Protein AF-A0AAV7YXL5-F1 (afdb_monomer_lite)

Sequence (475 aa):
MSLKKLLLGLGFATTTGFLSYVYFKENNRETKRKEEEENENENENENENENEKEKEKKRERIREREREKKKKKKKNRQKKRQKTKKKAKKEKKRKTIKFSKTTEMYESPNRLPKSHSTGILSQGEIPFDKKVYIIYTGGTIGMIKKKGKPLTPDPDFFKTLQSLPFLKSRYVPSLNYDNTIEPVDSTNIGLKEWLIIANSIKEVYNEYDGFVILHGTDTLAFTASALSFLLENLSKPVVVTGSQIPLGGCRSDGLNNLISSVLVATYSKIPEVVVVFNNKILRGNRTTKRSSEDIDAFVSFQYPQIGTCGIKVAVNKSLVLGDNKKPLVVHQEMEKEVIVIKLFPSIENVIERIYSHPNLCGVIIECYGAGNAPTSEKFLSTIKKASKRGIITVIVSQCVTGNVDLSTYKTGNDLVKAGCVGVFDMTTETAFTKLMFLLAKYDDIDFIKKLMPISLRGECSDNLETSSEVFVVYN

pLDDT: mean 82.58, std 20.17, range [29.0, 98.88]

Secondary structure (DSSP, 8-state):
---------------HHHHHHHHHHHHHHHHHHHHHHHHHHHHHHHHHHHHHHHHHHHHHHHHHHHHHHHHHHHHHHHHHHHHHHHHHHHHHHHHHHHHTTSTTT-S-S--------TT---SS---TT-EEEEEE-BSGGGEEE-TTS-EEE-TTHHHHHHH-GGGGSTTSPEEEEE-SSPPB-GGG--HHHHHHHHHHHHHTTTT-SEEEEE--SSSHHHHHHHHHHHEET--S-EEEE--SS-TTSTT-SHHHHHHHHHHHHHHS---SEEEEETTEEEEGGG-EE--SS-S--EE-SSS--SEEESSSEEE-GGGSPPP--SPPEE-------EEEEE--TTTHHHHHHHHT-TT--EEEEEEBTTTB----HHHHHHHHHHHHTT-EEEEEESSSSS---TTTSHHHHHHHHHT-EE-TT--HHHHHHHHHHHHHH-S-HHHHHHHTTS-SSS-S--SS-----------

Organism: NCBI:txid1746091

Structure (mmCIF, N/CA/C/O backbone):
data_AF-A0AAV7YXL5-F1
#
_entry.id   AF-A0AAV7YXL5-F1
#
loop_
_atom_site.group_PDB
_atom_site.id
_atom_site.type_symbol
_atom_site.label_atom_id
_atom_site.label_alt_id
_atom_site.label_comp_id
_atom_site.label_asym_id
_atom_site.label_entity_id
_atom_site.label_seq_id
_atom_site.pdbx_PDB_ins_code
_atom_site.Cartn_x
_atom_site.Cartn_y
_atom_site.Cartn_z
_atom_site.occupancy
_atom_site.B_iso_or_equiv
_atom_site.auth_seq_id
_atom_site.auth_comp_id
_atom_site.auth_asym_id
_atom_site.auth_atom_id
_atom_site.pdbx_PDB_model_num
ATOM 1 N N . MET A 1 1 ? -7.490 62.303 83.465 1.00 36.47 1 MET A N 1
ATOM 2 C CA . MET A 1 1 ? -8.586 62.690 84.385 1.00 36.47 1 MET A CA 1
ATOM 3 C C . MET A 1 1 ? -8.397 61.901 85.670 1.00 36.47 1 MET A C 1
ATOM 5 O O . MET A 1 1 ? -8.513 60.693 85.642 1.00 36.47 1 MET A O 1
ATOM 9 N N . SER A 1 2 ? -7.727 62.480 86.661 1.00 41.19 2 SER A N 1
ATOM 10 C CA . SER A 1 2 ? -8.310 63.288 87.746 1.00 41.19 2 SER A CA 1
ATOM 11 C C . SER A 1 2 ? -9.082 62.450 88.762 1.00 41.19 2 SER A C 1
ATOM 13 O O . SER A 1 2 ? -10.247 62.136 88.550 1.00 41.19 2 SER A O 1
ATOM 15 N N . LEU A 1 3 ? -8.448 62.220 89.912 1.00 29.00 3 LEU A N 1
ATOM 16 C CA . LEU A 1 3 ? -9.050 62.608 91.180 1.00 29.00 3 LEU A CA 1
ATOM 17 C C . LEU A 1 3 ? -7.937 62.953 92.187 1.00 29.00 3 LEU A C 1
ATOM 19 O O . LEU A 1 3 ? -7.300 62.059 92.724 1.00 29.00 3 LEU A O 1
ATOM 23 N N . LYS A 1 4 ? -7.767 64.268 92.419 1.00 29.98 4 LYS A N 1
ATOM 24 C CA . LYS A 1 4 ? -7.315 64.922 93.673 1.00 29.98 4 LYS A CA 1
ATOM 25 C C . LYS A 1 4 ? -5.874 64.609 94.132 1.00 29.98 4 LYS A C 1
ATOM 27 O O . LYS A 1 4 ? -5.548 63.482 94.442 1.00 29.98 4 LYS A O 1
ATOM 32 N N . LYS A 1 5 ? -4.922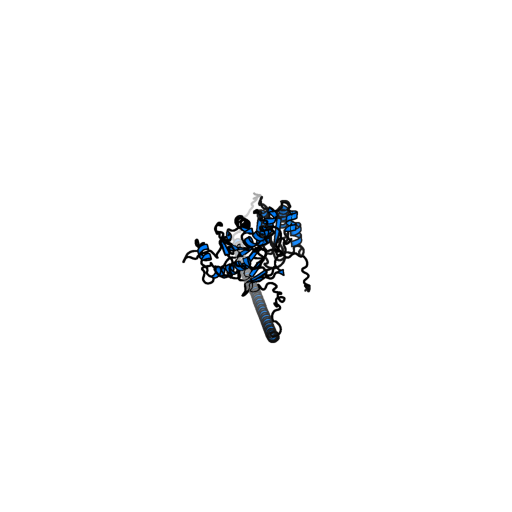 65.544 94.267 1.00 38.44 5 LYS A N 1
ATOM 33 C CA . LYS A 1 5 ? -4.976 66.924 94.800 1.00 38.44 5 LYS A CA 1
ATOM 34 C C . LYS A 1 5 ? -6.008 67.122 95.911 1.00 38.44 5 LYS A C 1
ATOM 36 O O . LYS A 1 5 ? -7.134 67.519 95.637 1.00 38.44 5 LYS A O 1
ATOM 41 N N . LEU A 1 6 ? -5.572 66.875 97.142 1.00 34.66 6 LEU A N 1
ATOM 42 C CA . LEU A 1 6 ? -5.993 67.500 98.406 1.00 34.66 6 LEU A CA 1
ATOM 43 C C . LEU A 1 6 ? -5.108 66.845 99.486 1.00 34.66 6 LEU A C 1
ATOM 45 O O . LEU A 1 6 ? -5.074 65.624 99.512 1.00 34.66 6 LEU A O 1
ATOM 49 N N . LEU A 1 7 ? -4.349 67.456 100.391 1.00 34.00 7 LEU A N 1
ATOM 50 C CA . LEU A 1 7 ? -3.992 68.803 100.864 1.00 34.00 7 LEU A CA 1
ATOM 51 C C . LEU A 1 7 ? -2.725 68.523 101.727 1.00 34.00 7 LEU A C 1
ATOM 53 O O . LEU A 1 7 ? -2.699 67.522 102.433 1.00 34.00 7 LEU A O 1
ATOM 57 N N . LEU A 1 8 ? -1.575 69.174 101.534 1.00 36.59 8 LEU A N 1
ATOM 58 C CA . LEU A 1 8 ? -1.125 70.386 102.247 1.00 36.59 8 LEU A CA 1
ATOM 59 C C . LEU A 1 8 ? -1.205 70.318 103.787 1.00 36.59 8 LEU A C 1
ATOM 61 O O . LEU A 1 8 ? -2.298 70.299 104.342 1.00 36.59 8 LEU A O 1
ATOM 65 N N . GLY A 1 9 ? -0.048 70.424 104.461 1.00 31.05 9 GLY A N 1
ATOM 66 C CA . GLY A 1 9 ? 0.009 70.840 105.866 1.00 31.05 9 GLY A CA 1
ATOM 67 C C . GLY A 1 9 ? 1.339 70.634 106.607 1.00 31.05 9 GLY A C 1
ATOM 68 O O . GLY A 1 9 ? 1.531 69.583 107.197 1.00 31.05 9 GLY A O 1
ATOM 69 N N . LEU A 1 10 ? 2.136 71.712 106.682 1.00 31.64 10 LEU A N 1
ATOM 70 C CA . LEU A 1 10 ? 3.049 72.122 107.776 1.00 31.64 10 LEU A CA 1
ATOM 71 C C . LEU A 1 10 ? 4.507 71.602 107.848 1.00 31.64 10 LEU A C 1
ATOM 73 O O . LEU A 1 10 ? 4.769 70.416 107.996 1.00 31.64 10 LEU A O 1
ATOM 77 N N . GLY A 1 11 ? 5.438 72.571 107.927 1.00 33.44 11 GLY A N 1
ATOM 78 C CA . GLY A 1 11 ? 6.613 72.505 108.813 1.00 33.44 11 GLY A CA 1
ATOM 79 C C . GLY A 1 11 ? 8.000 72.443 108.161 1.00 33.44 11 GLY A C 1
ATOM 80 O O . GLY A 1 11 ? 8.629 71.393 108.161 1.00 33.44 11 GLY A O 1
ATOM 81 N N . PHE A 1 12 ? 8.524 73.568 107.661 1.00 45.09 12 PHE A N 1
ATOM 82 C CA . PHE A 1 12 ? 9.912 73.695 107.190 1.00 45.09 12 PHE A CA 1
ATOM 83 C C . PHE A 1 12 ? 10.879 73.976 108.355 1.00 45.09 12 PHE A C 1
ATOM 85 O O . PHE A 1 12 ? 10.917 75.095 108.857 1.00 45.09 12 PHE A O 1
ATOM 92 N N . ALA A 1 13 ? 11.683 72.980 108.735 1.00 48.12 13 ALA A N 1
ATOM 93 C CA . ALA A 1 13 ? 13.074 73.116 109.193 1.00 48.12 13 ALA A CA 1
ATOM 94 C C . ALA A 1 13 ? 13.680 71.707 109.371 1.00 48.12 13 ALA A C 1
ATOM 96 O O . ALA A 1 13 ? 13.104 70.910 110.101 1.00 48.12 13 ALA A O 1
ATOM 97 N N . THR A 1 14 ? 14.844 71.443 108.747 1.00 45.69 14 THR A N 1
ATOM 98 C CA . THR A 1 14 ? 15.712 70.224 108.775 1.00 45.69 14 THR A CA 1
ATOM 99 C C . THR A 1 14 ? 15.737 69.366 107.490 1.00 45.69 14 THR A C 1
ATOM 101 O O . THR A 1 14 ? 15.373 68.199 107.494 1.00 45.69 14 THR A O 1
ATOM 104 N N . THR A 1 15 ? 16.222 69.894 106.357 1.00 53.47 15 THR A N 1
ATOM 105 C CA . THR A 1 15 ? 16.331 69.110 105.096 1.00 53.47 15 THR A CA 1
ATOM 106 C C . THR A 1 15 ? 17.722 69.020 104.462 1.00 53.47 15 THR A C 1
ATOM 108 O O . THR A 1 15 ? 17.846 68.468 103.375 1.00 53.47 15 THR A O 1
ATOM 111 N N . THR A 1 16 ? 18.802 69.461 105.108 1.00 53.59 16 THR A N 1
ATOM 112 C CA . THR A 1 16 ? 20.141 69.412 104.477 1.00 53.59 16 THR A CA 1
ATOM 113 C C . THR A 1 16 ? 20.958 68.147 104.777 1.00 53.59 16 THR A C 1
ATOM 115 O O . THR A 1 16 ? 21.813 67.789 103.975 1.00 53.59 16 THR A O 1
ATOM 118 N N . GLY A 1 17 ? 20.682 67.402 105.854 1.00 52.31 17 GLY A N 1
ATOM 119 C CA . GLY A 1 17 ? 21.447 66.186 106.196 1.00 52.31 17 GLY A CA 1
ATOM 120 C C . GLY A 1 17 ? 20.985 64.893 105.505 1.00 52.31 17 GLY A C 1
ATOM 121 O O . GLY A 1 17 ? 21.796 64.016 105.217 1.00 52.31 17 GLY A O 1
ATOM 122 N N . PHE A 1 18 ? 19.688 64.761 105.211 1.00 57.62 18 PHE A N 1
ATOM 123 C CA . PHE A 1 18 ? 19.108 63.493 104.741 1.00 57.62 18 PHE A CA 1
ATOM 124 C C . PHE A 1 18 ? 19.342 63.240 103.242 1.00 57.62 18 PHE A C 1
ATOM 126 O O . PHE A 1 18 ? 19.550 62.101 102.827 1.00 57.62 18 PHE A O 1
ATOM 133 N N . LEU A 1 19 ? 19.384 64.302 102.431 1.00 57.81 19 LEU A N 1
ATOM 134 C CA . LEU A 1 19 ? 19.552 64.191 100.978 1.00 57.81 19 LEU A CA 1
ATOM 135 C C . LEU A 1 19 ? 20.942 63.674 100.564 1.00 57.81 19 LEU A C 1
ATOM 137 O O . LEU A 1 19 ? 21.023 62.857 99.650 1.00 57.81 19 LEU A O 1
ATOM 141 N N . SER A 1 20 ? 22.018 64.038 101.274 1.00 58.50 20 SER A N 1
ATOM 142 C CA . SER A 1 20 ? 23.366 63.515 100.973 1.00 58.50 20 SER A CA 1
ATOM 143 C C . SER A 1 20 ? 23.518 62.018 101.266 1.00 58.50 20 SER A C 1
ATOM 145 O O . SER A 1 20 ? 24.217 61.315 100.538 1.00 58.50 20 SER A O 1
ATOM 147 N N . TYR A 1 21 ? 22.852 61.499 102.304 1.00 63.38 21 TYR A N 1
ATOM 148 C CA . TYR A 1 21 ? 22.928 60.074 102.643 1.00 63.38 21 TYR A CA 1
ATOM 149 C C . TYR A 1 21 ? 22.155 59.200 101.645 1.00 63.38 21 TYR A C 1
ATOM 151 O O . TYR A 1 21 ? 22.623 58.123 101.272 1.00 63.38 21 TYR A O 1
ATOM 159 N N . VAL A 1 22 ? 20.993 59.672 101.179 1.00 64.25 22 VAL A N 1
ATOM 160 C CA . VAL A 1 22 ? 20.190 58.954 100.176 1.00 64.25 22 VAL A CA 1
ATOM 161 C C . VAL A 1 22 ? 20.927 58.895 98.834 1.00 64.25 22 VAL A C 1
ATOM 163 O O . VAL A 1 22 ? 21.045 57.809 98.268 1.00 64.25 22 VAL A O 1
ATOM 166 N N . TYR A 1 23 ? 21.535 60.003 98.394 1.00 63.72 23 TYR A N 1
ATOM 167 C CA . TYR A 1 23 ? 22.244 60.058 97.109 1.00 63.72 23 TYR A CA 1
ATOM 168 C C . TYR A 1 23 ? 23.475 59.132 97.062 1.00 63.72 23 TYR A C 1
ATOM 170 O O . TYR A 1 23 ? 23.716 58.446 96.070 1.00 63.72 23 TYR A O 1
ATOM 178 N N . PHE A 1 24 ? 24.235 59.030 98.162 1.00 64.19 24 PHE A N 1
ATOM 179 C CA . PHE A 1 24 ? 25.392 58.125 98.233 1.00 64.19 24 PHE A CA 1
ATOM 180 C C . PHE A 1 24 ? 24.989 56.638 98.229 1.00 64.19 24 PHE A C 1
ATOM 182 O O . PHE A 1 24 ? 25.715 55.785 97.711 1.00 64.19 24 PHE A O 1
ATOM 189 N N . LYS A 1 25 ? 23.822 56.305 98.797 1.00 63.69 25 LYS A N 1
ATOM 190 C CA . LYS A 1 25 ? 23.338 54.920 98.881 1.00 63.69 25 LYS A CA 1
ATOM 191 C C . LYS A 1 25 ? 22.720 54.426 97.569 1.00 63.69 25 LYS A C 1
ATOM 193 O O . LYS A 1 25 ? 22.787 53.226 97.301 1.00 63.69 25 LYS A O 1
ATOM 198 N N . GLU A 1 26 ? 22.140 55.318 96.766 1.00 63.03 26 GLU A N 1
ATOM 199 C CA . GLU A 1 26 ? 21.610 54.982 95.437 1.00 63.03 26 GLU A CA 1
ATOM 200 C C . GLU A 1 26 ? 22.725 54.746 94.415 1.00 63.03 26 GLU A C 1
ATOM 202 O O . GLU A 1 26 ? 22.707 53.705 93.759 1.00 63.03 26 GLU A O 1
ATOM 207 N N . ASN A 1 27 ? 23.762 55.594 94.374 1.00 64.44 27 ASN A N 1
ATOM 208 C CA . ASN A 1 27 ? 24.875 55.399 93.435 1.00 64.44 27 ASN A CA 1
ATOM 209 C C . ASN A 1 27 ? 25.599 54.059 93.643 1.00 64.44 27 ASN A C 1
ATOM 211 O O . ASN A 1 27 ? 25.837 53.344 92.679 1.00 64.44 27 ASN A O 1
ATOM 215 N N . ASN A 1 28 ? 25.871 53.653 94.890 1.00 64.06 28 ASN A N 1
ATOM 216 C CA . ASN A 1 28 ? 26.512 52.355 95.164 1.00 64.06 28 ASN A CA 1
ATOM 217 C C . ASN A 1 28 ? 25.636 51.138 94.811 1.00 64.06 28 ASN A C 1
ATOM 219 O O . ASN A 1 28 ? 26.157 50.039 94.622 1.00 64.06 28 ASN A O 1
ATOM 223 N N . ARG A 1 29 ? 24.307 51.301 94.749 1.00 64.31 29 ARG A N 1
ATOM 224 C CA . ARG A 1 29 ? 23.394 50.240 94.294 1.00 64.31 29 ARG A CA 1
ATOM 225 C C . ARG A 1 29 ? 23.363 50.133 92.774 1.00 64.31 29 ARG A C 1
ATOM 227 O O . ARG A 1 29 ? 23.244 49.022 92.269 1.00 64.31 29 ARG A O 1
ATOM 234 N N . GLU A 1 30 ? 23.484 51.250 92.061 1.00 65.44 30 GLU A N 1
ATOM 235 C CA . GLU A 1 30 ? 23.574 51.241 90.599 1.00 65.44 30 GLU A CA 1
ATOM 236 C C . GLU A 1 30 ? 24.887 50.641 90.096 1.00 65.44 30 GLU A C 1
ATOM 238 O O . GLU A 1 30 ? 24.852 49.863 89.145 1.00 65.44 30 GLU A O 1
ATOM 243 N N . THR A 1 31 ? 26.027 50.914 90.743 1.00 66.50 31 THR A N 1
ATOM 244 C CA . THR A 1 31 ? 27.309 50.319 90.323 1.00 66.50 31 THR A CA 1
ATOM 245 C C . THR A 1 31 ? 27.307 48.800 90.479 1.00 66.50 31 THR A C 1
ATOM 247 O O . THR A 1 31 ? 27.702 48.096 89.557 1.00 66.50 31 THR A O 1
ATOM 250 N N . LYS A 1 32 ? 26.769 48.282 91.595 1.00 66.50 32 LYS A N 1
ATOM 251 C CA . LYS A 1 32 ? 26.643 46.830 91.809 1.00 66.50 32 LYS A CA 1
ATOM 252 C C . LYS A 1 32 ? 25.714 46.147 90.807 1.00 66.50 32 LYS A C 1
ATOM 254 O O . LYS A 1 32 ? 26.019 45.048 90.370 1.00 66.50 32 LYS A O 1
ATOM 259 N N . ARG A 1 33 ? 24.608 46.795 90.419 1.00 65.31 33 ARG A N 1
ATOM 260 C CA . ARG A 1 33 ? 23.696 46.242 89.403 1.00 65.31 33 ARG A CA 1
ATOM 261 C C . ARG A 1 33 ? 24.346 46.148 88.026 1.00 65.31 33 ARG A C 1
ATOM 263 O O . ARG A 1 33 ? 24.115 45.172 87.330 1.00 65.31 33 ARG A O 1
ATOM 270 N N . LYS A 1 34 ? 25.173 47.129 87.654 1.00 65.62 34 LYS A N 1
ATOM 271 C CA . LYS A 1 34 ? 25.887 47.108 86.369 1.00 65.62 34 LYS A CA 1
ATOM 272 C C . LYS A 1 34 ? 26.962 46.021 86.317 1.00 65.62 34 LYS A C 1
ATOM 274 O O . LYS A 1 34 ? 27.079 45.357 85.297 1.00 65.62 34 LYS A O 1
ATOM 279 N N . GLU A 1 35 ? 27.684 45.792 87.415 1.00 66.88 35 GLU A N 1
ATOM 280 C CA . GLU A 1 35 ? 28.654 44.687 87.503 1.00 66.88 35 GLU A CA 1
ATOM 281 C C . GLU A 1 35 ? 27.972 43.304 87.479 1.00 66.88 35 GLU A C 1
ATOM 283 O O . GLU A 1 35 ? 28.520 42.358 86.916 1.00 66.88 35 GLU A O 1
ATOM 288 N N . GLU A 1 36 ? 26.776 43.163 88.062 1.00 67.38 36 GLU A N 1
ATOM 289 C CA . GLU A 1 36 ? 25.989 41.921 87.987 1.00 67.38 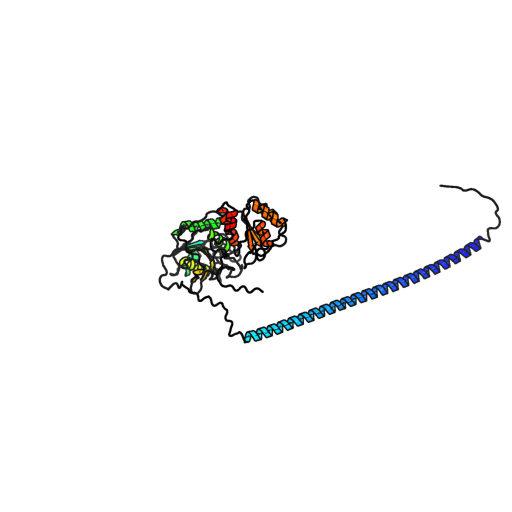36 GLU A CA 1
ATOM 290 C C . GLU A 1 36 ? 25.454 41.668 86.561 1.00 67.38 36 GLU A C 1
ATOM 292 O O . GLU A 1 36 ? 25.592 40.554 86.058 1.00 67.38 36 GLU A O 1
ATOM 297 N N . GLU A 1 37 ? 24.944 42.697 85.871 1.00 64.94 37 GLU A N 1
ATOM 298 C CA . GLU A 1 37 ? 24.461 42.588 84.481 1.00 64.94 37 GLU A CA 1
ATOM 299 C C . GLU A 1 37 ? 25.588 42.309 83.466 1.00 64.94 37 GLU A C 1
ATOM 301 O O . GLU A 1 37 ? 25.377 41.572 82.501 1.00 64.94 37 GLU A O 1
ATOM 306 N N . GLU A 1 38 ? 26.795 42.857 83.652 1.00 65.62 38 GLU A N 1
ATOM 307 C CA . GLU A 1 38 ? 27.943 42.541 82.783 1.00 65.62 38 GLU A CA 1
ATOM 308 C C . GLU A 1 38 ? 28.408 41.086 82.962 1.00 65.62 38 GLU A C 1
ATOM 310 O O . GLU A 1 38 ? 28.633 40.392 81.968 1.00 65.62 38 GLU A O 1
ATOM 315 N N . ASN A 1 39 ? 28.451 40.581 84.201 1.00 64.44 39 ASN A N 1
ATOM 316 C CA . ASN A 1 39 ? 28.806 39.183 84.472 1.00 64.44 39 ASN A CA 1
ATOM 317 C C . ASN A 1 39 ? 27.750 38.187 83.954 1.00 64.44 39 ASN A C 1
ATOM 319 O O . ASN A 1 39 ? 28.106 37.093 83.510 1.00 64.44 39 ASN A O 1
ATOM 323 N N . GLU A 1 40 ? 26.457 38.524 83.996 1.00 64.81 40 GLU A N 1
ATOM 324 C CA . GLU A 1 40 ? 25.407 37.683 83.398 1.00 64.81 40 GLU A CA 1
ATOM 325 C C . GLU A 1 40 ? 25.524 37.641 81.866 1.00 64.81 40 GLU A C 1
ATOM 327 O O . GLU A 1 40 ? 25.482 36.557 81.281 1.00 64.81 40 GLU A O 1
ATOM 332 N N . ASN A 1 41 ? 25.780 38.784 81.219 1.00 64.06 41 ASN A N 1
ATOM 333 C CA . ASN A 1 41 ? 25.953 38.856 79.765 1.00 64.06 41 ASN A CA 1
ATOM 334 C C . ASN A 1 41 ? 27.217 38.130 79.265 1.00 64.06 41 ASN A C 1
ATOM 336 O O . ASN A 1 41 ? 27.196 37.533 78.184 1.00 64.06 41 ASN A O 1
ATOM 340 N N . GLU A 1 42 ? 28.324 38.154 80.014 1.00 64.06 42 GLU A N 1
ATOM 341 C CA . GLU A 1 42 ? 29.520 37.373 79.664 1.00 64.06 42 GLU A CA 1
ATOM 342 C C . GLU A 1 42 ? 29.258 35.862 79.770 1.00 64.06 42 GLU A C 1
ATOM 344 O O . GLU A 1 42 ? 29.584 35.115 78.843 1.00 64.06 42 GLU A O 1
ATOM 349 N N . ASN A 1 43 ? 28.574 35.414 80.829 1.00 63.38 43 ASN A N 1
ATOM 350 C CA . ASN A 1 43 ? 28.216 34.004 81.006 1.00 63.38 43 ASN A CA 1
ATOM 351 C C . ASN A 1 43 ? 27.213 33.500 79.950 1.00 63.38 43 ASN A C 1
ATOM 353 O O . ASN A 1 43 ? 27.306 32.350 79.508 1.00 63.38 43 ASN A O 1
ATOM 357 N N . GLU A 1 44 ? 26.254 34.323 79.517 1.00 62.81 44 GLU A N 1
ATOM 358 C CA . GLU A 1 44 ? 25.337 33.958 78.426 1.00 62.81 44 GLU A CA 1
ATOM 359 C C . GLU A 1 44 ? 26.070 33.832 77.082 1.00 62.81 44 GLU A C 1
ATOM 361 O O . GLU A 1 44 ? 25.879 32.843 76.367 1.00 62.81 44 GLU A O 1
ATOM 366 N N . ASN A 1 45 ? 26.986 34.757 76.773 1.00 64.19 45 ASN A N 1
ATOM 367 C CA . ASN A 1 45 ? 27.780 34.710 75.543 1.00 64.19 45 ASN A CA 1
ATOM 368 C C . ASN A 1 45 ? 28.750 33.516 75.496 1.00 64.19 45 ASN A C 1
ATOM 370 O O . ASN A 1 45 ? 28.971 32.937 74.424 1.00 64.19 45 ASN A O 1
ATOM 374 N N . GLU A 1 46 ? 29.334 33.107 76.626 1.00 65.38 46 GLU A N 1
ATOM 375 C CA . GLU A 1 46 ? 30.154 31.890 76.686 1.00 65.38 46 GLU A CA 1
ATOM 376 C C . GLU A 1 46 ? 29.313 30.624 76.455 1.00 65.38 46 GLU A C 1
ATOM 378 O O . GLU A 1 46 ? 29.694 29.765 75.649 1.00 65.38 46 GLU A O 1
ATOM 383 N N . ASN A 1 47 ? 28.124 30.546 77.062 1.00 66.19 47 ASN A N 1
ATOM 384 C CA . ASN A 1 47 ? 27.203 29.420 76.888 1.00 66.19 47 ASN A CA 1
ATOM 385 C C . ASN A 1 47 ? 26.645 29.313 75.457 1.00 66.19 47 ASN A C 1
ATOM 387 O O . ASN A 1 47 ? 26.476 28.202 74.936 1.00 66.19 47 ASN A O 1
ATOM 391 N N . GLU A 1 48 ? 26.365 30.432 74.782 1.00 66.50 48 GLU A N 1
ATOM 392 C CA . GLU A 1 48 ? 25.954 30.415 73.372 1.00 66.50 48 GLU A CA 1
ATOM 393 C C . GLU A 1 48 ? 27.087 29.941 72.453 1.00 66.50 48 GLU A C 1
ATOM 395 O O . GLU A 1 48 ? 26.864 29.080 71.591 1.00 66.50 48 GLU A O 1
ATOM 400 N N . ASN A 1 49 ? 28.317 30.406 72.690 1.00 69.19 49 ASN A N 1
ATOM 401 C CA . ASN A 1 49 ? 29.493 29.989 71.926 1.00 69.19 49 ASN A CA 1
ATOM 402 C C . ASN A 1 49 ? 29.824 28.497 72.108 1.00 69.19 49 ASN A C 1
ATOM 404 O O . ASN A 1 49 ? 30.210 27.822 71.143 1.00 69.19 49 ASN A O 1
ATOM 408 N N . GLU A 1 50 ? 29.670 27.943 73.314 1.00 70.81 50 GLU A N 1
ATOM 409 C CA . GLU A 1 50 ? 29.831 26.501 73.539 1.00 70.81 50 GLU A CA 1
ATOM 410 C C . GLU A 1 50 ? 28.743 25.683 72.832 1.00 70.81 50 GLU A C 1
ATOM 412 O O . GLU A 1 50 ? 29.054 24.702 72.142 1.00 70.81 50 GLU A O 1
ATOM 417 N N . ASN A 1 51 ? 27.484 26.124 72.910 1.00 72.25 51 ASN A N 1
ATOM 418 C CA . ASN A 1 51 ? 26.366 25.476 72.226 1.00 72.25 51 ASN A CA 1
ATOM 419 C C . ASN A 1 51 ? 26.520 25.495 70.697 1.00 72.25 51 ASN A C 1
ATOM 421 O O . ASN A 1 51 ? 26.159 24.526 70.014 1.00 72.25 51 ASN A O 1
ATOM 425 N N . GLU A 1 52 ? 27.057 26.575 70.128 1.00 73.69 52 GLU A N 1
ATOM 426 C CA . GLU A 1 52 ? 27.293 26.674 68.688 1.00 73.69 52 GLU A CA 1
ATOM 427 C C . GLU A 1 52 ? 28.445 25.763 68.235 1.00 73.69 52 GLU A C 1
ATOM 429 O O . GLU A 1 52 ? 28.283 24.990 67.279 1.00 73.69 52 GLU A O 1
ATOM 434 N N . LYS A 1 53 ? 29.548 25.719 69.000 1.00 75.81 53 LYS A N 1
ATOM 435 C CA . LYS A 1 53 ? 30.652 24.765 68.781 1.00 75.81 53 LYS A CA 1
ATOM 436 C C . LYS A 1 53 ? 30.181 23.312 68.861 1.00 75.81 53 LYS A C 1
ATOM 438 O O . LYS A 1 53 ? 30.632 22.465 68.078 1.00 75.81 53 LYS A O 1
ATOM 443 N N . GLU A 1 54 ? 29.265 22.987 69.772 1.00 76.62 54 GLU A N 1
ATOM 444 C CA . GLU A 1 54 ? 28.728 21.630 69.896 1.00 76.62 54 GLU A CA 1
ATOM 445 C C . GLU A 1 54 ? 27.794 21.262 68.726 1.00 76.62 54 GLU A C 1
ATOM 447 O O . GLU A 1 54 ? 27.889 20.163 68.154 1.00 76.62 54 GLU A O 1
ATOM 452 N N . LYS A 1 55 ? 26.945 22.204 68.286 1.00 76.44 55 LYS A N 1
ATOM 453 C CA . LYS A 1 55 ? 26.103 22.051 67.085 1.00 76.44 55 LYS A CA 1
ATOM 454 C C . LYS A 1 55 ? 26.949 21.848 65.827 1.00 76.44 55 LYS A C 1
ATOM 456 O O . LYS A 1 55 ? 26.600 21.002 64.993 1.00 76.44 55 LYS A O 1
ATOM 461 N N . GLU A 1 56 ? 28.065 22.558 65.689 1.00 79.94 56 GLU A N 1
ATOM 462 C CA . GLU A 1 56 ? 28.967 22.417 64.546 1.00 79.94 56 GLU A CA 1
ATOM 463 C C . GLU A 1 56 ? 29.688 21.061 64.539 1.00 79.94 56 GLU A C 1
ATOM 465 O O . GLU A 1 56 ? 29.623 20.340 63.535 1.00 79.94 56 GLU A O 1
ATOM 470 N N . LYS A 1 57 ? 30.217 20.613 65.689 1.00 81.44 57 LYS A N 1
ATOM 471 C CA . LYS A 1 57 ? 30.769 19.250 65.848 1.00 81.44 57 LYS A CA 1
ATOM 472 C C . LYS A 1 57 ? 29.745 18.168 65.488 1.00 81.44 57 LYS A C 1
ATOM 474 O O . LYS A 1 57 ? 30.079 17.157 64.860 1.00 81.44 57 LYS A O 1
ATOM 479 N N . LYS A 1 58 ? 28.468 18.360 65.842 1.00 80.31 58 LYS A N 1
ATOM 480 C CA . LYS A 1 58 ? 27.384 17.422 65.500 1.00 80.31 58 LYS A CA 1
ATOM 481 C C . LYS A 1 58 ? 27.092 17.407 63.994 1.00 80.31 58 LYS A C 1
ATOM 483 O O . LYS A 1 58 ? 26.919 16.326 63.421 1.00 80.31 58 LYS A O 1
ATOM 488 N N . ARG A 1 59 ? 27.090 18.571 63.332 1.00 81.94 59 ARG A N 1
ATOM 489 C CA . ARG A 1 59 ? 26.937 18.694 61.866 1.00 81.94 59 ARG A CA 1
ATOM 490 C C . ARG A 1 59 ? 28.097 18.036 61.120 1.00 81.94 59 ARG A C 1
ATOM 492 O O . ARG A 1 59 ? 27.867 17.348 60.122 1.00 81.94 59 ARG A O 1
ATOM 499 N N . GLU A 1 60 ? 29.321 18.179 61.614 1.00 82.50 60 GLU A N 1
ATOM 500 C CA . GLU A 1 60 ? 30.504 17.571 61.006 1.00 82.50 60 GLU A CA 1
ATOM 501 C C . GLU A 1 60 ? 30.474 16.036 61.091 1.00 82.50 60 GLU A C 1
ATOM 503 O O . GLU A 1 60 ? 30.623 15.359 60.068 1.00 82.50 60 GLU A O 1
ATOM 508 N N . ARG A 1 61 ? 30.107 15.477 62.255 1.00 83.50 61 ARG A N 1
ATOM 509 C CA . ARG A 1 61 ? 29.891 14.024 62.430 1.00 83.50 61 ARG A CA 1
ATOM 510 C C . ARG A 1 61 ? 28.829 13.465 61.475 1.00 83.50 61 ARG A C 1
ATOM 512 O O . ARG A 1 61 ? 28.962 12.343 60.976 1.00 83.50 61 ARG A O 1
ATOM 519 N N . ILE A 1 62 ? 27.766 14.225 61.191 1.00 80.31 62 ILE A N 1
ATOM 520 C CA . ILE A 1 62 ? 26.736 13.829 60.214 1.00 80.31 62 ILE A CA 1
ATOM 521 C C . ILE A 1 62 ? 27.317 13.819 58.793 1.00 80.31 62 ILE A C 1
ATOM 523 O O . ILE A 1 62 ? 27.164 12.821 58.080 1.00 80.31 62 ILE A O 1
ATOM 527 N N . ARG A 1 63 ? 28.035 14.879 58.394 1.00 83.06 63 ARG A N 1
ATOM 528 C CA . ARG A 1 63 ? 28.693 14.967 57.075 1.00 83.06 63 ARG A CA 1
ATOM 529 C C . ARG A 1 63 ? 29.693 13.829 56.866 1.00 83.06 63 ARG A C 1
ATOM 531 O O . ARG A 1 63 ? 29.766 13.262 55.772 1.00 83.06 63 ARG A O 1
ATOM 538 N N . GLU A 1 64 ? 30.430 13.450 57.904 1.00 83.00 64 GLU A N 1
ATOM 539 C CA . GLU A 1 64 ? 31.384 12.344 57.853 1.00 83.00 64 GLU A CA 1
ATOM 540 C C . GLU A 1 64 ? 30.686 10.986 57.673 1.00 83.00 64 GLU A C 1
ATOM 542 O O . GLU A 1 64 ? 31.015 10.236 56.745 1.00 83.00 64 GLU A O 1
ATOM 547 N N . ARG A 1 65 ? 29.621 10.716 58.444 1.00 81.62 65 ARG A N 1
ATOM 548 C CA . ARG A 1 65 ? 28.780 9.514 58.273 1.00 81.62 65 ARG A CA 1
ATOM 549 C C . ARG A 1 65 ? 28.177 9.419 56.869 1.00 81.62 65 ARG A C 1
ATOM 551 O O . ARG A 1 65 ? 28.087 8.325 56.299 1.00 81.62 65 ARG A O 1
ATOM 558 N N . GLU A 1 66 ? 27.780 10.537 56.265 1.00 79.31 66 GLU A N 1
ATOM 559 C CA . GLU A 1 66 ? 27.297 10.553 54.880 1.00 79.31 66 GLU A CA 1
ATOM 560 C C . GLU A 1 66 ? 28.401 10.277 53.853 1.00 79.31 66 GLU A C 1
ATOM 562 O O . GLU A 1 66 ? 28.183 9.513 52.899 1.00 79.31 66 GLU A O 1
ATOM 567 N N . ARG A 1 67 ? 29.600 10.845 54.047 1.00 83.56 67 ARG A N 1
ATOM 568 C CA . ARG A 1 67 ? 30.781 10.558 53.214 1.00 83.56 67 ARG A CA 1
ATOM 569 C C . ARG A 1 67 ? 31.134 9.071 53.273 1.00 83.56 67 ARG A C 1
ATOM 571 O O . ARG A 1 67 ? 31.377 8.462 52.225 1.00 83.56 67 ARG A O 1
ATOM 578 N N . GLU A 1 68 ? 31.071 8.447 54.447 1.00 82.06 68 GLU A N 1
ATOM 579 C CA . GLU A 1 68 ? 31.271 7.003 54.600 1.00 82.06 68 GLU A CA 1
ATOM 580 C C . GLU A 1 68 ? 30.185 6.167 53.914 1.00 82.06 68 GLU A C 1
ATOM 582 O O . GLU A 1 68 ? 30.500 5.213 53.191 1.00 82.06 68 GLU A O 1
ATOM 587 N N . LYS A 1 69 ? 28.903 6.535 54.062 1.00 80.50 69 LYS A N 1
ATOM 588 C CA . LYS A 1 69 ? 27.790 5.869 53.357 1.00 80.50 69 LYS A CA 1
ATOM 589 C C . LYS A 1 69 ? 27.966 5.953 51.837 1.00 80.50 69 LYS A C 1
ATOM 591 O O . LYS A 1 69 ? 27.768 4.950 51.139 1.00 80.50 69 LYS A O 1
ATOM 596 N N . LYS A 1 70 ? 28.401 7.104 51.306 1.00 78.75 70 LYS A N 1
ATOM 597 C CA . LYS A 1 70 ? 28.726 7.282 49.876 1.00 78.75 70 LYS A CA 1
ATOM 598 C C . LYS A 1 70 ? 29.923 6.418 49.453 1.00 78.75 70 LYS A C 1
ATOM 600 O O . LYS A 1 70 ? 29.831 5.731 48.430 1.00 78.75 70 LYS A O 1
ATOM 605 N N . LYS A 1 71 ? 30.999 6.350 50.254 1.00 82.12 71 LYS A N 1
ATOM 606 C CA . LYS A 1 71 ? 32.154 5.455 50.011 1.00 82.12 71 LYS A CA 1
ATOM 607 C C . LYS A 1 71 ? 31.740 3.973 50.004 1.00 82.12 71 LYS A C 1
ATOM 609 O O . LYS A 1 71 ? 32.112 3.247 49.077 1.00 82.12 71 LYS A O 1
ATOM 614 N N . LYS A 1 72 ? 30.905 3.526 50.954 1.00 79.44 72 LYS A N 1
ATOM 615 C CA . LYS A 1 72 ? 30.350 2.155 51.004 1.00 79.44 72 LYS A CA 1
ATOM 616 C C . LYS A 1 72 ? 29.472 1.846 49.783 1.00 79.44 72 LYS A C 1
ATOM 618 O O . LYS A 1 72 ? 29.667 0.808 49.145 1.00 79.44 72 LYS A O 1
ATOM 623 N N . LYS A 1 73 ? 28.579 2.760 49.373 1.00 76.38 73 LYS A N 1
ATOM 624 C CA . LYS A 1 73 ? 27.778 2.612 48.136 1.00 76.38 73 LYS A CA 1
ATOM 625 C C . LYS A 1 73 ? 28.662 2.507 46.884 1.00 76.38 73 LYS A C 1
ATOM 627 O O . LYS A 1 73 ? 28.399 1.657 46.030 1.00 76.38 73 LYS A O 1
ATOM 632 N N . LYS A 1 74 ? 29.735 3.305 46.782 1.00 77.25 74 LYS A N 1
ATOM 633 C CA . LYS A 1 74 ? 30.687 3.263 45.652 1.00 77.25 74 LYS A CA 1
ATOM 634 C C . LYS A 1 74 ? 31.466 1.939 45.609 1.00 77.25 74 LYS A C 1
ATOM 636 O O . LYS A 1 74 ? 31.507 1.310 44.549 1.00 77.25 74 LYS A O 1
ATOM 641 N N . LYS A 1 75 ? 31.964 1.447 46.756 1.00 78.81 75 LYS A N 1
ATOM 642 C CA . LYS A 1 75 ? 32.589 0.109 46.879 1.00 78.81 75 LYS A CA 1
ATOM 643 C C . LYS A 1 75 ? 31.619 -1.015 46.489 1.00 78.81 75 LYS A C 1
ATOM 645 O O . LYS A 1 75 ? 32.001 -1.914 45.742 1.00 78.81 75 LYS A O 1
ATOM 650 N N . ASN A 1 76 ? 30.352 -0.948 46.905 1.00 74.69 76 ASN A N 1
ATOM 651 C CA . ASN A 1 76 ? 29.342 -1.948 46.533 1.00 74.69 76 ASN A CA 1
ATOM 652 C C . ASN A 1 76 ? 29.002 -1.926 45.035 1.00 74.69 76 ASN A C 1
ATOM 654 O O . ASN A 1 76 ? 28.882 -2.990 44.424 1.00 74.69 76 ASN A O 1
ATOM 658 N N . ARG A 1 77 ? 28.915 -0.743 44.407 1.00 73.12 77 ARG A N 1
ATOM 659 C CA . ARG A 1 77 ? 28.744 -0.616 42.946 1.00 73.12 77 ARG A CA 1
ATOM 660 C C . ARG A 1 77 ? 29.946 -1.179 42.177 1.00 73.12 77 ARG A C 1
ATOM 662 O O . ARG A 1 77 ? 29.744 -1.884 41.189 1.00 73.12 77 ARG A O 1
ATOM 669 N N . GLN A 1 78 ? 31.177 -0.943 42.642 1.00 73.69 78 GLN A N 1
ATOM 670 C CA . GLN A 1 78 ? 32.385 -1.539 42.051 1.00 73.69 78 GLN A CA 1
ATOM 671 C C . GLN A 1 78 ? 32.425 -3.065 42.219 1.00 73.69 78 GLN A C 1
ATOM 673 O O . GLN A 1 78 ? 32.675 -3.765 41.238 1.00 73.69 78 GLN A O 1
ATOM 678 N N . LYS A 1 79 ? 32.095 -3.598 43.406 1.00 76.19 79 LYS A N 1
ATOM 679 C CA . LYS A 1 79 ? 31.983 -5.050 43.637 1.00 76.19 79 LYS A CA 1
ATOM 680 C C . LYS A 1 79 ? 30.906 -5.688 42.754 1.00 76.19 79 LYS A C 1
ATOM 682 O O . LYS A 1 79 ? 31.160 -6.741 42.172 1.00 76.19 79 LYS A O 1
ATOM 687 N N . LYS A 1 80 ? 29.737 -5.046 42.590 1.00 70.50 80 LYS A N 1
ATOM 688 C CA . LYS A 1 80 ? 28.702 -5.497 41.640 1.00 70.50 80 LYS A CA 1
ATOM 689 C C . LYS A 1 80 ? 29.250 -5.509 40.213 1.00 70.50 80 LYS A C 1
ATOM 691 O O . LYS A 1 80 ? 29.234 -6.571 39.610 1.00 70.50 80 LYS A O 1
ATOM 696 N N . ARG A 1 81 ? 29.842 -4.411 39.720 1.00 71.56 81 ARG A N 1
ATOM 697 C CA . ARG A 1 81 ? 30.452 -4.344 38.373 1.00 71.56 81 ARG A CA 1
ATOM 698 C C . ARG A 1 81 ? 31.535 -5.405 38.146 1.00 71.56 81 ARG A C 1
ATOM 700 O O . ARG A 1 81 ? 31.578 -5.993 37.070 1.00 71.56 81 ARG A O 1
ATOM 707 N N . GLN A 1 82 ? 32.387 -5.687 39.133 1.00 73.31 82 GLN A N 1
ATOM 708 C CA . GLN A 1 82 ? 33.389 -6.756 39.035 1.00 73.31 82 GLN A CA 1
ATOM 709 C C . GLN A 1 82 ? 32.750 -8.151 39.016 1.00 73.31 82 GLN A C 1
ATOM 711 O O . GLN A 1 82 ? 33.193 -8.997 38.240 1.00 73.31 82 GLN A O 1
ATOM 716 N N . LYS A 1 83 ? 31.689 -8.394 39.801 1.00 73.25 83 LYS A N 1
ATOM 717 C CA . LYS A 1 83 ? 30.908 -9.640 39.725 1.00 73.25 83 LYS A CA 1
ATOM 718 C C . LYS A 1 83 ? 30.222 -9.790 38.365 1.00 73.25 83 LYS A C 1
ATOM 720 O O . LYS A 1 83 ? 30.300 -10.874 37.798 1.00 73.25 83 LYS A O 1
ATOM 725 N N . THR A 1 84 ? 29.639 -8.727 37.801 1.00 69.75 84 THR A N 1
ATOM 726 C CA . THR A 1 84 ? 29.033 -8.759 36.457 1.00 69.75 84 THR A CA 1
ATOM 727 C C . THR A 1 84 ? 30.085 -8.997 35.379 1.00 69.75 84 THR A C 1
ATOM 729 O O . THR A 1 84 ? 29.880 -9.848 34.524 1.00 69.75 84 THR A O 1
ATOM 732 N N . LYS A 1 85 ? 31.255 -8.342 35.457 1.00 71.94 85 LYS A N 1
ATOM 733 C CA . LYS A 1 85 ? 32.379 -8.595 34.540 1.00 71.94 85 LYS A CA 1
ATOM 734 C C . LYS A 1 85 ? 32.917 -10.022 34.669 1.00 71.94 85 LYS A C 1
ATOM 736 O O . LYS A 1 85 ? 33.178 -10.644 33.648 1.00 71.94 85 LYS A O 1
ATOM 741 N N . LYS A 1 86 ? 33.044 -10.578 35.883 1.00 72.81 86 LYS A N 1
ATOM 742 C CA . LYS A 1 86 ? 33.432 -11.987 36.090 1.00 72.81 86 LYS A CA 1
ATOM 743 C C . LYS A 1 86 ? 32.367 -12.954 35.560 1.00 72.81 86 LYS A C 1
ATOM 745 O O . LYS A 1 86 ? 32.748 -13.925 34.915 1.00 72.81 86 LYS A O 1
ATOM 750 N N . LYS A 1 87 ? 31.067 -12.678 35.757 1.00 68.75 87 LYS A N 1
ATOM 751 C CA . LYS A 1 87 ? 29.960 -13.447 35.151 1.00 68.75 87 LYS A CA 1
ATOM 752 C C . LYS A 1 87 ? 30.039 -13.396 33.626 1.00 68.75 87 LYS A C 1
ATOM 754 O O . LYS A 1 87 ? 30.141 -14.451 33.023 1.00 68.75 87 LYS A O 1
ATOM 759 N N . ALA A 1 88 ? 30.156 -12.210 33.032 1.00 66.00 88 ALA A N 1
ATOM 760 C CA . ALA A 1 88 ? 30.285 -12.026 31.587 1.00 66.00 88 ALA A CA 1
ATOM 761 C C . ALA A 1 88 ? 31.555 -12.677 31.011 1.00 66.00 88 ALA A C 1
ATOM 763 O O . ALA A 1 88 ? 31.514 -13.225 29.917 1.00 66.00 88 ALA A O 1
ATOM 764 N N . LYS A 1 89 ? 32.684 -12.681 31.739 1.00 69.38 89 LYS A N 1
ATOM 765 C CA . LYS A 1 89 ? 33.917 -13.375 31.317 1.00 69.38 89 LYS A CA 1
ATOM 766 C C . LYS A 1 89 ? 33.770 -14.897 31.423 1.00 69.38 89 LYS A C 1
ATOM 768 O O . LYS A 1 89 ? 34.246 -15.600 30.542 1.00 69.38 89 LYS A O 1
ATOM 773 N N . LYS A 1 90 ? 33.083 -15.408 32.455 1.00 67.19 90 LYS A N 1
ATOM 774 C CA . LYS A 1 90 ? 32.764 -16.841 32.624 1.00 67.19 90 LYS A CA 1
ATOM 775 C C . LYS A 1 90 ? 31.728 -17.308 31.593 1.00 67.19 90 LYS A C 1
ATOM 777 O O . LYS A 1 90 ? 31.821 -18.428 31.111 1.00 67.19 90 LYS A O 1
ATOM 782 N N . GLU A 1 91 ? 30.802 -16.434 31.212 1.00 59.44 91 GLU A N 1
ATOM 783 C CA . GLU A 1 91 ? 29.793 -16.646 30.173 1.00 59.44 91 GLU A CA 1
ATOM 784 C C . GLU A 1 91 ? 30.397 -16.554 28.769 1.00 59.44 91 GLU A C 1
ATOM 786 O O . GLU A 1 91 ? 30.116 -17.419 27.954 1.00 59.44 91 GLU A O 1
ATOM 791 N N . LYS A 1 92 ? 31.327 -15.620 28.510 1.00 60.59 92 LYS A N 1
ATOM 792 C CA . LYS A 1 92 ? 32.162 -15.625 27.297 1.00 60.59 92 LYS A CA 1
ATOM 793 C C . LYS A 1 92 ? 33.015 -16.887 27.220 1.00 60.59 92 LYS A C 1
ATOM 795 O O . LYS A 1 92 ? 32.986 -17.532 26.192 1.00 60.59 92 LYS A O 1
ATOM 800 N N . LYS A 1 93 ? 33.691 -17.306 28.299 1.00 59.69 93 LYS A N 1
ATOM 801 C CA . LYS A 1 93 ? 34.503 -18.541 28.307 1.00 59.69 93 LYS A CA 1
ATOM 802 C C . LYS A 1 93 ? 33.640 -19.802 28.121 1.00 59.69 93 LYS A C 1
ATOM 804 O O . LYS A 1 93 ? 34.047 -20.703 27.402 1.00 59.69 93 LYS A O 1
ATOM 809 N N . ARG A 1 94 ? 32.422 -19.843 28.688 1.00 54.22 94 ARG A N 1
ATOM 810 C CA . ARG A 1 94 ? 31.417 -20.893 28.417 1.00 54.22 94 ARG A CA 1
ATOM 811 C C . ARG A 1 94 ? 30.884 -20.838 26.983 1.00 54.22 94 ARG A C 1
ATOM 813 O O . ARG A 1 94 ? 30.706 -21.895 26.394 1.00 54.22 94 ARG A O 1
ATOM 820 N N . LYS A 1 95 ? 30.668 -19.645 26.416 1.00 54.38 95 LYS A N 1
ATOM 821 C CA . LYS A 1 95 ? 30.282 -19.464 25.011 1.00 54.38 95 LYS A CA 1
ATOM 822 C C . LYS A 1 95 ? 31.408 -19.892 24.078 1.00 54.38 95 LYS A C 1
ATOM 824 O O . LYS A 1 95 ? 31.102 -20.621 23.164 1.00 54.38 95 LYS A O 1
ATOM 829 N N . THR A 1 96 ? 32.677 -19.572 24.343 1.00 47.19 96 THR A N 1
ATOM 830 C CA . THR A 1 96 ? 33.832 -19.988 23.521 1.00 47.19 96 THR A CA 1
ATOM 831 C C . THR A 1 96 ? 34.102 -21.496 23.597 1.00 47.19 96 THR A C 1
ATOM 833 O O . THR A 1 96 ? 34.403 -22.097 22.578 1.00 47.19 96 THR A O 1
ATOM 836 N N . ILE A 1 97 ? 33.926 -22.130 24.766 1.00 47.59 97 ILE A N 1
ATOM 837 C CA . ILE A 1 97 ? 34.056 -23.595 24.914 1.00 47.59 97 ILE A CA 1
ATOM 838 C C . ILE A 1 97 ? 32.842 -24.338 24.318 1.00 47.59 97 ILE A C 1
ATOM 840 O O . ILE A 1 97 ? 33.004 -25.440 23.805 1.00 47.59 97 ILE A O 1
ATOM 844 N N . LYS A 1 98 ? 31.635 -23.743 24.324 1.00 40.53 98 LYS A N 1
ATOM 845 C CA . LYS A 1 98 ? 30.506 -24.252 23.521 1.00 40.53 98 LYS A CA 1
ATOM 846 C C . LYS A 1 98 ? 30.756 -24.039 22.024 1.00 40.53 98 LYS A C 1
ATOM 848 O O . LYS A 1 98 ? 30.583 -24.979 21.271 1.00 40.53 98 LYS A O 1
ATOM 853 N N . PHE A 1 99 ? 31.268 -22.878 21.612 1.00 36.72 99 PHE A N 1
ATOM 854 C CA . PHE A 1 99 ? 31.526 -22.530 20.209 1.00 36.72 99 PHE A CA 1
ATOM 855 C C . PHE A 1 99 ? 32.606 -23.392 19.549 1.00 36.72 99 PHE A C 1
ATOM 857 O O . PHE A 1 99 ? 32.610 -23.461 18.336 1.00 36.72 99 PHE A O 1
ATOM 864 N N . SER A 1 100 ? 33.492 -24.057 20.303 1.00 34.50 100 SER A N 1
ATOM 865 C CA . SER A 1 100 ? 34.452 -25.023 19.741 1.00 34.50 100 SER A CA 1
ATOM 866 C C . SER A 1 100 ? 33.956 -26.475 19.761 1.00 34.50 100 SER A C 1
ATOM 868 O O . SER A 1 100 ? 34.640 -27.347 19.242 1.00 34.50 100 SER A O 1
ATOM 870 N N . LYS A 1 101 ? 32.806 -26.754 20.394 1.00 33.34 101 LYS A N 1
ATOM 871 C CA . LYS A 1 101 ? 32.165 -28.084 20.441 1.00 33.34 101 LYS A CA 1
ATOM 872 C C . LYS A 1 101 ? 30.812 -28.138 19.718 1.00 33.34 101 LYS A C 1
ATOM 874 O O . LYS A 1 101 ? 30.210 -29.200 19.667 1.00 33.34 101 LYS A O 1
ATOM 879 N N . THR A 1 102 ? 30.334 -27.026 19.154 1.00 33.09 102 THR A N 1
ATOM 880 C CA . THR A 1 102 ? 29.104 -26.963 18.339 1.00 33.09 102 THR A CA 1
ATOM 881 C C . THR A 1 102 ? 29.334 -26.520 16.893 1.00 33.09 102 THR A C 1
ATOM 883 O O . THR A 1 102 ? 28.362 -26.330 16.168 1.00 33.09 102 THR A O 1
ATOM 886 N N . THR A 1 103 ? 30.583 -26.390 16.436 1.00 30.80 103 THR A N 1
ATOM 887 C CA . THR A 1 103 ? 30.894 -26.064 15.028 1.00 30.80 103 THR A CA 1
ATOM 888 C C . THR A 1 103 ? 30.695 -27.233 14.058 1.00 30.80 103 THR A C 1
ATOM 890 O O . THR A 1 103 ? 30.885 -27.049 12.866 1.00 30.80 103 THR A O 1
ATOM 893 N N . GLU A 1 104 ? 30.251 -28.399 14.535 1.00 38.34 104 GLU A N 1
ATOM 894 C CA . GLU A 1 104 ? 29.821 -29.524 13.687 1.00 38.34 104 GLU A CA 1
ATOM 895 C C . GLU A 1 104 ? 28.303 -29.779 13.716 1.00 38.34 104 GLU A C 1
ATOM 897 O O . GLU A 1 104 ? 27.842 -30.737 13.109 1.00 38.34 104 GLU A O 1
ATOM 902 N N . MET A 1 105 ? 27.484 -28.949 14.384 1.00 31.62 105 MET A N 1
ATOM 903 C CA . MET A 1 105 ? 26.054 -29.278 14.562 1.00 31.62 105 MET A CA 1
ATOM 904 C C . MET A 1 105 ? 25.043 -28.121 14.494 1.00 31.62 105 MET A C 1
ATOM 906 O O . MET A 1 105 ? 23.881 -28.323 14.830 1.00 31.62 105 MET A O 1
ATOM 910 N N . TYR A 1 106 ? 25.417 -26.932 14.015 1.00 29.62 106 TYR A N 1
ATOM 911 C CA . TYR A 1 106 ? 24.440 -25.886 13.668 1.00 29.62 106 TYR A CA 1
ATOM 912 C C . TYR A 1 106 ? 24.842 -25.156 12.378 1.00 29.62 106 TYR A C 1
ATOM 914 O O . TYR A 1 106 ? 25.193 -23.977 12.383 1.00 29.62 106 TYR A O 1
ATOM 922 N N . GLU A 1 107 ? 24.740 -25.863 11.251 1.00 33.53 107 GLU A N 1
ATOM 923 C CA . GLU A 1 107 ? 24.177 -25.238 10.053 1.00 33.53 107 GLU A CA 1
ATOM 924 C C . GLU A 1 107 ? 22.716 -24.885 10.371 1.00 33.53 107 GLU A C 1
ATOM 926 O O . GLU A 1 107 ? 21.977 -25.700 10.926 1.00 33.53 107 GLU A O 1
ATOM 931 N N . SER A 1 108 ? 22.307 -23.649 10.084 1.00 35.12 108 SER A N 1
ATOM 932 C CA . SER A 1 108 ? 20.941 -23.159 10.281 1.00 35.12 108 SER A CA 1
ATOM 933 C C . SER A 1 108 ? 19.876 -24.166 9.819 1.00 35.12 108 SER A C 1
ATOM 935 O O . SER A 1 108 ? 19.967 -24.649 8.687 1.00 35.12 108 SER A O 1
ATOM 937 N N . PRO A 1 109 ? 18.759 -24.355 10.550 1.00 32.81 109 PRO A N 1
ATOM 938 C CA . PRO A 1 109 ? 17.529 -24.865 9.958 1.00 32.81 109 PRO A CA 1
ATOM 939 C C . PRO A 1 109 ? 16.854 -23.735 9.155 1.00 32.81 109 PRO A C 1
ATOM 941 O O . PRO A 1 109 ? 15.701 -23.398 9.358 1.00 32.81 109 PRO A O 1
ATOM 944 N N . ASN A 1 110 ? 17.614 -23.139 8.235 1.00 36.28 110 ASN A N 1
ATOM 945 C CA . ASN A 1 110 ? 17.109 -22.589 6.985 1.00 36.28 110 ASN A CA 1
ATOM 946 C C . ASN A 1 110 ? 17.533 -23.559 5.874 1.00 36.28 110 ASN A C 1
ATOM 948 O O . ASN A 1 110 ? 17.967 -23.167 4.794 1.00 36.28 110 ASN A O 1
ATOM 952 N N . ARG A 1 111 ? 17.364 -24.867 6.114 1.00 30.98 111 ARG A N 1
ATOM 953 C CA . ARG A 1 111 ? 16.897 -25.689 5.007 1.00 30.98 111 ARG A CA 1
ATOM 954 C C . ARG A 1 111 ? 15.500 -25.174 4.733 1.00 30.98 111 ARG A C 1
ATOM 956 O O . ARG A 1 111 ? 14.559 -25.521 5.440 1.00 30.98 111 ARG A O 1
ATOM 963 N N . LEU A 1 112 ? 15.415 -24.310 3.720 1.00 33.09 112 LEU A N 1
ATOM 964 C CA . LEU A 1 112 ? 14.224 -24.188 2.895 1.00 33.09 112 LEU A CA 1
ATOM 965 C C . LEU A 1 112 ? 13.564 -25.576 2.877 1.00 33.09 112 LEU A C 1
ATOM 967 O O . LEU A 1 112 ? 14.292 -26.546 2.603 1.00 33.09 112 LEU A O 1
ATOM 971 N N . PRO A 1 113 ? 12.259 -25.724 3.185 1.00 29.88 113 PRO A N 1
ATOM 972 C CA . PRO A 1 113 ? 11.584 -26.969 2.834 1.00 29.88 113 PRO A CA 1
ATOM 973 C C . PRO A 1 113 ? 11.990 -27.230 1.395 1.00 29.88 113 PRO A C 1
ATOM 975 O O . PRO A 1 113 ? 11.897 -26.280 0.615 1.00 29.88 113 PRO A O 1
ATOM 978 N N . LYS A 1 114 ? 12.582 -28.408 1.099 1.00 32.88 114 LYS A N 1
ATOM 979 C CA . LYS A 1 114 ? 13.109 -28.748 -0.234 1.00 32.88 114 LYS A CA 1
ATOM 980 C C . LYS A 1 114 ? 12.119 -28.178 -1.220 1.00 32.88 114 LYS A C 1
ATOM 982 O O . LYS A 1 114 ? 11.017 -28.721 -1.320 1.00 32.88 114 LYS A O 1
ATOM 987 N N . SER A 1 115 ? 12.469 -27.042 -1.831 1.00 35.94 115 SER A N 1
ATOM 988 C CA . SER A 1 115 ? 11.496 -26.308 -2.610 1.00 35.94 115 SER A CA 1
ATOM 989 C C . SER A 1 115 ? 11.173 -27.287 -3.706 1.00 35.94 115 SER A C 1
ATOM 991 O O . SER A 1 115 ? 12.043 -27.600 -4.526 1.00 35.94 115 SER A O 1
ATOM 993 N N . HIS A 1 116 ? 9.966 -27.832 -3.685 1.00 33.16 116 HIS A N 1
ATOM 994 C CA . HIS A 1 116 ? 9.407 -28.404 -4.882 1.00 33.16 116 HIS A CA 1
ATOM 995 C C . HIS A 1 116 ? 9.182 -27.172 -5.751 1.00 33.16 116 HIS A C 1
ATOM 997 O O . HIS A 1 116 ? 8.121 -26.558 -5.748 1.00 33.16 116 HIS A O 1
ATOM 1003 N N . SER A 1 117 ? 10.278 -26.729 -6.374 1.00 39.19 117 SER A N 1
ATOM 1004 C CA . SER A 1 117 ? 10.363 -25.652 -7.338 1.00 39.19 117 SER A CA 1
ATOM 1005 C C . SER A 1 117 ? 9.649 -26.173 -8.572 1.00 39.19 117 SER A C 1
ATOM 1007 O O . SER A 1 117 ? 10.240 -26.558 -9.571 1.00 39.19 117 SER A O 1
ATOM 1009 N N . THR A 1 118 ? 8.327 -26.246 -8.485 1.00 36.78 118 THR A N 1
ATOM 1010 C CA . THR A 1 118 ? 7.436 -26.696 -9.556 1.00 36.78 118 THR A CA 1
ATOM 1011 C C . THR A 1 118 ? 7.192 -25.551 -10.538 1.00 36.78 118 THR A C 1
ATOM 1013 O O . THR A 1 118 ? 6.074 -25.241 -10.947 1.00 36.78 118 THR A O 1
ATOM 1016 N N . GLY A 1 119 ? 8.287 -24.891 -10.903 1.00 38.88 119 GLY A N 1
ATOM 1017 C CA . GLY A 1 119 ? 8.358 -23.740 -11.783 1.00 38.88 119 GLY A CA 1
ATOM 1018 C C . GLY A 1 119 ? 9.795 -23.509 -12.228 1.00 38.88 119 GLY A C 1
ATOM 1019 O O . GLY A 1 119 ? 10.273 -22.382 -12.211 1.00 38.88 119 GLY A O 1
ATOM 1020 N N . ILE A 1 120 ? 10.512 -24.575 -12.594 1.00 38.16 120 ILE A N 1
ATOM 1021 C CA . ILE A 1 120 ? 11.615 -24.410 -13.536 1.00 38.16 120 ILE A CA 1
ATOM 1022 C C . ILE A 1 120 ? 10.936 -23.919 -14.818 1.00 38.16 120 ILE A C 1
ATOM 1024 O O . ILE A 1 120 ? 10.185 -24.675 -15.428 1.00 38.16 120 ILE A O 1
ATOM 1028 N N . LEU A 1 121 ? 11.152 -22.658 -15.208 1.00 45.12 121 LEU A N 1
ATOM 1029 C CA . LEU A 1 121 ? 11.060 -22.305 -16.622 1.00 45.12 121 LEU A CA 1
ATOM 1030 C C . LEU A 1 121 ? 12.086 -23.210 -17.306 1.00 45.12 121 LEU A C 1
ATOM 1032 O O . LEU A 1 121 ? 13.294 -22.961 -17.243 1.00 45.12 121 LEU A O 1
ATOM 1036 N N . SER A 1 122 ? 11.624 -24.348 -17.827 1.00 41.12 122 SER A N 1
ATOM 1037 C CA . SER A 1 122 ? 12.395 -25.122 -18.785 1.00 41.12 122 SER A CA 1
ATOM 1038 C C . SER A 1 122 ? 12.800 -24.146 -19.880 1.00 41.12 122 SER A C 1
ATOM 1040 O O . SER A 1 122 ? 11.990 -23.324 -20.293 1.00 41.12 122 SER A O 1
ATOM 1042 N N . GLN A 1 123 ? 14.042 -24.217 -20.349 1.00 43.03 123 GLN A N 1
ATOM 1043 C CA . GLN A 1 123 ? 14.581 -23.364 -21.417 1.00 43.03 123 GLN A CA 1
ATOM 1044 C C . GLN A 1 123 ? 13.796 -23.417 -22.752 1.00 43.03 123 GLN A C 1
ATOM 1046 O O . GLN A 1 123 ? 14.224 -22.802 -23.722 1.00 43.03 123 GLN A O 1
ATOM 1051 N N . GLY A 1 124 ? 12.677 -24.139 -22.825 1.00 40.44 124 GLY A N 1
ATOM 1052 C CA . GLY A 1 124 ? 11.798 -24.215 -23.981 1.00 40.44 124 GLY A CA 1
ATOM 1053 C C . GLY A 1 124 ? 10.646 -23.224 -23.859 1.00 40.44 124 GLY A C 1
ATOM 1054 O O . GLY A 1 124 ? 9.842 -23.338 -22.940 1.00 40.44 124 GLY A O 1
ATOM 1055 N N . GLU A 1 125 ? 10.593 -22.305 -24.823 1.00 49.88 125 GLU A N 1
ATOM 1056 C CA . GLU A 1 125 ? 9.506 -21.363 -25.127 1.00 49.88 125 GLU A CA 1
ATOM 1057 C C . GLU A 1 125 ? 9.431 -20.114 -24.244 1.00 49.88 125 GLU A C 1
ATOM 1059 O O . GLU A 1 125 ? 8.535 -19.915 -23.428 1.00 49.88 125 GLU A O 1
ATOM 1064 N N . ILE A 1 126 ? 10.372 -19.201 -24.490 1.00 55.84 126 ILE A N 1
ATOM 1065 C CA . ILE A 1 126 ? 10.128 -17.771 -24.289 1.00 55.84 126 ILE A CA 1
ATOM 1066 C C . ILE A 1 126 ? 9.080 -17.388 -25.340 1.00 55.84 126 ILE A C 1
ATOM 1068 O O . ILE A 1 126 ? 9.407 -17.426 -26.528 1.00 55.84 126 ILE A O 1
ATOM 1072 N N . PRO A 1 127 ? 7.829 -17.068 -24.974 1.00 57.47 127 PRO A N 1
ATOM 1073 C CA . PRO A 1 127 ? 6.857 -16.639 -25.959 1.00 57.47 127 PRO A CA 1
ATOM 1074 C C . PRO A 1 127 ? 7.277 -15.238 -26.410 1.00 57.47 127 PRO A C 1
ATOM 1076 O O . PRO A 1 127 ? 7.180 -14.278 -25.645 1.00 57.47 127 PRO A O 1
ATOM 1079 N N . PHE A 1 128 ? 7.789 -15.139 -27.636 1.00 62.47 128 PHE A N 1
ATOM 1080 C CA . PHE A 1 128 ? 8.268 -13.888 -28.233 1.00 62.47 128 PHE A CA 1
ATOM 1081 C C . PHE A 1 128 ? 7.155 -12.838 -28.402 1.00 62.47 128 PHE A C 1
ATOM 1083 O O . PHE A 1 128 ? 7.450 -11.659 -28.566 1.00 62.47 128 PHE A O 1
ATOM 1090 N N . ASP A 1 129 ? 5.891 -13.252 -28.285 1.00 83.06 129 ASP A N 1
ATOM 1091 C CA . ASP A 1 129 ? 4.715 -12.411 -28.521 1.00 83.06 129 ASP A CA 1
ATOM 1092 C C . ASP A 1 129 ? 4.168 -11.733 -27.256 1.00 83.06 129 ASP A C 1
ATOM 1094 O O . ASP A 1 129 ? 3.101 -11.118 -27.294 1.00 83.06 129 ASP A O 1
ATOM 1098 N N . LYS A 1 130 ? 4.862 -11.852 -26.116 1.00 90.75 130 LYS A N 1
ATOM 1099 C CA . LYS A 1 130 ? 4.416 -11.214 -24.874 1.00 90.75 130 LYS A CA 1
ATOM 1100 C C . LYS A 1 130 ? 4.557 -9.699 -24.932 1.00 90.75 130 LYS A C 1
ATOM 1102 O O . LYS A 1 130 ? 5.543 -9.174 -25.456 1.00 90.75 130 LYS A O 1
ATOM 1107 N N . LYS A 1 131 ? 3.587 -9.005 -24.334 1.00 94.94 131 LYS A N 1
ATOM 1108 C CA . LYS A 1 131 ? 3.556 -7.541 -24.244 1.00 94.94 131 LYS A CA 1
ATOM 1109 C C . LYS A 1 131 ? 3.432 -7.094 -22.795 1.00 94.94 131 LYS A C 1
ATOM 1111 O O . LYS A 1 131 ? 2.558 -7.566 -22.072 1.00 94.94 131 LYS A O 1
ATOM 1116 N N . VAL A 1 132 ? 4.274 -6.155 -22.377 1.00 96.31 132 VAL A N 1
ATOM 1117 C CA . VAL A 1 132 ? 4.211 -5.536 -21.048 1.00 96.31 132 VAL A CA 1
ATOM 1118 C C . VAL A 1 132 ? 3.987 -4.038 -21.188 1.00 96.31 132 VAL A C 1
ATOM 1120 O O . VAL A 1 132 ? 4.677 -3.364 -21.955 1.00 96.31 132 VAL A O 1
ATOM 1123 N N . TYR A 1 133 ? 3.031 -3.527 -20.416 1.00 97.50 133 TYR A N 1
ATOM 1124 C CA . TYR A 1 133 ? 2.724 -2.103 -20.353 1.00 97.50 133 TYR A CA 1
ATOM 1125 C C . TYR A 1 133 ? 3.411 -1.467 -19.145 1.00 97.50 133 TYR A C 1
ATOM 1127 O O . TYR A 1 133 ? 3.246 -1.925 -18.011 1.00 97.50 133 TYR A O 1
ATOM 1135 N N . ILE A 1 134 ? 4.208 -0.429 -19.386 1.00 97.50 134 ILE A N 1
ATOM 1136 C CA . ILE A 1 134 ? 4.964 0.289 -18.363 1.00 97.50 134 ILE A CA 1
ATOM 1137 C C . ILE A 1 134 ? 4.289 1.629 -18.093 1.00 97.50 134 ILE A C 1
ATOM 1139 O O . ILE A 1 134 ? 4.294 2.515 -18.942 1.00 97.50 134 ILE A O 1
ATOM 1143 N N . ILE A 1 135 ? 3.777 1.796 -16.880 1.00 97.44 135 ILE A N 1
ATOM 1144 C CA . ILE A 1 135 ? 3.191 3.039 -16.388 1.00 97.44 135 ILE A CA 1
ATOM 1145 C C . ILE A 1 135 ? 4.254 3.796 -15.592 1.00 97.44 135 ILE A C 1
ATOM 1147 O O . ILE A 1 135 ? 4.776 3.275 -14.606 1.00 97.44 135 ILE A O 1
ATOM 1151 N N . TYR A 1 136 ? 4.588 5.021 -16.000 1.00 96.12 136 TYR A N 1
ATOM 1152 C CA . TYR A 1 136 ? 5.542 5.867 -15.281 1.00 96.12 136 TYR A CA 1
ATOM 1153 C C . TYR A 1 136 ? 4.814 6.947 -14.485 1.00 96.12 136 TYR A C 1
ATOM 1155 O O . TYR A 1 136 ? 4.336 7.925 -15.046 1.00 96.12 136 TYR A O 1
ATOM 1163 N N . THR A 1 137 ? 4.764 6.786 -13.162 1.00 95.75 137 THR A N 1
ATOM 1164 C CA . THR A 1 137 ? 4.094 7.740 -12.263 1.00 95.75 137 THR A CA 1
ATOM 1165 C C . THR A 1 137 ? 5.070 8.728 -11.628 1.00 95.75 137 THR A C 1
ATOM 1167 O O . THR A 1 137 ? 4.661 9.547 -10.811 1.00 95.75 137 THR A O 1
ATOM 1170 N N . GLY A 1 138 ? 6.362 8.645 -11.961 1.00 93.62 138 GLY A N 1
ATOM 1171 C CA . GLY A 1 138 ? 7.435 9.433 -11.357 1.00 93.62 138 GLY A CA 1
ATOM 1172 C C . GLY A 1 138 ? 8.370 8.615 -10.471 1.00 93.62 138 GLY A C 1
ATOM 1173 O O . GLY A 1 138 ? 8.630 7.432 -10.703 1.00 93.62 138 GLY A O 1
ATOM 1174 N N . GLY A 1 139 ? 8.911 9.274 -9.449 1.00 94.38 139 GLY A N 1
ATOM 1175 C CA . GLY A 1 139 ? 9.881 8.688 -8.531 1.00 94.38 139 GLY A CA 1
ATOM 1176 C C . GLY A 1 139 ? 11.340 8.818 -8.958 1.00 94.38 139 GLY A C 1
ATOM 1177 O O . GLY A 1 139 ? 11.677 9.179 -10.086 1.00 94.38 139 GLY A O 1
ATOM 1178 N N . THR A 1 140 ? 12.230 8.487 -8.020 1.00 94.94 140 THR A N 1
ATOM 1179 C CA . THR A 1 140 ? 13.681 8.674 -8.148 1.00 94.94 140 THR A CA 1
ATOM 1180 C C . THR A 1 140 ? 14.271 8.022 -9.395 1.00 94.94 140 THR A C 1
ATOM 1182 O O . THR A 1 140 ? 15.202 8.581 -9.970 1.00 94.94 140 THR A O 1
ATOM 1185 N N . ILE A 1 141 ? 13.709 6.899 -9.857 1.00 95.88 141 ILE A N 1
ATOM 1186 C CA . ILE A 1 141 ? 14.180 6.171 -11.043 1.00 95.88 141 ILE A CA 1
ATOM 1187 C C . ILE A 1 141 ? 14.255 7.052 -12.292 1.00 95.88 141 ILE A C 1
ATOM 1189 O O . ILE A 1 141 ? 15.233 6.950 -13.032 1.00 95.88 141 ILE A O 1
ATOM 1193 N N . GLY A 1 142 ? 13.291 7.957 -12.478 1.00 94.38 142 GLY A N 1
ATOM 1194 C CA . GLY A 1 142 ? 13.228 8.877 -13.612 1.00 94.38 142 GLY A CA 1
ATOM 1195 C C . GLY A 1 142 ? 13.711 10.291 -13.309 1.00 94.38 142 GLY A C 1
ATOM 1196 O O . GLY A 1 142 ? 13.353 11.226 -14.020 1.00 94.38 142 GLY A O 1
ATOM 1197 N N . MET A 1 143 ? 14.511 10.474 -12.255 1.00 94.12 143 MET A N 1
ATOM 1198 C CA . MET A 1 143 ? 15.138 11.760 -11.945 1.00 94.12 143 MET A CA 1
ATOM 1199 C C . MET A 1 143 ? 16.548 11.876 -12.538 1.00 94.12 143 MET A C 1
ATOM 1201 O O . MET A 1 143 ? 17.248 10.893 -12.775 1.00 94.12 143 MET A O 1
ATOM 1205 N N . ILE A 1 144 ? 17.020 13.109 -12.693 1.00 92.88 144 ILE A N 1
ATOM 1206 C CA . ILE A 1 144 ? 18.396 13.447 -13.068 1.00 92.88 144 ILE A CA 1
ATOM 1207 C C . ILE A 1 144 ? 19.000 14.421 -12.062 1.00 92.88 144 ILE A C 1
ATOM 1209 O O . ILE A 1 144 ? 18.333 15.317 -11.541 1.00 92.88 144 ILE A O 1
ATOM 1213 N N . LYS A 1 145 ? 20.303 14.266 -11.800 1.00 89.50 145 LYS A N 1
ATOM 1214 C CA . LYS A 1 145 ? 21.063 15.165 -10.925 1.00 89.50 145 LYS A CA 1
ATOM 1215 C C . LYS A 1 145 ? 21.987 16.050 -11.748 1.00 89.50 145 LYS A C 1
ATOM 1217 O O . LYS A 1 145 ? 23.047 15.610 -12.188 1.00 89.50 145 LYS A O 1
ATOM 1222 N N . LYS A 1 146 ? 21.620 17.322 -11.916 1.00 87.94 146 LYS A N 1
ATOM 1223 C CA . LYS A 1 146 ? 22.528 18.334 -12.478 1.00 87.94 146 LYS A CA 1
ATOM 1224 C C . LYS A 1 146 ? 23.484 18.826 -11.384 1.00 87.94 146 LYS A C 1
ATOM 1226 O O . LYS A 1 146 ? 23.110 18.920 -10.215 1.00 87.94 146 LYS A O 1
ATOM 1231 N N . LYS A 1 147 ? 24.736 19.126 -11.745 1.00 88.38 147 LYS A N 1
ATOM 1232 C CA . LYS A 1 147 ? 25.770 19.561 -10.787 1.00 88.38 147 LYS A CA 1
ATOM 1233 C C . LYS A 1 147 ? 25.284 20.779 -9.988 1.00 88.38 147 LYS A C 1
ATOM 1235 O O . LYS A 1 147 ? 24.872 21.773 -10.577 1.00 88.38 147 LYS A O 1
ATOM 1240 N N . GLY A 1 148 ? 25.329 20.682 -8.658 1.00 87.12 148 GLY A N 1
ATOM 1241 C CA . GLY A 1 148 ? 24.918 21.756 -7.743 1.00 87.12 148 GLY A CA 1
ATOM 1242 C C . GLY A 1 148 ? 23.408 22.014 -7.661 1.00 87.12 148 GLY A C 1
ATOM 1243 O O . GLY A 1 148 ? 23.011 22.993 -7.041 1.00 87.12 148 GLY A O 1
ATOM 1244 N N . LYS A 1 149 ? 22.567 21.169 -8.272 1.00 89.00 149 LYS A N 1
ATOM 1245 C CA . LYS A 1 149 ? 21.104 21.304 -8.256 1.00 89.00 149 LYS A CA 1
ATOM 1246 C C . LYS A 1 149 ? 20.443 20.122 -7.533 1.00 89.00 149 LYS A C 1
ATOM 1248 O O . LYS A 1 149 ? 21.047 19.043 -7.465 1.00 89.00 149 LYS A O 1
ATOM 1253 N N . PRO A 1 150 ? 19.225 20.307 -6.987 1.00 90.06 150 PRO A N 1
ATOM 1254 C CA . PRO A 1 150 ? 18.417 19.189 -6.510 1.00 90.06 150 PRO A CA 1
ATOM 1255 C C . PRO A 1 150 ? 18.108 18.213 -7.653 1.00 90.06 150 PRO A C 1
ATOM 1257 O O . PRO A 1 150 ? 18.279 18.536 -8.832 1.00 90.06 150 PRO A O 1
ATOM 1260 N N . LEU A 1 151 ? 17.675 17.004 -7.294 1.00 90.50 151 LEU A N 1
ATOM 1261 C CA . LEU A 1 151 ? 17.138 16.060 -8.269 1.00 90.50 151 LEU A CA 1
ATOM 1262 C C . LEU A 1 151 ? 15.874 16.651 -8.899 1.00 90.50 151 LEU A C 1
ATOM 1264 O O . LEU A 1 151 ? 15.026 17.194 -8.196 1.00 90.50 151 LEU A O 1
ATOM 1268 N N . THR A 1 152 ? 15.746 16.519 -10.214 1.00 90.62 152 THR A N 1
ATOM 1269 C CA . THR A 1 152 ? 14.555 16.931 -10.968 1.00 90.62 152 THR A CA 1
ATOM 1270 C C . THR A 1 152 ? 14.131 15.807 -11.909 1.00 90.62 152 THR A C 1
ATOM 1272 O O . THR A 1 152 ? 15.004 15.031 -12.306 1.00 90.62 152 THR A O 1
ATOM 1275 N N . PRO A 1 153 ? 12.851 15.715 -12.305 1.00 90.56 153 PRO A N 1
ATOM 1276 C CA . PRO A 1 153 ? 12.420 14.777 -13.339 1.00 90.56 153 PRO A CA 1
ATOM 1277 C C . PRO A 1 153 ? 13.253 14.911 -14.620 1.00 90.56 153 PRO A C 1
ATOM 1279 O O . PRO A 1 153 ? 13.638 16.018 -15.010 1.00 90.56 153 PRO A O 1
ATOM 1282 N N . ASP A 1 154 ? 13.556 13.779 -15.248 1.00 90.75 154 ASP A N 1
ATOM 1283 C CA . ASP A 1 154 ? 14.204 13.721 -16.553 1.00 90.75 154 ASP A CA 1
ATOM 1284 C C . ASP A 1 154 ? 13.151 13.870 -17.665 1.00 90.75 154 ASP A C 1
ATOM 1286 O O . ASP A 1 154 ? 12.322 12.971 -17.828 1.00 90.75 154 ASP A O 1
ATOM 1290 N N . PRO A 1 155 ? 13.154 14.971 -18.442 1.00 87.50 155 PRO A N 1
ATOM 1291 C CA . PRO A 1 155 ? 12.201 15.148 -19.538 1.00 87.50 155 PRO A CA 1
ATOM 1292 C C . PRO A 1 155 ? 12.391 14.115 -20.658 1.00 87.50 155 PRO A C 1
ATOM 1294 O O . PRO A 1 155 ? 11.459 13.849 -21.412 1.00 87.50 155 PRO A O 1
ATOM 1297 N N . ASP A 1 156 ? 13.579 13.512 -20.761 1.00 89.31 156 ASP A N 1
ATOM 1298 C CA . ASP A 1 156 ? 13.908 12.510 -21.771 1.00 89.31 156 ASP A CA 1
ATOM 1299 C C . ASP A 1 156 ? 13.875 11.078 -21.204 1.00 89.31 156 ASP A C 1
ATOM 1301 O O . ASP A 1 156 ? 14.368 10.149 -21.848 1.00 89.31 156 ASP A O 1
ATOM 1305 N N . PHE A 1 157 ? 13.256 10.858 -20.034 1.00 91.38 157 PHE A N 1
ATOM 1306 C CA . PHE A 1 157 ? 13.294 9.565 -19.340 1.00 91.38 157 PHE A CA 1
ATOM 1307 C C . PHE A 1 157 ? 12.866 8.381 -20.218 1.00 91.38 157 PHE A C 1
ATOM 1309 O O . PHE A 1 157 ? 13.532 7.346 -20.230 1.00 91.38 157 PHE A O 1
ATOM 1316 N N . PHE A 1 158 ? 11.798 8.524 -21.009 1.00 90.00 158 PHE A N 1
ATOM 1317 C CA . PHE A 1 158 ? 11.356 7.457 -21.915 1.00 90.00 158 PHE A CA 1
ATOM 1318 C C . PHE A 1 158 ? 12.378 7.148 -23.010 1.00 90.00 158 PHE A C 1
ATOM 1320 O O . PHE A 1 158 ? 12.597 5.978 -23.321 1.00 90.00 158 PHE A O 1
ATOM 1327 N N . LYS A 1 159 ? 13.057 8.166 -23.556 1.00 89.38 159 LYS A N 1
ATOM 1328 C CA . LYS A 1 159 ? 14.148 7.952 -24.519 1.00 89.38 159 LYS A CA 1
ATOM 1329 C C . LYS A 1 159 ? 15.305 7.220 -23.846 1.00 89.38 159 LYS A C 1
ATOM 1331 O O . LYS A 1 159 ? 15.841 6.272 -24.419 1.00 89.38 159 LYS A O 1
ATOM 1336 N N . THR A 1 160 ? 15.641 7.606 -22.613 1.00 89.31 160 THR A N 1
ATOM 1337 C CA . THR A 1 160 ? 16.645 6.918 -21.794 1.00 89.31 160 THR A CA 1
ATOM 1338 C C . THR A 1 160 ? 16.277 5.446 -21.613 1.00 89.31 160 THR A C 1
ATOM 1340 O O . THR A 1 160 ? 17.090 4.587 -21.952 1.00 89.31 160 THR A O 1
ATOM 1343 N N . LEU A 1 161 ? 15.046 5.133 -21.190 1.00 90.31 161 LEU A N 1
ATOM 1344 C CA . LEU A 1 161 ? 14.555 3.757 -21.049 1.00 90.31 161 LEU A CA 1
ATOM 1345 C C . LEU A 1 161 ? 14.650 2.971 -22.363 1.00 90.31 161 LEU A C 1
ATOM 1347 O O . LEU A 1 161 ? 15.249 1.898 -22.393 1.00 90.31 161 LEU A O 1
ATOM 1351 N N . GLN A 1 162 ? 14.130 3.518 -23.463 1.00 89.19 162 GLN A N 1
ATOM 1352 C CA . GLN A 1 162 ? 14.144 2.866 -24.779 1.00 89.19 162 GLN A CA 1
ATOM 1353 C C . GLN A 1 162 ? 15.560 2.664 -25.337 1.00 89.19 162 GLN A C 1
ATOM 1355 O O . GLN A 1 162 ? 15.789 1.785 -26.171 1.00 89.19 162 GLN A O 1
ATOM 1360 N N . SER A 1 163 ? 16.535 3.463 -24.894 1.00 89.75 163 SER A N 1
ATOM 1361 C CA . SER A 1 163 ? 17.930 3.328 -25.315 1.00 89.75 163 SER A CA 1
ATOM 1362 C C . SER A 1 163 ? 18.669 2.174 -24.626 1.00 89.75 163 SER A C 1
ATOM 1364 O O . SER A 1 163 ? 19.672 1.706 -25.168 1.00 89.75 163 SER A O 1
ATOM 1366 N N . LEU A 1 164 ? 18.171 1.676 -23.484 1.00 90.69 164 LEU A N 1
ATOM 1367 C CA . LEU A 1 164 ? 18.852 0.658 -22.683 1.00 90.69 164 LEU A CA 1
ATOM 1368 C C . LEU A 1 164 ? 19.017 -0.656 -23.468 1.00 90.69 164 LEU A C 1
ATOM 1370 O O . LEU A 1 164 ? 18.018 -1.308 -23.782 1.00 90.69 164 LEU A O 1
ATOM 1374 N N . PRO A 1 165 ? 20.258 -1.125 -23.718 1.00 89.75 165 PRO A N 1
ATOM 1375 C CA . PRO A 1 165 ? 20.493 -2.363 -24.466 1.00 89.75 165 PRO A CA 1
ATOM 1376 C C . PRO A 1 165 ? 19.827 -3.587 -23.829 1.00 89.75 165 PRO A C 1
ATOM 1378 O O . PRO A 1 165 ? 19.354 -4.478 -24.529 1.00 89.75 165 PRO A O 1
ATOM 1381 N N . PHE A 1 166 ? 19.738 -3.612 -22.497 1.00 88.12 166 PHE A N 1
ATOM 1382 C CA . PHE A 1 166 ? 19.149 -4.719 -21.744 1.00 88.12 166 PHE A CA 1
ATOM 1383 C C . PHE A 1 166 ? 17.653 -4.904 -22.017 1.00 88.12 166 PHE A C 1
ATOM 1385 O O . PHE A 1 166 ? 17.186 -6.038 -22.019 1.00 88.12 166 PHE A O 1
ATOM 1392 N N . LEU A 1 167 ? 16.922 -3.818 -22.297 1.00 89.00 167 LEU A N 1
ATOM 1393 C CA . LEU A 1 167 ? 15.501 -3.876 -22.651 1.00 89.00 167 LEU A CA 1
ATOM 1394 C C . LEU A 1 167 ? 15.261 -4.286 -24.111 1.00 89.00 167 LEU A C 1
ATOM 1396 O O . LEU A 1 167 ? 14.146 -4.640 -24.464 1.00 89.00 167 LEU A O 1
ATOM 1400 N N . LYS A 1 168 ? 16.306 -4.288 -24.949 1.00 86.94 168 LYS A N 1
ATOM 1401 C CA . LYS A 1 168 ? 16.269 -4.768 -26.344 1.00 86.94 168 LYS A CA 1
ATOM 1402 C C . LYS A 1 168 ? 16.674 -6.237 -26.478 1.00 86.94 168 LYS A C 1
ATOM 1404 O O . LYS A 1 168 ? 16.802 -6.761 -27.581 1.00 86.94 168 LYS A O 1
ATOM 1409 N N . SER A 1 169 ? 16.951 -6.891 -25.354 1.00 86.56 169 SER A N 1
ATOM 1410 C CA . SER A 1 169 ? 17.327 -8.296 -25.313 1.00 86.56 169 SER A CA 1
ATOM 1411 C C . SER A 1 169 ? 16.174 -9.181 -25.783 1.00 86.56 169 SER A C 1
ATOM 1413 O O . SER A 1 169 ? 15.032 -8.956 -25.401 1.00 86.56 169 SER A O 1
ATOM 1415 N N . ARG A 1 170 ? 16.475 -10.264 -26.512 1.00 82.88 170 ARG A N 1
ATOM 1416 C CA . ARG A 1 170 ? 15.475 -11.239 -27.000 1.00 82.88 170 ARG A CA 1
ATOM 1417 C C . ARG A 1 170 ? 14.637 -11.919 -25.905 1.00 82.88 170 ARG A C 1
ATOM 1419 O O . ARG A 1 170 ? 13.699 -12.639 -26.216 1.00 82.88 170 ARG A O 1
ATOM 1426 N N . TYR A 1 171 ? 15.045 -11.780 -24.643 1.00 81.44 171 TYR A N 1
ATOM 1427 C CA . TYR A 1 171 ? 14.365 -12.343 -23.472 1.00 81.44 171 TYR A CA 1
ATOM 1428 C C . TYR A 1 171 ? 13.361 -11.367 -22.836 1.00 81.44 171 TYR A C 1
ATOM 1430 O O . TYR A 1 171 ? 12.626 -11.751 -21.923 1.00 81.44 171 TYR A O 1
ATOM 1438 N N . VAL A 1 172 ? 13.358 -10.108 -23.277 1.00 87.38 172 VAL A N 1
ATOM 1439 C CA . VAL A 1 172 ? 12.448 -9.058 -22.817 1.00 87.38 172 VAL A CA 1
ATOM 1440 C C . VAL A 1 172 ? 11.257 -9.000 -23.784 1.00 87.38 172 VAL A C 1
ATOM 1442 O O . VAL A 1 172 ? 11.480 -9.050 -24.994 1.00 87.38 172 VAL A O 1
ATOM 1445 N N . PRO A 1 173 ? 10.008 -8.945 -23.282 1.00 89.81 173 PRO A N 1
ATOM 1446 C CA . PRO A 1 173 ? 8.811 -8.818 -24.120 1.00 89.81 173 PRO A CA 1
ATOM 1447 C C . PRO A 1 173 ? 8.791 -7.491 -24.889 1.00 89.81 173 PRO A C 1
ATOM 1449 O O . PRO A 1 173 ? 9.581 -6.583 -24.621 1.00 89.81 173 PRO A O 1
ATOM 1452 N N . SER A 1 174 ? 7.817 -7.333 -25.785 1.00 91.94 174 SER A N 1
ATOM 1453 C CA . SER A 1 174 ? 7.500 -6.011 -26.324 1.00 91.94 174 SER A CA 1
ATOM 1454 C C . SER A 1 174 ? 7.071 -5.077 -25.187 1.00 91.94 174 SER A C 1
ATOM 1456 O O . SER A 1 174 ? 6.233 -5.446 -24.359 1.00 91.94 174 SER A O 1
ATOM 1458 N N . LEU A 1 175 ? 7.678 -3.891 -25.123 1.00 93.88 175 LEU A N 1
ATOM 1459 C CA . LEU A 1 175 ? 7.405 -2.889 -24.097 1.00 93.88 175 LEU A CA 1
ATOM 1460 C C . LEU A 1 175 ? 6.684 -1.697 -24.711 1.00 93.88 175 LEU A C 1
ATOM 1462 O O . LEU A 1 175 ? 7.192 -1.065 -25.640 1.00 93.88 175 LEU A O 1
ATOM 1466 N N . ASN A 1 176 ? 5.548 -1.351 -24.122 1.00 94.75 176 ASN A N 1
ATOM 1467 C CA . ASN A 1 176 ? 4.839 -0.110 -24.397 1.00 94.75 176 ASN A CA 1
ATOM 1468 C C . ASN A 1 176 ? 4.823 0.741 -23.132 1.00 94.75 176 ASN A C 1
ATOM 1470 O O . ASN A 1 176 ? 4.911 0.222 -22.020 1.00 94.75 176 ASN A O 1
ATOM 1474 N N . TYR A 1 177 ? 4.732 2.052 -23.310 1.00 93.25 177 TYR A N 1
ATOM 1475 C CA . TYR A 1 177 ? 4.890 3.013 -22.229 1.00 93.25 177 TYR A CA 1
ATOM 1476 C C . TYR A 1 177 ? 3.675 3.928 -22.172 1.00 93.25 177 TYR A C 1
ATOM 1478 O O . TYR A 1 177 ? 3.299 4.500 -23.195 1.00 93.25 177 TYR A O 1
ATOM 1486 N N . ASP A 1 178 ? 3.114 4.094 -20.980 1.00 90.50 178 ASP A N 1
ATOM 1487 C CA . ASP A 1 178 ? 2.128 5.130 -20.709 1.00 90.50 178 ASP A CA 1
ATOM 1488 C C . ASP A 1 178 ? 2.840 6.472 -20.543 1.00 90.50 178 ASP A C 1
ATOM 1490 O O . ASP A 1 178 ? 3.561 6.685 -19.565 1.00 90.50 178 ASP A O 1
ATOM 1494 N N . ASN A 1 179 ? 2.652 7.368 -21.507 1.00 79.31 179 ASN A N 1
ATOM 1495 C CA . ASN A 1 179 ? 3.154 8.738 -21.466 1.00 79.31 179 ASN A CA 1
ATOM 1496 C C . ASN A 1 179 ? 2.053 9.769 -21.162 1.00 79.31 179 ASN A C 1
ATOM 1498 O O . ASN A 1 179 ? 2.301 10.968 -21.284 1.00 79.31 179 ASN A O 1
ATOM 1502 N N . THR A 1 180 ? 0.850 9.314 -20.805 1.00 85.44 180 THR A N 1
ATOM 1503 C CA . THR A 1 180 ? -0.312 10.178 -20.542 1.00 85.44 180 THR A CA 1
ATOM 1504 C C . THR A 1 180 ? -0.378 10.634 -19.086 1.00 85.44 180 THR A C 1
ATOM 1506 O O . THR A 1 180 ? -0.952 11.681 -18.789 1.00 85.44 180 THR A O 1
ATOM 1509 N N . ILE A 1 181 ? 0.243 9.874 -18.179 1.00 89.25 181 ILE A N 1
ATOM 1510 C CA . ILE A 1 181 ? 0.281 10.174 -16.749 1.00 89.25 181 ILE A CA 1
ATOM 1511 C C . ILE A 1 181 ? 1.429 11.141 -16.457 1.00 89.25 181 ILE A C 1
ATOM 1513 O O . ILE A 1 181 ? 2.591 10.865 -16.759 1.00 89.25 181 ILE A O 1
ATOM 1517 N N . GLU A 1 182 ? 1.101 12.277 -15.839 1.00 89.94 182 GLU A N 1
ATOM 1518 C CA . GLU A 1 182 ? 2.100 13.247 -15.395 1.00 89.94 182 GLU A CA 1
ATOM 1519 C C . GLU A 1 182 ? 2.934 12.659 -14.238 1.00 89.94 182 GLU A C 1
ATOM 1521 O O . GLU A 1 182 ? 2.368 12.260 -13.215 1.00 89.94 182 GLU A O 1
ATOM 1526 N N . PRO A 1 183 ? 4.274 12.597 -14.360 1.00 92.00 183 PRO A N 1
ATOM 1527 C CA . PRO A 1 183 ? 5.121 12.065 -13.303 1.00 92.00 183 PRO A CA 1
ATOM 1528 C C . PRO A 1 183 ? 5.149 12.999 -12.092 1.00 92.00 183 PRO A C 1
ATOM 1530 O O . PRO A 1 183 ? 5.522 14.167 -12.206 1.00 92.00 183 PRO A O 1
ATOM 1533 N N . VAL A 1 184 ? 4.846 12.466 -10.912 1.00 93.44 184 VAL A N 1
ATOM 1534 C CA . VAL A 1 184 ? 4.851 13.218 -9.652 1.00 93.44 184 VAL A CA 1
ATOM 1535 C C . VAL A 1 184 ? 5.764 12.561 -8.618 1.00 93.44 184 VAL A C 1
ATOM 1537 O O . VAL A 1 184 ? 6.119 11.382 -8.698 1.00 93.44 184 VAL A O 1
ATOM 1540 N N . ASP A 1 185 ? 6.192 13.343 -7.630 1.00 94.62 185 ASP A N 1
ATOM 1541 C CA . ASP A 1 185 ? 6.868 12.781 -6.463 1.00 94.62 185 ASP A CA 1
ATOM 1542 C C . ASP A 1 185 ? 5.887 11.901 -5.673 1.00 94.62 185 ASP A C 1
ATOM 1544 O O . ASP A 1 185 ? 4.738 12.293 -5.463 1.00 94.62 185 ASP A O 1
ATOM 1548 N N . SER A 1 186 ? 6.331 10.729 -5.207 1.00 96.19 186 SER A N 1
ATOM 1549 C CA . SER A 1 186 ? 5.461 9.788 -4.492 1.00 96.19 186 SER A CA 1
ATOM 1550 C C . SER A 1 186 ? 4.825 10.378 -3.234 1.00 96.19 186 SER A C 1
ATOM 1552 O O . SER A 1 186 ? 3.730 9.966 -2.865 1.00 96.19 186 SER A O 1
ATOM 1554 N N . THR A 1 187 ? 5.451 11.371 -2.602 1.00 95.06 187 THR A N 1
ATOM 1555 C CA . THR A 1 187 ? 4.865 12.086 -1.455 1.00 95.06 187 THR A CA 1
ATOM 1556 C C . THR A 1 187 ? 3.568 12.829 -1.795 1.00 95.06 187 THR A C 1
ATOM 1558 O O . THR A 1 187 ? 2.789 13.115 -0.890 1.00 95.06 187 THR A O 1
ATOM 1561 N N . ASN A 1 188 ? 3.312 13.086 -3.083 1.00 95.81 188 ASN A N 1
ATOM 1562 C CA . ASN A 1 188 ? 2.089 13.706 -3.594 1.00 95.81 188 ASN A CA 1
ATOM 1563 C C . ASN A 1 188 ? 1.141 12.704 -4.278 1.00 95.81 188 ASN A C 1
ATOM 1565 O O . ASN A 1 188 ? 0.126 13.123 -4.824 1.00 95.81 188 ASN A O 1
ATOM 1569 N N . ILE A 1 189 ? 1.458 11.404 -4.273 1.00 96.81 189 ILE A N 1
ATOM 1570 C CA . ILE A 1 189 ? 0.582 10.359 -4.820 1.00 96.81 189 ILE A CA 1
ATOM 1571 C C . ILE A 1 189 ? -0.448 9.964 -3.764 1.00 96.81 189 ILE A C 1
ATOM 1573 O O . ILE A 1 189 ? -0.085 9.530 -2.667 1.00 96.81 189 ILE A O 1
ATOM 1577 N N . GLY A 1 190 ? -1.729 10.063 -4.118 1.00 96.12 190 GLY A N 1
ATOM 1578 C CA . GLY A 1 190 ? -2.838 9.616 -3.283 1.00 96.12 190 GLY A CA 1
ATOM 1579 C C . GLY A 1 190 ? -3.976 9.006 -4.098 1.00 96.12 190 GLY A C 1
ATOM 1580 O O . GLY A 1 190 ? -3.766 8.418 -5.158 1.00 96.12 190 GLY A O 1
ATOM 1581 N N . LEU A 1 191 ? -5.204 9.155 -3.590 1.00 97.25 191 LEU A N 1
ATOM 1582 C CA . LEU A 1 191 ? -6.413 8.552 -4.163 1.00 97.25 191 LEU A CA 1
ATOM 1583 C C . LEU A 1 191 ? -6.577 8.834 -5.662 1.00 97.25 191 LEU A C 1
ATOM 1585 O O . LEU A 1 191 ? -6.833 7.914 -6.435 1.00 97.25 191 LEU A O 1
ATOM 1589 N N . LYS A 1 192 ? -6.417 10.095 -6.078 1.00 97.00 192 LYS A N 1
ATOM 1590 C CA . LYS A 1 192 ? -6.589 10.503 -7.478 1.00 97.00 192 LYS A CA 1
ATOM 1591 C C . LYS A 1 192 ? -5.651 9.716 -8.394 1.00 97.00 192 LYS A C 1
ATOM 1593 O O . LYS A 1 192 ? -6.094 9.153 -9.392 1.00 97.00 192 LYS A O 1
ATOM 1598 N N . GLU A 1 193 ? -4.374 9.646 -8.042 1.00 97.94 193 GLU A N 1
ATOM 1599 C CA . GLU A 1 193 ? -3.355 8.964 -8.834 1.00 97.94 193 GLU A CA 1
ATOM 1600 C C . GLU A 1 193 ? -3.570 7.446 -8.832 1.00 97.94 193 GLU A C 1
ATOM 1602 O O . GLU A 1 193 ? -3.426 6.816 -9.878 1.00 97.94 193 GLU A O 1
ATOM 1607 N N . TRP A 1 194 ? -3.991 6.847 -7.710 1.00 98.50 194 TRP A N 1
ATOM 1608 C CA . TRP A 1 194 ? -4.328 5.417 -7.662 1.00 98.50 194 TRP A CA 1
ATOM 1609 C C . TRP A 1 194 ? -5.454 5.051 -8.633 1.00 98.50 194 TRP A C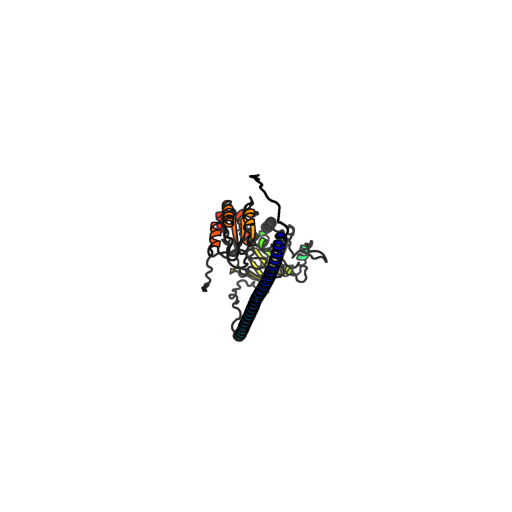 1
ATOM 1611 O O . TRP A 1 194 ? -5.350 4.044 -9.334 1.00 98.50 194 TRP A O 1
ATOM 1621 N N . LEU A 1 195 ? -6.497 5.883 -8.715 1.00 98.31 195 LEU A N 1
ATOM 1622 C CA . LEU A 1 195 ? -7.605 5.688 -9.651 1.00 98.31 195 LEU A CA 1
ATOM 1623 C C . LEU A 1 195 ? -7.166 5.873 -11.109 1.00 98.31 195 LEU A C 1
ATOM 1625 O O . LEU A 1 195 ? -7.574 5.092 -11.967 1.00 98.31 195 LEU A O 1
ATOM 1629 N N . ILE A 1 196 ? -6.299 6.852 -11.394 1.00 97.94 196 ILE A N 1
ATOM 1630 C CA . ILE A 1 196 ? -5.710 7.043 -12.731 1.00 97.94 196 ILE A CA 1
ATOM 1631 C C . ILE A 1 196 ? -4.919 5.797 -13.151 1.00 97.94 196 ILE A C 1
ATOM 1633 O O . ILE A 1 196 ? -5.135 5.279 -14.244 1.00 97.94 196 ILE A O 1
ATOM 1637 N N . ILE A 1 197 ? -4.058 5.270 -12.274 1.00 98.19 197 ILE A N 1
ATOM 1638 C CA . ILE A 1 197 ? -3.262 4.064 -12.554 1.00 98.19 197 ILE A CA 1
ATOM 1639 C C . ILE A 1 197 ? -4.177 2.856 -12.797 1.00 98.19 197 ILE A C 1
ATOM 1641 O O . ILE A 1 197 ? -3.983 2.115 -13.761 1.00 98.19 197 ILE A O 1
ATOM 1645 N N . ALA A 1 198 ? -5.188 2.655 -11.947 1.00 98.31 198 ALA A N 1
ATOM 1646 C CA . ALA A 1 198 ? -6.122 1.540 -12.086 1.00 98.31 198 ALA A CA 1
ATOM 1647 C C . ALA A 1 198 ? -6.930 1.619 -13.396 1.00 98.31 198 ALA A C 1
ATOM 1649 O O . ALA A 1 198 ? -7.131 0.599 -14.058 1.00 98.31 198 ALA A O 1
ATOM 1650 N N . ASN A 1 199 ? -7.350 2.822 -13.798 1.00 97.69 199 ASN A N 1
ATOM 1651 C CA . ASN A 1 199 ? -8.056 3.047 -15.059 1.00 97.69 199 ASN A CA 1
ATOM 1652 C C . ASN A 1 199 ? -7.150 2.863 -16.281 1.00 97.69 199 ASN A C 1
ATOM 1654 O O . ASN A 1 199 ? -7.573 2.211 -17.230 1.00 97.69 199 ASN A O 1
ATOM 1658 N N . SER A 1 200 ? -5.899 3.325 -16.232 1.00 97.62 200 SER A N 1
ATOM 1659 C CA . SER A 1 200 ? -4.917 3.062 -17.294 1.00 97.62 200 SER A CA 1
ATOM 1660 C C . SER A 1 200 ? -4.741 1.551 -17.520 1.00 97.62 200 SER A C 1
ATOM 1662 O O . SER A 1 200 ? -4.835 1.068 -18.647 1.00 97.62 200 SER A O 1
ATOM 1664 N N . ILE A 1 201 ? -4.631 0.758 -16.444 1.00 98.06 201 ILE A N 1
ATOM 1665 C CA . ILE A 1 201 ? -4.593 -0.713 -16.544 1.00 98.06 201 ILE A CA 1
ATOM 1666 C C . ILE A 1 201 ? -5.883 -1.271 -17.157 1.00 98.06 201 ILE A C 1
ATOM 1668 O O . ILE A 1 201 ? -5.814 -2.179 -17.985 1.00 98.06 201 ILE A O 1
ATOM 1672 N N . LYS A 1 202 ? -7.053 -0.757 -16.753 1.00 97.75 202 LYS A N 1
ATOM 1673 C CA . LYS A 1 202 ? -8.367 -1.193 -17.256 1.00 97.75 202 LYS A CA 1
ATOM 1674 C C . LYS A 1 202 ? -8.476 -1.038 -18.771 1.00 97.75 202 LYS A C 1
ATOM 1676 O O . LYS A 1 202 ? -8.927 -1.968 -19.435 1.00 97.75 202 LYS A O 1
ATOM 1681 N N . GLU A 1 203 ? -8.092 0.127 -19.288 1.00 97.19 203 GLU A N 1
ATOM 1682 C CA . GLU A 1 203 ? -8.262 0.507 -20.695 1.00 97.19 203 GLU A CA 1
ATOM 1683 C C . GLU A 1 203 ? -7.524 -0.439 -21.633 1.00 97.19 203 GLU A C 1
ATOM 1685 O O . GLU A 1 203 ? -8.089 -0.887 -22.628 1.00 97.19 203 GLU A O 1
ATOM 1690 N N . VAL A 1 204 ? -6.304 -0.823 -21.262 1.00 97.50 204 VAL A N 1
ATOM 1691 C CA . VAL A 1 204 ? -5.459 -1.685 -22.089 1.00 97.50 204 VAL A CA 1
ATOM 1692 C C . VAL A 1 204 ? -5.367 -3.123 -21.569 1.00 97.50 204 VAL A C 1
ATOM 1694 O O . VAL A 1 204 ? -4.512 -3.898 -22.004 1.00 97.50 204 VAL A O 1
ATOM 1697 N N . TYR A 1 205 ? -6.241 -3.523 -20.636 1.00 97.19 205 TYR A N 1
ATOM 1698 C CA . TYR A 1 205 ? -6.051 -4.762 -19.877 1.00 97.19 205 TYR A CA 1
ATOM 1699 C C . TYR A 1 205 ? -5.915 -5.998 -20.765 1.00 97.19 205 TYR A C 1
ATOM 1701 O O . TYR A 1 205 ? -5.102 -6.876 -20.490 1.00 97.19 205 TYR A O 1
ATOM 1709 N N . ASN A 1 206 ? -6.705 -6.075 -21.838 1.00 96.38 206 ASN A N 1
ATOM 1710 C CA . ASN A 1 206 ? -6.740 -7.225 -22.742 1.00 96.38 206 ASN A CA 1
ATOM 1711 C C . ASN A 1 206 ? -5.580 -7.251 -23.748 1.00 96.38 206 ASN A C 1
ATOM 1713 O O . ASN A 1 206 ? -5.282 -8.316 -24.282 1.00 96.38 206 ASN A O 1
ATOM 1717 N N . GLU A 1 207 ? -4.906 -6.122 -23.970 1.00 96.44 207 GLU A N 1
ATOM 1718 C CA . GLU A 1 207 ? -3.839 -5.977 -24.969 1.00 96.44 207 GLU A CA 1
ATOM 1719 C C . GLU A 1 207 ? -2.462 -6.416 -24.458 1.00 96.44 207 GLU A C 1
ATOM 1721 O O . GLU A 1 207 ? -1.585 -6.750 -25.258 1.00 96.44 207 GLU A O 1
ATOM 1726 N N . TYR A 1 208 ? -2.277 -6.435 -23.135 1.00 96.44 208 TYR A N 1
ATOM 1727 C CA . TYR A 1 208 ? -0.999 -6.715 -22.480 1.00 96.44 208 TYR A CA 1
ATOM 1728 C C . TYR A 1 208 ? -1.070 -7.945 -21.575 1.00 96.44 208 TYR A C 1
ATOM 1730 O O . TYR A 1 208 ? -2.124 -8.295 -21.047 1.00 96.44 208 TYR A O 1
ATOM 1738 N N . ASP A 1 209 ? 0.060 -8.614 -21.372 1.00 95.19 209 ASP A N 1
ATOM 1739 C CA . ASP A 1 209 ? 0.185 -9.806 -20.527 1.00 95.19 209 ASP A CA 1
ATOM 1740 C C . ASP A 1 209 ? 0.529 -9.480 -19.069 1.00 95.19 209 ASP A C 1
ATOM 1742 O O . ASP A 1 209 ? 0.291 -10.299 -18.182 1.00 95.19 209 ASP A O 1
ATOM 1746 N N . GLY A 1 210 ? 1.064 -8.286 -18.820 1.00 96.88 210 GLY A N 1
ATOM 1747 C CA . GLY A 1 210 ? 1.438 -7.813 -17.495 1.00 96.88 210 GLY A CA 1
ATOM 1748 C C . GLY A 1 210 ? 1.742 -6.320 -17.484 1.00 96.88 210 GLY A C 1
ATOM 1749 O O . GLY A 1 210 ? 1.955 -5.698 -18.528 1.00 96.88 210 GLY A O 1
ATOM 1750 N N . PHE A 1 211 ? 1.771 -5.754 -16.282 1.00 98.56 211 PHE A N 1
ATOM 1751 C CA . PHE A 1 211 ? 1.905 -4.318 -16.060 1.00 98.56 211 PHE A CA 1
ATOM 1752 C C . PHE A 1 211 ? 3.072 -4.046 -15.120 1.00 98.56 211 PHE A C 1
ATOM 1754 O O . PHE A 1 211 ? 3.250 -4.754 -14.127 1.00 98.56 211 PHE A O 1
ATOM 1761 N N . VAL A 1 212 ? 3.856 -3.012 -15.410 1.00 98.62 212 VAL A N 1
ATOM 1762 C CA . VAL A 1 212 ? 4.910 -2.514 -14.520 1.00 98.62 212 VAL A CA 1
ATOM 1763 C C . VAL A 1 212 ? 4.634 -1.052 -14.215 1.00 98.62 212 VAL A C 1
ATOM 1765 O O . VAL A 1 212 ? 4.535 -0.240 -15.125 1.00 98.62 212 VAL A O 1
ATOM 1768 N N . ILE A 1 213 ? 4.539 -0.705 -12.938 1.00 98.62 213 ILE A N 1
ATOM 1769 C CA . ILE A 1 213 ? 4.341 0.665 -12.469 1.00 98.62 213 ILE A CA 1
ATOM 1770 C C . ILE A 1 213 ? 5.664 1.151 -11.882 1.00 98.62 213 ILE A C 1
ATOM 1772 O O . ILE A 1 213 ? 6.121 0.645 -10.854 1.00 98.62 213 ILE A O 1
ATOM 1776 N N . LEU A 1 214 ? 6.284 2.124 -12.544 1.00 98.12 214 LEU A N 1
ATOM 1777 C CA . LEU A 1 214 ? 7.461 2.832 -12.051 1.00 98.12 214 LEU A CA 1
ATOM 1778 C C . LEU A 1 214 ? 7.009 3.958 -11.130 1.00 98.12 214 LEU A C 1
ATOM 1780 O O . LEU A 1 214 ? 6.343 4.891 -11.575 1.00 98.12 214 LEU A O 1
ATOM 1784 N N . HIS A 1 215 ? 7.380 3.843 -9.859 1.00 98.31 215 HIS A N 1
ATOM 1785 C CA . HIS A 1 215 ? 6.847 4.644 -8.768 1.00 98.31 215 HIS A CA 1
ATOM 1786 C C . HIS A 1 215 ? 7.963 5.144 -7.837 1.00 98.31 215 HIS A C 1
ATOM 1788 O O . HIS A 1 215 ? 9.009 4.506 -7.675 1.00 98.31 215 HIS A O 1
ATOM 1794 N N . GLY A 1 216 ? 7.735 6.278 -7.168 1.00 97.50 216 GLY A N 1
ATOM 1795 C CA . GLY A 1 216 ? 8.616 6.754 -6.094 1.00 97.50 216 GLY A CA 1
ATOM 1796 C C . GLY A 1 216 ? 8.504 5.888 -4.839 1.00 97.50 216 GLY A C 1
ATOM 1797 O O . GLY A 1 216 ? 7.451 5.322 -4.554 1.00 97.50 216 GLY A O 1
ATOM 1798 N N . THR A 1 217 ? 9.591 5.734 -4.086 1.00 98.00 217 THR A N 1
ATOM 1799 C CA . THR A 1 217 ? 9.637 4.714 -3.031 1.00 98.00 217 THR A CA 1
ATOM 1800 C C . THR A 1 217 ? 8.840 5.093 -1.779 1.00 98.00 217 THR A C 1
ATOM 1802 O O . THR A 1 217 ? 8.411 4.196 -1.064 1.00 98.00 217 THR A O 1
ATOM 1805 N N . ASP A 1 218 ? 8.591 6.375 -1.502 1.00 97.75 218 ASP A N 1
ATOM 1806 C CA . ASP A 1 218 ? 8.036 6.807 -0.207 1.00 97.75 218 ASP A CA 1
ATOM 1807 C C . ASP A 1 218 ? 6.606 6.328 0.057 1.00 97.75 218 ASP A C 1
ATOM 1809 O O . ASP A 1 218 ? 6.302 5.917 1.174 1.00 97.75 218 ASP A O 1
ATOM 1813 N N . THR A 1 219 ? 5.746 6.307 -0.962 1.00 98.38 219 THR A N 1
ATOM 1814 C CA . THR A 1 219 ? 4.345 5.854 -0.836 1.00 98.38 219 THR A CA 1
ATOM 1815 C C . THR A 1 219 ? 4.043 4.601 -1.660 1.00 98.38 219 THR A C 1
ATOM 1817 O O . THR A 1 219 ? 2.891 4.195 -1.785 1.00 98.38 219 THR A O 1
ATOM 1820 N N . LEU A 1 220 ? 5.078 3.932 -2.181 1.00 98.75 220 LEU A N 1
ATOM 1821 C CA . LEU A 1 220 ? 4.946 2.744 -3.033 1.00 98.75 220 LEU A CA 1
ATOM 1822 C C . LEU A 1 220 ? 4.077 1.653 -2.392 1.00 98.75 220 LEU A C 1
ATOM 1824 O O . LEU A 1 220 ? 3.219 1.079 -3.059 1.00 98.75 220 LEU A O 1
ATOM 1828 N N . ALA A 1 221 ? 4.271 1.394 -1.096 1.00 98.62 221 ALA A N 1
ATOM 1829 C CA . ALA A 1 221 ? 3.505 0.395 -0.351 1.00 98.62 221 ALA A CA 1
ATOM 1830 C C . ALA A 1 221 ? 2.009 0.753 -0.245 1.00 98.62 221 ALA A C 1
ATOM 1832 O O . ALA A 1 221 ? 1.163 -0.138 -0.329 1.00 98.62 221 ALA A O 1
ATOM 1833 N N . PHE A 1 222 ? 1.667 2.043 -0.139 1.00 98.81 222 PHE A N 1
ATOM 1834 C CA . PHE A 1 222 ? 0.275 2.504 -0.166 1.00 98.81 222 PHE A CA 1
ATOM 1835 C C . PHE A 1 222 ? -0.351 2.273 -1.540 1.00 98.81 222 PHE A C 1
ATOM 1837 O O . PHE A 1 222 ? -1.414 1.665 -1.621 1.00 98.81 222 PHE A O 1
ATOM 1844 N N . THR A 1 223 ? 0.335 2.657 -2.620 1.00 98.88 223 THR A N 1
ATOM 1845 C CA . THR A 1 223 ? -0.144 2.425 -3.992 1.00 98.88 223 THR A CA 1
ATOM 1846 C C . THR A 1 223 ? -0.326 0.934 -4.281 1.00 98.88 223 THR A C 1
ATOM 1848 O O . THR A 1 223 ? -1.367 0.526 -4.791 1.00 98.88 223 THR A O 1
ATOM 1851 N N . ALA A 1 224 ? 0.643 0.094 -3.903 1.00 98.88 224 ALA A N 1
ATOM 1852 C CA . ALA A 1 224 ? 0.540 -1.355 -4.075 1.00 98.88 224 ALA A CA 1
ATOM 1853 C C . ALA A 1 224 ? -0.639 -1.952 -3.282 1.00 98.88 224 ALA A C 1
ATOM 1855 O O . ALA A 1 224 ? -1.327 -2.847 -3.777 1.00 98.88 224 ALA A O 1
ATOM 1856 N N . SER A 1 225 ? -0.902 -1.435 -2.077 1.00 98.81 225 SER A N 1
ATOM 1857 C CA . SER A 1 225 ? -2.041 -1.856 -1.256 1.00 98.81 225 SER A CA 1
ATOM 1858 C C . SER A 1 225 ? -3.375 -1.418 -1.867 1.00 98.81 225 SER A C 1
ATOM 1860 O O . SER A 1 225 ? -4.256 -2.258 -2.054 1.00 98.81 225 SER A O 1
ATOM 1862 N N . ALA A 1 226 ? -3.499 -0.151 -2.276 1.00 98.88 226 ALA A N 1
ATOM 1863 C CA . ALA A 1 226 ? -4.699 0.391 -2.913 1.00 98.88 226 ALA A CA 1
ATOM 1864 C C . ALA A 1 226 ? -5.065 -0.379 -4.189 1.00 98.88 226 ALA A C 1
ATOM 1866 O O . ALA A 1 226 ? -6.186 -0.871 -4.319 1.00 98.88 226 ALA A O 1
ATOM 1867 N N . LEU A 1 227 ? -4.100 -0.571 -5.094 1.00 98.88 227 LEU A N 1
ATOM 1868 C CA . LEU A 1 227 ? -4.317 -1.295 -6.348 1.00 98.88 227 LEU A CA 1
ATOM 1869 C C . LEU A 1 227 ? -4.737 -2.752 -6.121 1.00 98.88 227 LEU A C 1
ATOM 1871 O O . LEU A 1 227 ? -5.514 -3.282 -6.912 1.00 98.88 227 LEU A O 1
ATOM 1875 N N . SER A 1 228 ? -4.281 -3.393 -5.037 1.00 98.69 228 SER A N 1
ATOM 1876 C CA . SER A 1 228 ? -4.695 -4.766 -4.717 1.00 98.69 228 SER A CA 1
ATOM 1877 C C . SER A 1 228 ? -6.205 -4.885 -4.463 1.00 98.69 228 SER A C 1
ATOM 1879 O O . SER A 1 228 ? -6.805 -5.912 -4.785 1.00 98.69 228 SER A O 1
ATOM 1881 N N . PHE A 1 229 ? -6.833 -3.829 -3.932 1.00 98.69 229 PHE A N 1
ATOM 1882 C CA . PHE A 1 229 ? -8.279 -3.769 -3.718 1.00 98.69 229 PHE A CA 1
ATOM 1883 C C . PHE A 1 229 ? -9.025 -3.255 -4.953 1.00 98.69 229 PHE A C 1
ATOM 1885 O O . PHE A 1 229 ? -10.056 -3.827 -5.310 1.00 98.69 229 PHE A O 1
ATOM 1892 N N . LEU A 1 230 ? -8.484 -2.229 -5.622 1.00 98.81 230 LEU A N 1
ATOM 1893 C CA . LEU A 1 230 ? -9.099 -1.606 -6.799 1.00 98.81 230 LEU A CA 1
ATOM 1894 C C . LEU A 1 230 ? -9.200 -2.561 -7.997 1.00 98.81 230 LEU A C 1
ATOM 1896 O O . LEU A 1 230 ? -10.172 -2.484 -8.743 1.00 98.81 230 LEU A O 1
ATOM 1900 N N . LEU A 1 231 ? -8.231 -3.465 -8.172 1.00 98.44 231 LEU A N 1
ATOM 1901 C CA . LEU A 1 231 ? -8.175 -4.433 -9.273 1.00 98.44 231 LEU A CA 1
ATOM 1902 C C . LEU A 1 231 ? -8.778 -5.782 -8.842 1.00 98.44 231 LEU A C 1
ATOM 1904 O O . LEU A 1 231 ? -8.076 -6.755 -8.562 1.00 98.44 231 LEU A O 1
ATOM 1908 N N . GLU A 1 232 ? -10.104 -5.845 -8.747 1.00 97.50 232 GLU A N 1
ATOM 1909 C CA . GLU A 1 232 ? -10.825 -7.071 -8.403 1.00 97.50 232 GLU A CA 1
ATOM 1910 C C . GLU A 1 232 ? -10.789 -8.090 -9.555 1.00 97.50 232 GLU A C 1
ATOM 1912 O O . GLU A 1 232 ? -10.960 -7.739 -10.718 1.00 97.50 232 GLU A O 1
ATOM 1917 N N . ASN A 1 233 ? -10.599 -9.373 -9.224 1.00 96.44 233 ASN A N 1
ATOM 1918 C CA . ASN A 1 233 ? -10.421 -10.469 -10.190 1.00 96.44 233 ASN A CA 1
ATOM 1919 C C . ASN A 1 233 ? -9.216 -10.275 -11.131 1.00 96.44 233 ASN A C 1
ATOM 1921 O O . ASN A 1 233 ? -9.259 -10.669 -12.294 1.00 96.44 233 ASN A O 1
ATOM 1925 N N . LEU A 1 234 ? -8.139 -9.654 -10.645 1.00 96.44 234 LEU A N 1
ATOM 1926 C CA . LEU A 1 234 ? -6.897 -9.547 -11.400 1.00 96.44 234 LEU A CA 1
ATOM 1927 C C . LEU A 1 234 ? -6.380 -10.948 -11.775 1.00 96.44 234 LEU A C 1
ATOM 1929 O O . LEU A 1 234 ? -6.231 -11.797 -10.906 1.00 96.44 234 LEU A O 1
ATOM 1933 N N . SER A 1 235 ? -6.088 -11.177 -13.058 1.00 95.19 235 SER A N 1
ATOM 1934 C CA . SER A 1 235 ? -5.564 -12.449 -13.588 1.00 95.19 235 SER A CA 1
ATOM 1935 C C . SER A 1 235 ? -4.171 -12.311 -14.224 1.00 95.19 235 SER A C 1
ATOM 1937 O O . SER A 1 235 ? -3.629 -13.260 -14.791 1.00 95.19 235 SER A O 1
ATOM 1939 N N . LYS A 1 236 ? -3.594 -11.105 -14.176 1.00 95.31 236 LYS A N 1
ATOM 1940 C CA . LYS A 1 236 ? -2.312 -10.727 -14.789 1.00 95.31 236 LYS A CA 1
ATOM 1941 C C . LYS A 1 236 ? -1.447 -10.008 -13.754 1.00 95.31 236 LYS A C 1
ATOM 1943 O O . LYS A 1 236 ? -2.000 -9.250 -12.959 1.00 95.31 236 LYS A O 1
ATOM 1948 N N . PRO A 1 237 ? -0.122 -10.199 -13.752 1.00 96.62 237 PRO A N 1
ATOM 1949 C CA . PRO A 1 237 ? 0.753 -9.543 -12.789 1.00 96.62 237 PRO A CA 1
ATOM 1950 C C . PRO A 1 237 ? 0.769 -8.028 -12.981 1.00 96.62 237 PRO A C 1
ATOM 1952 O O . PRO A 1 237 ? 0.975 -7.525 -14.089 1.00 96.62 237 PRO A O 1
ATOM 1955 N N . VAL A 1 238 ? 0.617 -7.313 -11.869 1.00 98.69 238 VAL A N 1
ATOM 1956 C CA . VAL A 1 238 ? 0.834 -5.868 -11.780 1.00 98.69 238 VAL A CA 1
ATOM 1957 C C . VAL A 1 238 ? 2.001 -5.647 -10.828 1.00 98.69 238 VAL A C 1
ATOM 1959 O O . VAL A 1 238 ? 1.900 -5.894 -9.628 1.00 98.69 238 VAL A O 1
ATOM 1962 N N . VAL A 1 239 ? 3.141 -5.229 -11.365 1.00 98.88 239 VAL A N 1
ATOM 1963 C CA . VAL A 1 239 ? 4.387 -5.097 -10.612 1.00 98.88 239 VAL A CA 1
ATOM 1964 C C . VAL A 1 239 ? 4.664 -3.631 -10.319 1.00 98.88 239 VAL A C 1
ATOM 1966 O O . VAL A 1 239 ? 4.960 -2.863 -11.227 1.00 98.88 239 VAL A O 1
ATOM 1969 N N . VAL A 1 240 ? 4.625 -3.239 -9.051 1.00 98.88 240 VAL A N 1
ATOM 1970 C CA . VAL A 1 240 ? 5.052 -1.908 -8.610 1.00 98.88 240 VAL A CA 1
ATOM 1971 C C . VAL A 1 240 ? 6.539 -1.952 -8.265 1.00 98.88 240 VAL A C 1
ATOM 1973 O O . VAL A 1 240 ? 7.002 -2.825 -7.526 1.00 98.88 240 VAL A O 1
ATOM 1976 N N . THR A 1 241 ? 7.316 -1.021 -8.806 1.00 98.75 241 THR A N 1
ATOM 1977 C CA . THR A 1 241 ? 8.761 -0.957 -8.575 1.00 98.75 241 THR A CA 1
ATOM 1978 C C . THR A 1 241 ? 9.273 0.481 -8.617 1.00 98.75 241 THR A C 1
ATOM 1980 O O . THR A 1 241 ? 8.535 1.415 -8.913 1.00 98.75 241 THR A O 1
ATOM 1983 N N . GLY A 1 242 ? 10.550 0.668 -8.305 1.00 97.88 242 GLY A N 1
ATOM 1984 C CA . GLY A 1 242 ? 11.201 1.971 -8.280 1.00 97.88 242 GLY A CA 1
ATOM 1985 C C . GLY A 1 242 ? 12.702 1.830 -8.065 1.00 97.88 242 GLY A C 1
ATOM 1986 O O . GLY A 1 242 ? 13.285 0.770 -8.305 1.00 97.88 242 GLY A O 1
ATOM 1987 N N . SER A 1 243 ? 13.336 2.893 -7.584 1.00 97.88 243 SER A N 1
ATOM 1988 C CA . SER A 1 243 ? 14.747 2.859 -7.202 1.00 97.88 243 SER A CA 1
ATOM 1989 C C . SER A 1 243 ? 15.053 3.854 -6.092 1.00 97.88 243 SER A C 1
ATOM 1991 O O . SER A 1 243 ? 14.364 4.863 -5.946 1.00 97.88 243 SER A O 1
ATOM 1993 N N . GLN A 1 244 ? 16.090 3.570 -5.310 1.00 96.81 244 GLN A N 1
ATOM 1994 C CA . GLN A 1 244 ? 16.635 4.505 -4.320 1.00 96.81 244 GLN A CA 1
ATOM 1995 C C . GLN A 1 244 ? 17.619 5.490 -4.965 1.00 96.81 244 GLN A C 1
ATOM 1997 O O . GLN A 1 244 ? 17.804 6.607 -4.484 1.00 96.81 244 GLN A O 1
ATOM 2002 N N . ILE A 1 245 ? 18.253 5.088 -6.069 1.00 95.81 245 ILE A N 1
ATOM 2003 C CA . ILE A 1 245 ? 19.194 5.912 -6.832 1.00 95.81 245 ILE A CA 1
ATOM 2004 C C . ILE A 1 245 ? 18.649 6.091 -8.255 1.00 95.81 245 ILE A C 1
ATOM 2006 O O . ILE A 1 245 ? 18.214 5.103 -8.858 1.00 95.81 245 ILE A O 1
ATOM 2010 N N . PRO A 1 246 ? 18.695 7.305 -8.839 1.00 95.69 246 PRO A N 1
ATOM 2011 C CA . PRO A 1 246 ? 18.180 7.518 -10.186 1.00 95.69 246 PRO A CA 1
ATOM 2012 C C . PRO A 1 246 ? 18.830 6.610 -11.220 1.00 95.69 246 PRO A C 1
ATOM 2014 O O . PRO A 1 246 ? 19.985 6.223 -11.043 1.00 95.69 246 PRO A O 1
ATOM 2017 N N . LEU A 1 247 ? 18.111 6.276 -12.293 1.00 94.38 247 LEU A N 1
ATOM 2018 C CA . LEU A 1 247 ? 18.544 5.262 -13.259 1.00 94.38 247 LEU A CA 1
ATOM 2019 C C . LEU A 1 247 ? 19.927 5.557 -13.867 1.00 94.38 247 LEU A C 1
ATOM 2021 O O . LEU A 1 247 ? 20.729 4.646 -14.038 1.00 94.38 247 LEU A O 1
ATOM 2025 N N . GLY A 1 248 ? 20.238 6.832 -14.127 1.00 88.94 248 GLY A N 1
ATOM 2026 C CA . GLY A 1 248 ? 21.548 7.267 -14.632 1.00 88.94 248 GLY A CA 1
ATOM 2027 C C . GLY A 1 248 ? 22.681 7.286 -13.591 1.00 88.94 248 GLY A C 1
ATOM 2028 O O . GLY A 1 248 ? 23.803 7.680 -13.906 1.00 88.94 248 GLY A O 1
ATOM 2029 N N . GLY A 1 249 ? 22.415 6.918 -12.335 1.00 89.62 249 GLY A N 1
ATOM 2030 C CA . GLY A 1 249 ? 23.409 6.884 -11.264 1.00 89.62 249 GLY A CA 1
ATOM 2031 C C . GLY A 1 249 ? 24.317 5.650 -11.327 1.00 89.62 249 GLY A C 1
ATOM 2032 O O . GLY A 1 249 ? 23.856 4.539 -11.555 1.00 89.62 249 GLY A O 1
ATOM 2033 N N . CYS A 1 250 ? 25.609 5.820 -11.024 1.00 88.69 250 CYS A N 1
ATOM 2034 C CA . CYS A 1 250 ? 26.630 4.757 -11.110 1.00 88.69 250 CYS A CA 1
ATOM 2035 C C . CYS A 1 250 ? 26.285 3.474 -10.326 1.00 88.69 250 CYS A C 1
ATOM 2037 O O . CYS A 1 250 ? 26.578 2.368 -10.769 1.00 88.69 250 CYS A O 1
ATOM 2039 N N . ARG A 1 251 ? 25.647 3.610 -9.160 1.00 92.62 251 ARG A N 1
ATOM 2040 C CA . ARG A 1 251 ? 25.228 2.481 -8.313 1.00 92.62 251 ARG A CA 1
ATOM 2041 C C . ARG A 1 251 ? 23.713 2.288 -8.317 1.00 92.62 251 ARG A C 1
ATOM 2043 O O . ARG A 1 251 ? 23.169 1.841 -7.312 1.00 92.62 251 ARG A O 1
ATOM 2050 N N . SER A 1 252 ? 23.040 2.690 -9.396 1.00 94.44 252 SER A N 1
ATOM 2051 C CA . SER A 1 252 ? 21.586 2.613 -9.466 1.00 94.44 252 SER A CA 1
ATOM 2052 C C . SER A 1 252 ? 21.089 1.180 -9.312 1.00 94.44 252 SER A C 1
ATOM 2054 O O . SER A 1 252 ? 21.523 0.270 -10.015 1.00 94.44 252 SER A O 1
ATOM 2056 N N . ASP A 1 253 ? 20.137 1.001 -8.405 1.00 96.75 253 ASP A N 1
ATOM 2057 C CA . ASP A 1 253 ? 19.316 -0.198 -8.274 1.00 96.75 253 ASP A CA 1
ATOM 2058 C C . ASP A 1 253 ? 18.176 -0.241 -9.305 1.00 96.75 253 ASP A C 1
ATOM 2060 O O . ASP A 1 253 ? 17.598 -1.303 -9.544 1.00 96.75 253 ASP A O 1
ATOM 2064 N N . GLY A 1 254 ? 17.891 0.884 -9.972 1.00 96.00 254 GLY A N 1
ATOM 2065 C CA . GLY A 1 254 ? 16.758 1.032 -10.882 1.00 96.00 254 GLY A CA 1
ATOM 2066 C C . GLY A 1 254 ? 16.799 0.099 -12.084 1.00 96.00 254 GLY A C 1
ATOM 2067 O O . GLY A 1 254 ? 15.766 -0.456 -12.441 1.00 96.00 254 GLY A O 1
ATOM 2068 N N . LEU A 1 255 ? 17.977 -0.149 -12.665 1.00 93.88 255 LEU A N 1
ATOM 2069 C CA . LEU A 1 255 ? 18.095 -1.063 -13.805 1.00 93.88 255 LEU A CA 1
ATOM 2070 C C . LEU A 1 255 ? 17.715 -2.501 -13.419 1.00 93.88 255 LEU A C 1
ATOM 2072 O O . LEU A 1 255 ? 16.922 -3.140 -14.110 1.00 93.88 255 LEU A O 1
ATOM 2076 N N . ASN A 1 256 ? 18.251 -2.999 -12.302 1.00 94.69 256 ASN A N 1
ATOM 2077 C CA . ASN A 1 256 ? 17.979 -4.360 -11.839 1.00 94.69 256 ASN A CA 1
ATOM 2078 C C . ASN A 1 256 ? 16.524 -4.522 -11.392 1.00 94.69 256 ASN A C 1
ATOM 2080 O O . ASN A 1 256 ? 15.897 -5.529 -11.731 1.00 94.69 256 ASN A O 1
ATOM 2084 N N . ASN A 1 257 ? 15.979 -3.534 -10.676 1.00 97.81 257 ASN A N 1
ATOM 2085 C CA . ASN A 1 257 ? 14.576 -3.523 -10.267 1.00 97.81 257 ASN A CA 1
ATOM 2086 C C . ASN A 1 257 ? 13.643 -3.511 -11.489 1.00 97.81 257 ASN A C 1
ATOM 2088 O O . ASN A 1 257 ? 12.723 -4.327 -11.555 1.00 97.81 257 ASN A O 1
ATOM 2092 N N . LEU A 1 258 ? 13.918 -2.670 -12.494 1.00 96.69 258 LEU A N 1
ATOM 2093 C CA . LEU A 1 258 ? 13.138 -2.586 -13.731 1.00 96.69 258 LEU A CA 1
ATOM 2094 C C . LEU A 1 258 ? 13.156 -3.901 -14.517 1.00 96.69 258 LEU A C 1
ATOM 2096 O O . LEU A 1 258 ? 12.094 -4.436 -14.829 1.00 96.69 258 LEU A O 1
ATOM 2100 N N . ILE A 1 259 ? 14.342 -4.446 -14.809 1.00 94.44 259 ILE A N 1
ATOM 2101 C CA . ILE A 1 259 ? 14.464 -5.699 -15.571 1.00 94.44 259 ILE A CA 1
ATOM 2102 C C . ILE A 1 259 ? 13.760 -6.833 -14.824 1.00 94.44 259 ILE A C 1
ATOM 2104 O O . ILE A 1 259 ? 12.962 -7.557 -15.414 1.00 94.44 259 ILE A O 1
ATOM 2108 N N . SER A 1 260 ? 14.004 -6.959 -13.517 1.00 95.94 260 SER A N 1
ATOM 2109 C CA . SER A 1 260 ? 13.345 -7.975 -12.692 1.00 95.94 260 SER A CA 1
ATOM 2110 C C . SER A 1 260 ? 11.827 -7.832 -12.737 1.00 95.94 260 SER A C 1
ATOM 2112 O O . SER A 1 260 ? 11.126 -8.830 -12.876 1.00 95.94 260 SER A O 1
ATOM 2114 N N . SER A 1 261 ? 11.317 -6.602 -12.674 1.00 97.69 261 SER A N 1
ATOM 2115 C CA . SER A 1 261 ? 9.881 -6.322 -12.712 1.00 97.69 261 SER A CA 1
ATOM 2116 C C . SER A 1 261 ? 9.257 -6.694 -14.047 1.00 97.69 261 SER A C 1
ATOM 2118 O O . SER A 1 261 ? 8.212 -7.335 -14.065 1.00 97.69 261 SER A O 1
ATOM 2120 N N . VAL A 1 262 ? 9.922 -6.376 -15.160 1.00 95.69 262 VAL A N 1
ATOM 2121 C CA . VAL A 1 262 ? 9.474 -6.772 -16.500 1.00 95.69 262 VAL A CA 1
ATOM 2122 C C . VAL A 1 262 ? 9.449 -8.296 -16.635 1.00 95.69 262 VAL A C 1
ATOM 2124 O O . VAL A 1 262 ? 8.448 -8.860 -17.074 1.00 95.69 262 VAL A O 1
ATOM 2127 N N . LEU A 1 263 ? 10.502 -8.995 -16.200 1.00 93.44 263 LEU A N 1
ATOM 2128 C CA . LEU A 1 263 ? 10.547 -10.461 -16.254 1.00 93.44 263 LEU A CA 1
ATOM 2129 C C . LEU A 1 263 ? 9.461 -11.101 -15.376 1.00 93.44 263 LEU A C 1
ATOM 2131 O O . LEU A 1 263 ? 8.821 -12.068 -15.792 1.00 93.44 263 LEU A O 1
ATOM 2135 N N . VAL A 1 264 ? 9.211 -10.549 -14.186 1.00 95.50 264 VAL A N 1
ATOM 2136 C CA . VAL A 1 264 ? 8.122 -10.994 -13.307 1.00 95.50 264 VAL A CA 1
ATOM 2137 C C . VAL A 1 264 ? 6.765 -10.738 -13.964 1.00 95.50 264 VAL A C 1
ATOM 2139 O O . VAL A 1 264 ? 5.959 -11.666 -14.030 1.00 95.50 264 VAL A O 1
ATOM 2142 N N . ALA A 1 265 ? 6.530 -9.550 -14.524 1.00 95.75 265 ALA A N 1
ATOM 2143 C CA . ALA A 1 265 ? 5.295 -9.220 -15.235 1.00 95.75 265 ALA A CA 1
ATOM 2144 C C . ALA A 1 265 ? 5.050 -10.128 -16.455 1.00 95.75 265 ALA A C 1
ATOM 2146 O O . ALA A 1 265 ? 3.912 -10.388 -16.823 1.00 95.75 265 ALA A O 1
ATOM 2147 N N . THR A 1 266 ? 6.108 -10.662 -17.062 1.00 90.81 266 THR A N 1
ATOM 2148 C CA . THR A 1 266 ? 5.983 -11.496 -18.266 1.00 90.81 266 THR A CA 1
ATOM 2149 C C . THR A 1 266 ? 5.778 -12.974 -17.943 1.00 90.81 266 THR A C 1
ATOM 2151 O O . THR A 1 266 ? 4.951 -13.648 -18.558 1.00 90.81 266 THR A O 1
ATOM 2154 N N . TYR A 1 267 ? 6.554 -13.508 -16.993 1.00 87.25 267 TYR A N 1
ATOM 2155 C CA . TYR A 1 267 ? 6.753 -14.957 -16.871 1.00 87.25 267 TYR A CA 1
ATOM 2156 C C . TYR A 1 267 ? 6.292 -15.554 -15.538 1.00 87.25 267 TYR A C 1
ATOM 2158 O O . TYR A 1 267 ? 6.200 -16.777 -15.426 1.00 87.25 267 TYR A O 1
ATOM 2166 N N . SER A 1 268 ? 6.001 -14.736 -14.521 1.00 85.25 268 SER A N 1
ATOM 2167 C CA . SER A 1 268 ? 5.714 -15.250 -13.172 1.00 85.25 268 SER A CA 1
ATOM 2168 C C . SER A 1 268 ? 4.327 -15.882 -13.024 1.00 85.25 268 SER A C 1
ATOM 2170 O O . SER A 1 268 ? 4.150 -16.737 -12.156 1.00 85.25 268 SER A O 1
ATOM 2172 N N . LYS A 1 269 ? 3.359 -15.479 -13.867 1.00 87.31 269 LYS A N 1
ATOM 2173 C CA . LYS A 1 269 ? 1.933 -15.842 -13.753 1.00 87.31 269 LYS A CA 1
ATOM 2174 C C . LYS A 1 269 ? 1.377 -15.609 -12.339 1.00 87.31 269 LYS A C 1
ATOM 2176 O O . LYS A 1 269 ? 0.637 -16.442 -11.826 1.00 87.31 269 LYS A O 1
ATOM 2181 N N . ILE A 1 270 ? 1.771 -14.507 -11.701 1.00 94.69 270 ILE A N 1
ATOM 2182 C CA . ILE A 1 270 ? 1.254 -14.091 -10.393 1.00 94.69 270 ILE A CA 1
ATOM 2183 C C . ILE A 1 270 ? 0.048 -13.166 -10.633 1.00 94.69 270 ILE A C 1
ATOM 2185 O O . ILE A 1 270 ? 0.265 -12.039 -11.071 1.00 94.69 270 ILE A O 1
ATOM 2189 N N . PRO A 1 271 ? -1.203 -13.589 -10.379 1.00 95.88 271 PRO A N 1
ATOM 2190 C CA . PRO A 1 271 ? -2.402 -12.772 -10.591 1.00 95.88 271 PRO A CA 1
ATOM 2191 C C . PRO A 1 271 ? -2.621 -11.782 -9.430 1.00 95.88 271 PRO A C 1
ATOM 2193 O O . PRO A 1 271 ? -3.693 -11.701 -8.841 1.00 95.88 271 PRO A O 1
ATOM 2196 N N . GLU A 1 272 ? -1.574 -11.052 -9.046 1.00 97.81 272 GLU A N 1
ATOM 2197 C CA . GLU A 1 272 ? -1.588 -10.144 -7.899 1.00 97.81 272 GLU A CA 1
ATOM 2198 C C . GLU A 1 272 ? -0.867 -8.832 -8.213 1.00 97.81 272 GLU A C 1
ATOM 2200 O O . GLU A 1 272 ? -0.029 -8.750 -9.118 1.00 97.81 272 GLU A O 1
ATOM 2205 N N . VAL A 1 273 ? -1.150 -7.820 -7.391 1.00 98.69 273 VAL A N 1
ATOM 2206 C CA . VAL A 1 273 ? -0.284 -6.649 -7.275 1.00 98.69 273 VAL A CA 1
ATOM 2207 C C . VAL A 1 273 ? 0.906 -7.023 -6.395 1.00 98.69 273 VAL A C 1
ATOM 2209 O O . VAL A 1 273 ? 0.748 -7.345 -5.214 1.00 98.69 273 VAL A O 1
ATOM 2212 N N . VAL A 1 274 ? 2.109 -6.980 -6.960 1.00 98.75 274 VAL A N 1
ATOM 2213 C CA . VAL A 1 274 ? 3.356 -7.318 -6.264 1.00 98.75 274 VAL A CA 1
ATOM 2214 C C . VAL A 1 274 ? 4.340 -6.164 -6.304 1.00 98.75 274 VAL A C 1
ATOM 2216 O O . VAL A 1 274 ? 4.332 -5.349 -7.221 1.00 98.75 274 VAL A O 1
ATOM 2219 N N . VAL A 1 275 ? 5.228 -6.120 -5.318 1.00 98.88 275 VAL A N 1
ATOM 2220 C CA . VAL A 1 275 ? 6.379 -5.221 -5.308 1.00 98.88 275 VAL A CA 1
ATOM 2221 C C . VAL A 1 275 ? 7.623 -6.020 -5.644 1.00 98.88 275 VAL A C 1
ATOM 2223 O O . VAL A 1 275 ? 7.921 -7.021 -4.986 1.00 98.88 275 VAL A O 1
ATOM 2226 N N . VAL A 1 276 ? 8.365 -5.563 -6.649 1.00 98.75 276 VAL A N 1
ATOM 2227 C CA . VAL A 1 276 ? 9.683 -6.113 -6.977 1.00 98.75 276 VAL A CA 1
ATOM 2228 C C . VAL A 1 276 ? 10.745 -5.095 -6.602 1.00 98.75 276 VAL A C 1
ATOM 2230 O O . VAL A 1 276 ? 10.816 -4.009 -7.176 1.00 98.75 276 VAL A O 1
ATOM 2233 N N . PHE A 1 277 ? 11.564 -5.450 -5.615 1.00 98.50 277 PHE A N 1
ATOM 2234 C CA . PHE A 1 277 ? 12.633 -4.591 -5.117 1.00 98.50 277 PHE A CA 1
ATOM 2235 C C . PHE A 1 277 ? 13.779 -5.433 -4.570 1.00 98.50 277 PHE A C 1
ATOM 2237 O O . PHE A 1 277 ? 13.542 -6.400 -3.842 1.00 98.50 277 PHE A O 1
ATOM 2244 N N . ASN A 1 278 ? 15.018 -5.071 -4.913 1.00 97.56 278 ASN A N 1
ATOM 2245 C CA . ASN A 1 278 ? 16.230 -5.726 -4.414 1.00 97.56 278 ASN A CA 1
ATOM 2246 C C . ASN A 1 278 ? 16.158 -7.267 -4.501 1.00 97.56 278 ASN A C 1
ATOM 2248 O O . ASN A 1 278 ? 16.360 -7.987 -3.522 1.00 97.56 278 ASN A O 1
ATOM 2252 N N . ASN A 1 279 ? 15.823 -7.771 -5.691 1.00 97.00 279 ASN A N 1
ATOM 2253 C CA . ASN A 1 279 ? 15.694 -9.197 -6.006 1.00 97.00 279 ASN A CA 1
ATOM 2254 C C . ASN A 1 279 ? 14.594 -9.962 -5.247 1.00 97.00 279 ASN A C 1
ATOM 2256 O O . ASN A 1 279 ? 14.575 -11.192 -5.303 1.00 97.00 279 ASN A O 1
ATOM 2260 N N . LYS A 1 280 ? 13.669 -9.289 -4.560 1.00 98.31 280 LYS A N 1
ATOM 2261 C CA . LYS A 1 280 ? 12.525 -9.926 -3.889 1.00 98.31 280 LYS A CA 1
ATOM 2262 C C . LYS A 1 280 ? 11.239 -9.652 -4.648 1.00 98.31 280 LYS A C 1
ATOM 2264 O O . LYS A 1 280 ? 11.060 -8.555 -5.169 1.00 98.31 280 LYS A O 1
ATOM 2269 N N . ILE A 1 281 ? 10.337 -10.628 -4.643 1.00 98.50 281 ILE A N 1
ATOM 2270 C CA . ILE A 1 281 ? 8.947 -10.477 -5.081 1.00 98.50 281 ILE A CA 1
ATOM 2271 C C . ILE A 1 281 ? 8.081 -10.524 -3.824 1.00 98.50 281 ILE A C 1
ATOM 2273 O O . ILE A 1 281 ? 8.008 -11.557 -3.158 1.00 98.50 281 ILE A O 1
ATOM 2277 N N . LEU A 1 282 ? 7.456 -9.406 -3.473 1.00 98.62 282 LEU A N 1
ATOM 2278 C CA . LEU A 1 282 ? 6.660 -9.249 -2.257 1.00 98.62 282 LEU A CA 1
ATOM 2279 C C . LEU A 1 282 ? 5.185 -9.033 -2.622 1.00 98.62 282 LEU A C 1
ATOM 2281 O O . LEU A 1 282 ? 4.896 -8.308 -3.571 1.00 98.62 282 LEU A O 1
ATOM 2285 N N . ARG A 1 283 ? 4.246 -9.614 -1.864 1.00 98.62 283 ARG A N 1
ATOM 2286 C CA . ARG A 1 283 ? 2.811 -9.306 -2.016 1.00 98.62 283 ARG A CA 1
ATOM 2287 C C . ARG A 1 283 ? 2.572 -7.832 -1.689 1.00 98.62 283 ARG A C 1
ATOM 2289 O O . ARG A 1 283 ? 2.930 -7.414 -0.592 1.00 98.62 283 ARG A O 1
ATOM 2296 N N . GLY A 1 284 ? 1.954 -7.068 -2.592 1.00 98.56 284 GLY A N 1
ATOM 2297 C CA . GLY A 1 284 ? 1.839 -5.608 -2.481 1.00 98.56 284 GLY A CA 1
ATOM 2298 C C . GLY A 1 284 ? 1.261 -5.127 -1.150 1.00 98.56 284 GLY A C 1
ATOM 2299 O O . GLY A 1 284 ? 1.932 -4.402 -0.417 1.00 98.56 284 GLY A O 1
ATOM 2300 N N . ASN A 1 285 ? 0.087 -5.636 -0.780 1.00 98.50 285 ASN A N 1
ATOM 2301 C CA . ASN A 1 285 ? -0.611 -5.346 0.486 1.00 98.50 285 ASN A CA 1
ATOM 2302 C C . ASN A 1 285 ? -0.026 -6.059 1.728 1.00 98.50 285 ASN A C 1
ATOM 2304 O O . ASN A 1 285 ? -0.680 -6.226 2.753 1.00 98.50 285 ASN A O 1
ATOM 2308 N N . ARG A 1 286 ? 1.217 -6.532 1.639 1.00 98.19 286 ARG A N 1
ATOM 2309 C CA . ARG A 1 286 ? 2.005 -7.026 2.776 1.00 98.19 286 ARG A CA 1
ATOM 2310 C C . ARG A 1 286 ? 3.349 -6.312 2.882 1.00 98.19 286 ARG A C 1
ATOM 2312 O O . ARG A 1 286 ? 4.192 -6.736 3.677 1.00 98.19 286 ARG A O 1
ATOM 2319 N N . THR A 1 287 ? 3.586 -5.292 2.055 1.00 98.19 287 THR A N 1
ATOM 2320 C CA . THR A 1 287 ? 4.850 -4.553 2.020 1.00 98.19 287 THR A CA 1
ATOM 2321 C C . THR A 1 287 ? 4.811 -3.286 2.846 1.00 98.19 287 THR A C 1
ATOM 2323 O O . THR A 1 287 ? 3.783 -2.631 2.959 1.00 98.19 287 THR A O 1
ATOM 2326 N N . THR A 1 288 ? 5.975 -2.922 3.375 1.00 98.12 288 THR A N 1
ATOM 2327 C CA . THR A 1 288 ? 6.243 -1.602 3.942 1.00 98.12 288 THR A CA 1
ATOM 2328 C C . THR A 1 288 ? 7.672 -1.175 3.607 1.00 98.12 288 THR A C 1
ATOM 2330 O O . THR A 1 288 ? 8.555 -2.022 3.383 1.00 98.12 288 THR A O 1
ATOM 2333 N N . LYS A 1 289 ? 7.918 0.138 3.554 1.00 98.06 289 LYS A N 1
ATOM 2334 C CA . LYS A 1 289 ? 9.265 0.695 3.390 1.00 98.06 289 LYS A CA 1
ATOM 2335 C C . LYS A 1 289 ? 9.953 0.729 4.754 1.00 98.06 289 LYS A C 1
ATOM 2337 O O . LYS A 1 289 ? 9.559 1.470 5.646 1.00 98.06 289 LYS A O 1
ATOM 2342 N N . ARG A 1 290 ? 11.010 -0.066 4.915 1.00 96.50 290 ARG A N 1
ATOM 2343 C CA . ARG A 1 290 ? 11.763 -0.189 6.176 1.00 96.50 290 ARG A CA 1
ATOM 2344 C C . ARG A 1 290 ? 13.023 0.669 6.256 1.00 96.50 290 ARG A C 1
ATOM 2346 O O . ARG A 1 290 ? 13.557 0.831 7.347 1.00 96.50 290 ARG A O 1
ATOM 2353 N N . SER A 1 291 ? 13.543 1.147 5.125 1.00 96.62 291 SER A N 1
ATOM 2354 C CA . SER A 1 291 ? 14.794 1.908 5.083 1.00 96.62 291 SER A CA 1
ATOM 2355 C C . SER A 1 291 ? 14.702 3.047 4.077 1.00 96.62 291 SER A C 1
ATOM 2357 O O . SER A 1 291 ? 14.199 2.873 2.966 1.00 96.62 291 SER A O 1
ATOM 2359 N N . SER A 1 292 ? 15.187 4.220 4.480 1.00 94.31 292 SER A N 1
ATOM 2360 C CA . SER A 1 292 ? 15.355 5.388 3.612 1.00 94.31 292 SER A CA 1
ATOM 2361 C C . SER A 1 292 ? 16.699 5.389 2.882 1.00 94.31 292 SER A C 1
ATOM 2363 O O . SER A 1 292 ? 16.857 6.155 1.938 1.00 94.31 292 SER A O 1
ATOM 2365 N N . GLU A 1 293 ? 17.650 4.544 3.290 1.00 92.81 293 GLU A N 1
ATOM 2366 C CA . GLU A 1 293 ? 19.035 4.567 2.796 1.00 92.81 293 GLU A CA 1
ATOM 2367 C C . GLU A 1 293 ? 19.436 3.279 2.072 1.00 92.81 293 GLU A C 1
ATOM 2369 O O . GLU A 1 293 ? 20.159 3.325 1.076 1.00 92.81 293 GLU A O 1
ATOM 2374 N N . ASP A 1 294 ? 18.958 2.125 2.540 1.00 95.75 294 ASP A N 1
ATOM 2375 C CA . ASP A 1 294 ? 19.355 0.842 1.968 1.00 95.75 294 ASP A CA 1
ATOM 2376 C C . ASP A 1 294 ? 18.705 0.612 0.603 1.00 95.75 294 ASP A C 1
ATOM 2378 O O . ASP A 1 294 ? 17.536 0.930 0.392 1.00 95.75 294 ASP A O 1
ATOM 2382 N N . ILE A 1 295 ? 19.434 -0.057 -0.296 1.00 94.75 295 ILE A N 1
ATOM 2383 C CA . ILE A 1 295 ? 18.846 -0.637 -1.516 1.00 94.75 295 ILE A CA 1
ATOM 2384 C C . ILE A 1 295 ? 17.783 -1.679 -1.150 1.00 94.75 295 ILE A C 1
ATOM 2386 O O . ILE A 1 295 ? 16.772 -1.818 -1.832 1.00 94.75 295 ILE A O 1
ATOM 2390 N N . ASP A 1 296 ? 17.971 -2.376 -0.025 1.00 96.31 296 ASP A N 1
ATOM 2391 C CA . ASP A 1 296 ? 16.969 -3.278 0.534 1.00 96.31 296 ASP A CA 1
ATOM 2392 C C . ASP A 1 296 ? 15.881 -2.525 1.325 1.00 96.31 296 ASP A C 1
ATOM 2394 O O . ASP A 1 296 ? 15.696 -2.741 2.532 1.00 96.31 296 ASP A O 1
ATOM 2398 N N . ALA A 1 297 ? 15.203 -1.602 0.635 1.00 97.25 297 ALA A N 1
ATOM 2399 C CA . ALA A 1 297 ? 14.278 -0.630 1.212 1.00 97.25 297 ALA A CA 1
ATOM 2400 C C . ALA A 1 297 ? 12.926 -1.228 1.626 1.00 97.25 297 ALA A C 1
ATOM 2402 O O . ALA A 1 297 ? 12.314 -0.730 2.569 1.00 97.25 297 ALA A O 1
ATOM 2403 N N . PHE A 1 298 ? 12.466 -2.295 0.965 1.00 98.44 298 PHE A N 1
ATOM 2404 C CA . PHE A 1 298 ? 11.146 -2.893 1.192 1.00 98.44 298 PHE A CA 1
ATOM 2405 C C . PHE A 1 298 ? 11.223 -4.278 1.825 1.00 98.44 298 PHE A C 1
ATOM 2407 O O . PHE A 1 298 ? 12.132 -5.078 1.574 1.00 98.44 298 PHE A O 1
ATOM 2414 N N . VAL A 1 299 ? 10.227 -4.571 2.654 1.00 97.69 299 VAL A N 1
ATOM 2415 C CA . VAL A 1 299 ? 10.106 -5.843 3.361 1.00 97.69 299 VAL A CA 1
ATOM 2416 C C . VAL A 1 299 ? 8.642 -6.209 3.550 1.00 97.69 299 VAL A C 1
ATOM 2418 O O . VAL A 1 299 ? 7.779 -5.338 3.642 1.00 97.69 299 VAL A O 1
ATOM 2421 N N . SER A 1 300 ? 8.385 -7.509 3.637 1.00 96.81 300 SER A N 1
ATOM 2422 C CA . SER A 1 300 ? 7.165 -8.042 4.223 1.00 96.81 300 SER A CA 1
ATOM 2423 C C . SER A 1 300 ? 7.533 -8.742 5.524 1.00 96.81 300 SER A C 1
ATOM 2425 O O . SER A 1 300 ? 8.315 -9.691 5.518 1.00 96.81 300 SER A O 1
ATOM 2427 N N . PHE A 1 301 ? 7.069 -8.204 6.653 1.00 92.75 301 PHE A N 1
ATOM 2428 C CA . PHE A 1 301 ? 7.465 -8.698 7.974 1.00 92.75 301 PHE A CA 1
ATOM 2429 C C . PHE A 1 301 ? 6.689 -9.945 8.398 1.00 92.75 301 PHE A C 1
ATOM 2431 O O . PHE A 1 301 ? 7.264 -10.830 9.026 1.00 92.75 301 PHE A O 1
ATOM 2438 N N . GLN A 1 302 ? 5.396 -10.003 8.072 1.00 90.44 302 GLN A N 1
ATOM 2439 C CA . GLN A 1 302 ? 4.478 -11.038 8.567 1.00 90.44 302 GLN A CA 1
ATOM 2440 C C . GLN A 1 302 ? 4.032 -12.023 7.487 1.00 90.44 302 GLN A C 1
ATOM 2442 O O . GLN A 1 302 ? 3.325 -12.980 7.778 1.00 90.44 302 GLN A O 1
ATOM 2447 N N . TYR A 1 303 ? 4.482 -11.825 6.247 1.00 94.62 303 TYR A N 1
ATOM 2448 C CA . TYR A 1 303 ? 4.239 -12.747 5.150 1.00 94.62 303 TYR A CA 1
ATOM 2449 C C . TYR A 1 303 ? 5.556 -13.046 4.418 1.00 94.62 303 TYR A C 1
ATOM 2451 O O . TYR A 1 303 ? 6.356 -12.134 4.195 1.00 94.62 303 TYR A O 1
ATOM 2459 N N . PRO A 1 304 ? 5.837 -14.310 4.057 1.00 95.56 304 PRO A N 1
ATOM 2460 C CA . PRO A 1 304 ? 7.034 -14.639 3.292 1.00 95.56 304 PRO A CA 1
ATOM 2461 C C . PRO A 1 304 ? 7.019 -13.960 1.917 1.00 95.56 304 PRO A C 1
ATOM 2463 O O . PRO A 1 304 ? 5.969 -13.749 1.313 1.00 95.56 304 PRO A O 1
ATOM 2466 N N . GLN A 1 305 ? 8.202 -13.654 1.379 1.00 96.38 305 GLN A N 1
ATOM 2467 C CA . GLN A 1 305 ? 8.306 -13.203 -0.009 1.00 96.38 305 GLN A CA 1
ATOM 2468 C C . GLN A 1 305 ? 7.756 -14.281 -0.958 1.00 96.38 305 GLN A C 1
ATOM 2470 O O . GLN A 1 305 ? 8.068 -15.464 -0.809 1.00 96.38 305 GLN A O 1
ATOM 2475 N N . ILE A 1 306 ? 6.962 -13.866 -1.947 1.00 95.38 306 ILE A N 1
ATOM 2476 C CA . ILE A 1 306 ? 6.372 -14.752 -2.961 1.00 95.38 306 ILE A CA 1
ATOM 2477 C C . ILE A 1 306 ? 7.476 -15.414 -3.792 1.00 95.38 306 ILE A C 1
ATOM 2479 O O . ILE A 1 306 ? 7.341 -16.555 -4.231 1.00 95.38 306 ILE A O 1
ATOM 2483 N N . GLY A 1 307 ? 8.586 -14.713 -4.009 1.00 95.81 307 GLY A N 1
ATOM 2484 C CA . GLY A 1 307 ? 9.680 -15.221 -4.818 1.00 95.81 307 GLY A CA 1
ATOM 2485 C C . GLY A 1 307 ? 10.947 -14.383 -4.752 1.00 95.81 307 GLY A C 1
ATOM 2486 O O . GLY A 1 307 ? 11.023 -13.380 -4.039 1.00 95.81 307 GLY A O 1
ATOM 2487 N N . THR A 1 308 ? 11.940 -14.815 -5.524 1.00 96.38 308 THR A N 1
ATOM 2488 C CA . THR A 1 308 ? 13.275 -14.215 -5.595 1.00 96.38 308 THR A CA 1
ATOM 2489 C C . THR A 1 308 ? 13.730 -14.119 -7.049 1.00 96.38 308 THR A C 1
ATOM 2491 O O . THR A 1 308 ? 13.615 -15.086 -7.802 1.00 96.38 308 THR A O 1
ATOM 2494 N N . CYS A 1 309 ? 14.321 -12.991 -7.428 1.00 94.19 309 CYS A N 1
ATOM 2495 C CA . CYS A 1 309 ? 14.981 -12.779 -8.715 1.00 94.19 309 CYS A CA 1
ATOM 2496 C C . CYS A 1 309 ? 16.495 -12.994 -8.552 1.00 94.19 309 CYS A C 1
ATOM 2498 O O . CYS A 1 309 ? 17.251 -12.048 -8.354 1.00 94.19 309 CYS A O 1
ATOM 2500 N N . GLY A 1 310 ? 16.933 -14.256 -8.549 1.00 88.69 310 GLY A N 1
ATOM 2501 C CA . GLY A 1 310 ? 18.356 -14.621 -8.536 1.00 88.69 310 GLY A CA 1
ATOM 2502 C C . GLY A 1 310 ? 18.892 -14.854 -9.952 1.00 88.69 310 GLY A C 1
ATOM 2503 O O . GLY A 1 310 ? 18.414 -14.255 -10.908 1.00 88.69 310 GLY A O 1
ATOM 2504 N N . ILE A 1 311 ? 19.818 -15.812 -10.113 1.00 86.31 311 ILE A N 1
ATOM 2505 C CA . ILE A 1 311 ? 20.208 -16.325 -11.450 1.00 86.31 311 ILE A CA 1
ATOM 2506 C C . ILE A 1 311 ? 18.963 -16.766 -12.243 1.00 86.31 311 ILE A C 1
ATOM 2508 O O . ILE A 1 311 ? 18.908 -16.636 -13.463 1.00 86.31 311 ILE A O 1
ATOM 2512 N N . LYS A 1 312 ? 17.955 -17.282 -11.531 1.00 87.25 312 LYS A N 1
ATOM 2513 C CA . LYS A 1 312 ? 16.615 -17.568 -12.041 1.00 87.25 312 LYS A CA 1
ATOM 2514 C C . LYS A 1 312 ? 15.590 -16.784 -11.226 1.00 87.25 312 LYS A C 1
ATOM 2516 O O . LYS A 1 312 ? 15.785 -16.574 -10.026 1.00 87.25 312 LYS A O 1
ATOM 2521 N N . VAL A 1 313 ? 14.478 -16.431 -11.863 1.00 89.69 313 VAL A N 1
ATOM 2522 C CA . VAL A 1 313 ? 13.274 -15.979 -11.161 1.00 89.69 313 VAL A CA 1
ATOM 2523 C C . VAL A 1 313 ? 12.584 -17.212 -10.581 1.00 89.69 313 VAL A C 1
ATOM 2525 O O . VAL A 1 313 ? 12.172 -18.102 -11.322 1.00 89.69 313 VAL A O 1
ATOM 2528 N 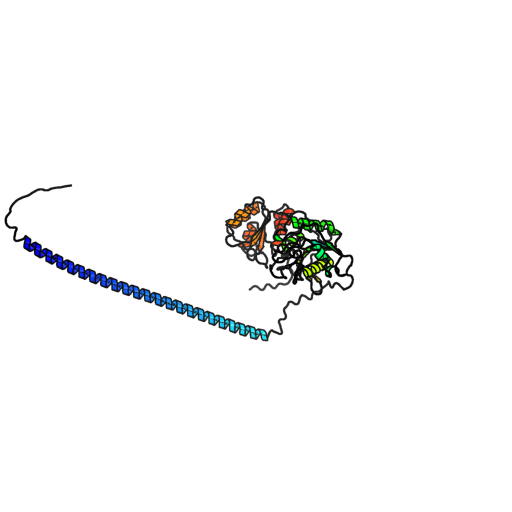N . ALA A 1 314 ? 12.505 -17.288 -9.256 1.00 91.50 314 ALA A N 1
ATOM 2529 C CA . ALA A 1 314 ? 11.889 -18.393 -8.533 1.00 91.50 314 ALA A CA 1
ATOM 2530 C C . ALA A 1 314 ? 10.648 -17.892 -7.794 1.00 91.50 314 ALA A C 1
ATOM 2532 O O . ALA A 1 314 ? 10.751 -17.005 -6.950 1.00 91.50 314 ALA A O 1
ATOM 2533 N N . VAL A 1 315 ? 9.489 -18.476 -8.098 1.00 93.75 315 VAL A N 1
ATOM 2534 C CA . VAL A 1 315 ? 8.198 -18.145 -7.480 1.00 93.75 315 VAL A CA 1
ATOM 2535 C C . VAL A 1 315 ? 7.720 -19.333 -6.657 1.00 93.75 315 VAL A C 1
ATOM 2537 O O . VAL A 1 315 ? 7.669 -20.461 -7.152 1.00 93.75 315 VAL A O 1
ATOM 2540 N N . ASN A 1 316 ? 7.349 -19.084 -5.406 1.00 93.50 316 ASN A N 1
ATOM 2541 C CA . ASN A 1 316 ? 6.692 -20.067 -4.567 1.00 93.50 316 ASN A CA 1
ATOM 2542 C C . ASN A 1 316 ? 5.179 -20.034 -4.814 1.00 93.50 316 ASN A C 1
ATOM 2544 O O . ASN A 1 316 ? 4.450 -19.245 -4.216 1.00 93.50 316 ASN A O 1
ATOM 2548 N N . LYS A 1 317 ? 4.709 -20.925 -5.691 1.00 90.81 317 LYS A N 1
ATOM 2549 C CA . LYS A 1 317 ? 3.297 -21.018 -6.085 1.00 90.81 317 LYS A CA 1
ATOM 2550 C C . LYS A 1 317 ? 2.338 -21.239 -4.914 1.00 90.81 317 LYS A C 1
ATOM 2552 O O . LYS A 1 317 ? 1.198 -20.815 -5.019 1.00 90.81 317 LYS A O 1
ATOM 2557 N N . SER A 1 318 ? 2.773 -21.856 -3.810 1.00 92.38 318 SER A N 1
ATOM 2558 C CA . SER A 1 318 ? 1.897 -22.071 -2.648 1.00 92.38 318 SER A CA 1
ATOM 2559 C C . SER A 1 318 ? 1.560 -20.781 -1.897 1.00 92.38 318 SER A C 1
ATOM 2561 O O . SER A 1 318 ? 0.661 -20.782 -1.067 1.00 92.38 318 SER A O 1
ATOM 2563 N N . LEU A 1 319 ? 2.317 -19.705 -2.136 1.00 92.81 319 LEU A N 1
ATOM 2564 C CA . LEU A 1 319 ? 2.069 -18.387 -1.556 1.00 92.81 319 LEU A CA 1
ATOM 2565 C C . LEU A 1 319 ? 1.233 -17.499 -2.476 1.00 92.81 319 LEU A C 1
ATOM 2567 O O . LEU A 1 319 ? 0.718 -16.488 -2.016 1.00 92.81 319 LEU A O 1
ATOM 2571 N N . VAL A 1 320 ? 1.116 -17.843 -3.759 1.00 93.12 320 VAL A N 1
ATOM 2572 C CA . VAL A 1 320 ? 0.389 -17.053 -4.756 1.00 93.12 320 VAL A CA 1
ATOM 2573 C C . VAL A 1 320 ? -1.115 -17.280 -4.588 1.00 93.12 320 VAL A C 1
ATOM 2575 O O . VAL A 1 320 ? -1.550 -18.415 -4.386 1.00 93.12 320 VAL A O 1
ATOM 2578 N N . LEU A 1 321 ? -1.910 -16.212 -4.661 1.00 90.19 321 LEU A N 1
ATOM 2579 C CA . LEU A 1 321 ? -3.369 -16.308 -4.662 1.00 90.19 321 LEU A CA 1
ATOM 2580 C C . LEU A 1 321 ? -3.847 -17.116 -5.875 1.00 90.19 321 LEU A C 1
ATOM 2582 O O . LEU A 1 321 ? -3.265 -17.057 -6.958 1.00 90.19 321 LEU A O 1
ATOM 2586 N N . GLY A 1 322 ? -4.919 -17.886 -5.687 1.00 81.12 322 GLY A N 1
ATOM 2587 C CA . GLY A 1 322 ? -5.515 -18.666 -6.767 1.00 81.12 322 GLY A CA 1
ATOM 2588 C C . GLY A 1 322 ? -5.974 -17.780 -7.928 1.00 81.12 322 GLY A C 1
ATOM 2589 O O . GLY A 1 322 ? -6.451 -16.666 -7.720 1.00 81.12 322 GLY A O 1
ATOM 2590 N N . ASP A 1 323 ? -5.849 -18.299 -9.149 1.00 76.62 323 ASP A N 1
ATOM 2591 C CA . ASP A 1 323 ? -6.318 -17.616 -10.354 1.00 76.62 323 ASP A CA 1
ATOM 2592 C C . ASP A 1 323 ? -7.848 -17.489 -10.336 1.00 76.62 323 ASP A C 1
ATOM 2594 O O . ASP A 1 323 ? -8.574 -18.480 -10.189 1.00 76.62 323 ASP A O 1
ATOM 2598 N N . ASN A 1 324 ? -8.340 -16.261 -10.482 1.00 76.06 324 ASN A N 1
ATOM 2599 C CA . ASN A 1 324 ? -9.761 -15.978 -10.534 1.00 76.06 324 ASN A CA 1
ATOM 2600 C C . ASN A 1 324 ? -10.195 -15.886 -11.998 1.00 76.06 324 ASN A C 1
ATOM 2602 O O . ASN A 1 324 ? -9.830 -14.964 -12.716 1.00 76.06 324 ASN A O 1
ATOM 2606 N N . LYS A 1 325 ? -11.019 -16.842 -12.434 1.00 85.25 325 LYS A N 1
ATOM 2607 C CA . LYS A 1 325 ? -11.509 -16.952 -13.820 1.00 85.25 325 LYS A CA 1
ATOM 2608 C C . LYS A 1 325 ? -12.496 -15.843 -14.223 1.00 85.25 325 LYS A C 1
ATOM 2610 O O . LYS A 1 325 ? -12.963 -15.838 -15.360 1.00 85.25 325 LYS A O 1
ATOM 2615 N N . LYS A 1 326 ? -12.883 -14.959 -13.298 1.00 93.38 326 LYS A N 1
ATOM 2616 C CA . LYS A 1 326 ? -13.814 -13.853 -13.557 1.00 93.38 326 LYS A CA 1
ATOM 2617 C C . LYS A 1 326 ? -13.111 -12.708 -14.299 1.00 93.38 326 LYS A C 1
ATOM 2619 O O . LYS A 1 326 ? -11.910 -12.527 -14.126 1.00 93.38 326 LYS A O 1
ATOM 2624 N N . PRO A 1 327 ? -13.846 -11.909 -15.092 1.00 94.94 327 PRO A N 1
ATOM 2625 C CA . PRO A 1 327 ? -13.277 -10.725 -15.726 1.00 94.94 327 PRO A CA 1
ATOM 2626 C C . PRO A 1 327 ? -12.825 -9.697 -14.681 1.00 94.94 327 PRO A C 1
ATOM 2628 O O . PRO A 1 327 ? -13.433 -9.585 -13.608 1.00 94.94 327 PRO A O 1
ATOM 2631 N N . LEU A 1 328 ? -11.787 -8.929 -15.031 1.00 97.31 328 LEU A N 1
ATOM 2632 C CA . LEU A 1 328 ? -11.295 -7.813 -14.226 1.00 97.31 328 LEU A CA 1
ATOM 2633 C C . LEU A 1 328 ? -12.431 -6.821 -13.951 1.00 97.31 328 LEU A C 1
ATOM 2635 O O . LEU A 1 328 ? -13.105 -6.355 -14.872 1.00 97.31 328 LEU A O 1
ATOM 2639 N N . VAL A 1 329 ? -12.584 -6.452 -12.684 1.00 97.88 329 VAL A N 1
ATOM 2640 C CA . VAL A 1 329 ? -13.441 -5.356 -12.239 1.00 97.88 329 VAL A CA 1
ATOM 2641 C C . VAL A 1 329 ? -12.547 -4.300 -11.606 1.00 97.88 329 VAL A C 1
ATOM 2643 O O . VAL A 1 329 ? -11.860 -4.568 -10.624 1.00 97.88 329 VAL A O 1
ATOM 2646 N N . VAL A 1 330 ? -12.560 -3.096 -12.174 1.00 98.44 330 VAL A N 1
ATOM 2647 C CA . VAL A 1 330 ? -11.820 -1.956 -11.628 1.00 98.44 330 VAL A CA 1
ATOM 2648 C C . VAL A 1 330 ? -12.777 -1.046 -10.880 1.00 98.44 330 VAL A C 1
ATOM 2650 O O . VAL A 1 330 ? -13.685 -0.471 -11.484 1.00 98.44 330 VAL A O 1
ATOM 2653 N N . HIS A 1 331 ? -12.563 -0.931 -9.572 1.00 98.25 331 HIS A N 1
ATOM 2654 C CA . HIS A 1 331 ? -13.292 -0.004 -8.709 1.00 98.25 331 HIS A CA 1
ATOM 2655 C C . HIS A 1 331 ? -12.787 1.418 -8.940 1.00 98.25 331 HIS A C 1
ATOM 2657 O O . HIS A 1 331 ? -11.582 1.631 -9.052 1.00 98.25 331 HIS A O 1
ATOM 2663 N N . GLN A 1 332 ? -13.702 2.383 -9.039 1.00 96.94 332 GLN A N 1
ATOM 2664 C CA . GLN A 1 332 ? -13.366 3.768 -9.397 1.00 96.94 332 GLN A CA 1
ATOM 2665 C C . GLN A 1 332 ? -13.473 4.754 -8.233 1.00 96.94 332 GLN A C 1
ATOM 2667 O O . GLN A 1 332 ? -13.274 5.949 -8.422 1.00 96.94 332 GLN A O 1
ATOM 2672 N N . GLU A 1 333 ? -13.752 4.261 -7.029 1.00 97.38 333 GLU A N 1
ATOM 2673 C CA . GLU A 1 333 ? -13.986 5.088 -5.852 1.00 97.38 333 GLU A CA 1
ATOM 2674 C C . GLU A 1 333 ? -13.299 4.481 -4.625 1.00 97.38 333 GLU A C 1
ATOM 2676 O O . GLU A 1 333 ? -13.199 3.260 -4.483 1.00 97.38 333 GLU A O 1
ATOM 2681 N N . MET A 1 334 ? -12.819 5.352 -3.736 1.00 98.31 334 MET A N 1
ATOM 2682 C CA . MET A 1 334 ? -12.455 5.024 -2.356 1.00 98.31 334 MET A CA 1
ATOM 2683 C C . MET A 1 334 ? -12.822 6.221 -1.469 1.00 98.31 334 MET A C 1
ATOM 2685 O O . MET A 1 334 ? -12.756 7.366 -1.921 1.00 98.31 334 MET A O 1
ATOM 2689 N N . GLU A 1 335 ? -13.177 5.973 -0.210 1.00 98.06 335 GLU A N 1
ATOM 2690 C CA . GLU A 1 335 ? -13.479 7.034 0.754 1.00 98.06 335 GLU A CA 1
ATOM 2691 C C . GLU A 1 335 ? -12.196 7.792 1.113 1.00 98.06 335 GLU A C 1
ATOM 2693 O O . GLU A 1 335 ? -11.191 7.191 1.490 1.00 98.06 335 GLU A O 1
ATOM 2698 N N . LYS A 1 336 ? -12.227 9.119 1.002 1.00 96.88 336 LYS A N 1
ATOM 2699 C CA . LYS A 1 336 ? -11.081 10.004 1.249 1.00 96.88 336 LYS A CA 1
ATOM 2700 C C . LYS A 1 336 ? -10.993 10.472 2.700 1.00 96.88 336 LYS A C 1
ATOM 2702 O O . LYS A 1 336 ? -9.908 10.826 3.153 1.00 96.88 336 LYS A O 1
ATOM 2707 N N . GLU A 1 337 ? -12.104 10.474 3.434 1.00 97.75 337 GLU A N 1
ATOM 2708 C CA . GLU A 1 337 ? -12.195 10.978 4.808 1.00 97.75 337 GLU A CA 1
ATOM 2709 C C . GLU A 1 337 ? -11.769 9.908 5.832 1.00 97.75 337 GLU A C 1
ATOM 2711 O O . GLU A 1 337 ? -12.459 9.608 6.814 1.00 97.75 337 GLU A O 1
ATOM 2716 N N . VAL A 1 338 ? -10.601 9.313 5.585 1.00 98.38 338 VAL A N 1
ATOM 2717 C CA . VAL A 1 338 ? -9.928 8.347 6.455 1.00 98.38 338 VAL A CA 1
ATOM 2718 C C . VAL A 1 338 ? -8.574 8.918 6.858 1.00 98.38 338 VAL A C 1
ATOM 2720 O O . VAL A 1 338 ? -7.873 9.515 6.045 1.00 98.38 338 VAL A O 1
ATOM 2723 N N . ILE A 1 339 ? -8.173 8.719 8.112 1.00 97.88 339 ILE A N 1
ATOM 2724 C CA . ILE A 1 339 ? -6.880 9.195 8.624 1.00 97.88 339 ILE A CA 1
ATOM 2725 C C . ILE A 1 339 ? -6.115 8.093 9.355 1.00 97.88 339 ILE A C 1
ATOM 2727 O O . ILE A 1 339 ? -6.695 7.105 9.808 1.00 97.88 339 ILE A O 1
ATOM 2731 N N . VAL A 1 340 ? -4.813 8.309 9.540 1.00 98.12 340 VAL A N 1
ATOM 2732 C CA . VAL A 1 340 ? -3.940 7.468 10.366 1.00 98.12 340 VAL A CA 1
ATOM 2733 C C . VAL A 1 340 ? -3.449 8.271 11.568 1.00 98.12 340 VAL A C 1
ATOM 2735 O O . VAL A 1 340 ? -2.968 9.394 11.423 1.00 98.12 340 VAL A O 1
ATOM 2738 N N . ILE A 1 341 ? -3.546 7.691 12.764 1.00 96.62 341 ILE A N 1
ATOM 2739 C CA . ILE A 1 341 ? -3.072 8.282 14.015 1.00 96.62 341 ILE A CA 1
ATOM 2740 C C . ILE A 1 341 ? -2.111 7.313 14.688 1.00 96.62 341 ILE A C 1
ATOM 2742 O O . ILE A 1 341 ? -2.492 6.223 15.113 1.00 96.62 341 ILE A O 1
ATOM 2746 N N . LYS A 1 342 ? -0.873 7.755 14.889 1.00 96.50 342 LYS A N 1
ATOM 2747 C CA . LYS A 1 342 ? 0.079 7.041 15.732 1.00 96.50 342 LYS A CA 1
ATOM 2748 C C . LYS A 1 342 ? -0.119 7.410 17.196 1.00 96.50 342 LYS A C 1
ATOM 2750 O O . LYS A 1 342 ? 0.017 8.580 17.553 1.00 96.50 342 LYS A O 1
ATOM 2755 N N . LEU A 1 343 ? -0.402 6.434 18.062 1.00 94.69 343 LEU A N 1
ATOM 2756 C CA . LEU A 1 343 ? -0.512 6.716 19.495 1.00 94.69 343 LEU A CA 1
ATOM 2757 C C . LEU A 1 343 ? 0.841 7.114 20.094 1.00 94.69 343 LEU A C 1
ATOM 2759 O O . LEU A 1 343 ? 1.860 6.447 19.919 1.00 94.69 343 LEU A O 1
ATOM 2763 N N . PHE A 1 344 ? 0.832 8.156 20.911 1.00 93.38 344 PHE A N 1
ATOM 2764 C CA . PHE A 1 344 ? 1.940 8.536 21.782 1.00 93.38 344 PHE A CA 1
ATOM 2765 C C . PHE A 1 344 ? 1.395 8.808 23.194 1.00 93.38 344 PHE A C 1
ATOM 2767 O O . PHE A 1 344 ? 0.199 9.077 23.345 1.00 93.38 344 PHE A O 1
ATOM 2774 N N . PRO A 1 345 ? 2.225 8.692 24.246 1.00 91.31 345 PRO A N 1
ATOM 2775 C CA . PRO A 1 345 ? 1.766 8.973 25.600 1.00 91.31 345 PRO A CA 1
ATOM 2776 C C . PRO A 1 345 ? 1.166 10.382 25.692 1.00 91.31 345 PRO A C 1
ATOM 2778 O O . PRO A 1 345 ? 1.760 11.328 25.181 1.00 91.31 345 PRO A O 1
ATOM 2781 N N . SER A 1 346 ? 0.011 10.516 26.352 1.00 87.44 346 SER A N 1
ATOM 2782 C CA . SER A 1 346 ? -0.709 11.791 26.541 1.00 87.44 346 SER A CA 1
ATOM 2783 C C . SER A 1 346 ? -1.460 12.349 25.314 1.00 87.44 346 SER A C 1
ATOM 2785 O O . SER A 1 346 ? -1.724 13.550 25.234 1.00 87.44 346 SER A O 1
ATOM 2787 N N . ILE A 1 347 ? -1.835 11.497 24.353 1.00 88.62 347 ILE A N 1
ATOM 2788 C CA . ILE A 1 347 ? -2.588 11.889 23.145 1.00 88.62 347 ILE A CA 1
ATOM 2789 C C . ILE A 1 347 ? -4.056 12.294 23.403 1.00 88.62 347 ILE A C 1
ATOM 2791 O O . ILE A 1 347 ? -4.708 12.835 22.508 1.00 88.62 347 ILE A O 1
ATOM 2795 N N . GLU A 1 348 ? -4.609 12.064 24.601 1.00 79.44 348 GLU A N 1
ATOM 2796 C CA . GLU A 1 348 ? -6.056 12.147 24.876 1.00 79.44 348 GLU A CA 1
ATOM 2797 C C . GLU A 1 348 ? -6.691 13.494 24.492 1.00 79.44 348 GLU A C 1
ATOM 2799 O O . GLU A 1 348 ? -7.843 13.534 24.060 1.00 79.44 348 GLU A O 1
ATOM 2804 N N . ASN A 1 349 ? -5.944 14.597 24.600 1.00 78.44 349 ASN A N 1
ATOM 2805 C CA . ASN A 1 349 ? -6.437 15.940 24.271 1.00 78.44 349 ASN A CA 1
ATOM 2806 C C . ASN A 1 349 ? -6.582 16.203 22.762 1.00 78.44 349 ASN A C 1
ATOM 2808 O O . ASN A 1 349 ? -7.304 17.119 22.367 1.00 78.44 349 ASN A O 1
ATOM 2812 N N . VAL A 1 350 ? -5.901 15.422 21.923 1.00 88.06 350 VAL A N 1
ATOM 2813 C CA . VAL A 1 350 ? -5.929 15.564 20.459 1.00 88.06 350 VAL A CA 1
ATOM 2814 C C . VAL A 1 350 ? -7.027 14.689 19.852 1.00 88.06 350 VAL A C 1
ATOM 2816 O O . VAL A 1 350 ? -7.708 15.110 18.921 1.00 88.06 350 VAL A O 1
ATOM 2819 N N . ILE A 1 351 ? -7.247 13.503 20.427 1.00 90.44 351 ILE A N 1
ATOM 2820 C CA . ILE A 1 351 ? -8.201 12.498 19.935 1.00 90.44 351 ILE A CA 1
ATOM 2821 C C . ILE A 1 351 ? -9.618 13.066 19.807 1.00 90.44 351 ILE A C 1
ATOM 2823 O O . ILE A 1 351 ? -10.252 12.901 18.771 1.00 90.44 351 ILE A O 1
ATOM 2827 N N . GLU A 1 352 ? -10.101 13.790 20.817 1.00 89.31 352 GLU A N 1
ATOM 2828 C CA . GLU A 1 352 ? -11.436 14.403 20.792 1.00 89.31 352 GLU A CA 1
ATOM 2829 C C . GLU A 1 352 ? -11.604 15.402 19.641 1.00 89.31 352 GLU A C 1
ATOM 2831 O O . GLU A 1 352 ? -12.620 15.380 18.949 1.00 89.31 352 GLU A O 1
ATOM 2836 N N . ARG A 1 353 ? -10.583 16.228 19.382 1.00 91.75 353 ARG A N 1
ATOM 2837 C CA . ARG A 1 353 ? -10.608 17.198 18.278 1.00 91.75 353 ARG A CA 1
ATOM 2838 C C . ARG A 1 353 ? -10.637 16.497 16.930 1.00 91.75 353 ARG A C 1
ATOM 2840 O O . ARG A 1 353 ? -11.419 16.884 16.070 1.00 91.75 353 ARG A O 1
ATOM 2847 N N . ILE A 1 354 ? -9.840 15.446 16.771 1.00 94.38 354 ILE A N 1
ATOM 2848 C CA . ILE A 1 354 ? -9.825 14.651 15.544 1.00 94.38 354 ILE A CA 1
ATOM 2849 C C . ILE A 1 354 ? -11.205 14.036 15.286 1.00 94.38 354 ILE A C 1
ATOM 2851 O O . ILE A 1 354 ? -11.789 14.254 14.228 1.00 94.38 354 ILE A O 1
ATOM 2855 N N . TYR A 1 355 ? -11.770 13.339 16.275 1.00 95.38 355 TYR A N 1
ATOM 2856 C CA . TYR A 1 355 ? -13.077 12.700 16.119 1.00 95.38 355 TYR A CA 1
ATOM 2857 C C . TYR A 1 355 ? -14.231 13.697 15.981 1.00 95.38 355 TYR A C 1
ATOM 2859 O O . TYR A 1 355 ? -15.295 13.309 15.512 1.00 95.38 355 TYR A O 1
ATOM 2867 N N . SER A 1 356 ? -14.056 14.968 16.356 1.00 92.94 356 SER A N 1
ATOM 2868 C CA . SER A 1 356 ? -15.077 16.005 16.158 1.00 92.94 356 SER A CA 1
ATOM 2869 C C . SER A 1 356 ? -15.238 16.465 14.705 1.00 92.94 356 SER A C 1
ATOM 2871 O O . SER A 1 356 ? -16.228 17.128 14.403 1.00 92.94 356 SER A O 1
ATOM 2873 N N . HIS A 1 357 ? -14.325 16.096 13.797 1.00 95.12 357 HIS A N 1
ATOM 2874 C CA . HIS A 1 357 ? -14.438 16.469 12.388 1.00 95.12 357 HIS A CA 1
ATOM 2875 C C . HIS A 1 357 ? -15.749 15.917 11.782 1.00 95.12 357 HIS A C 1
ATOM 2877 O O . HIS A 1 357 ? -16.054 14.730 11.961 1.00 95.12 357 HIS A O 1
ATOM 2883 N N . PRO A 1 358 ? -16.558 16.753 11.101 1.00 94.62 358 PRO A N 1
ATOM 2884 C CA . PRO A 1 358 ? -17.912 16.380 10.689 1.00 94.62 358 PRO A CA 1
ATOM 2885 C C . PRO A 1 358 ? -17.928 15.276 9.629 1.00 94.62 358 PRO A C 1
ATOM 2887 O O . PRO A 1 358 ? -18.754 14.375 9.729 1.00 94.62 358 PRO A O 1
ATOM 2890 N N . ASN A 1 359 ? -16.979 15.310 8.690 1.00 96.44 359 ASN A N 1
ATOM 2891 C CA . ASN A 1 359 ? -16.943 14.397 7.542 1.00 96.44 359 ASN A CA 1
ATOM 2892 C C . ASN A 1 359 ? -16.083 13.150 7.770 1.00 96.44 359 ASN A C 1
ATOM 2894 O O . ASN A 1 359 ? -15.925 12.360 6.857 1.00 96.44 359 ASN A O 1
ATOM 2898 N N . LEU A 1 360 ? -15.481 12.984 8.952 1.00 98.06 360 LEU A N 1
ATOM 2899 C CA . LEU A 1 360 ? -14.574 11.865 9.206 1.00 98.06 360 LEU A CA 1
ATOM 2900 C C . LEU A 1 360 ? -15.338 10.534 9.164 1.00 98.06 360 LEU A C 1
ATOM 2902 O O . LEU A 1 360 ? -16.226 10.328 9.988 1.00 98.06 360 LEU A O 1
ATOM 2906 N N . CYS A 1 361 ? -14.944 9.628 8.271 1.00 98.12 361 CYS A N 1
ATOM 2907 C CA . CYS A 1 361 ? -15.574 8.316 8.088 1.00 98.12 361 CYS A CA 1
ATOM 2908 C C . CYS A 1 361 ? -14.771 7.185 8.753 1.00 98.12 361 CYS A C 1
ATOM 2910 O O . CYS A 1 361 ? -15.344 6.220 9.267 1.00 98.12 361 CYS A O 1
ATOM 2912 N N . GLY A 1 362 ? -13.439 7.301 8.799 1.00 98.44 362 GLY A N 1
ATOM 2913 C CA . GLY A 1 362 ? -12.571 6.231 9.294 1.00 98.44 362 GLY A CA 1
ATOM 2914 C C . GLY A 1 362 ? -11.294 6.709 9.983 1.00 98.44 362 GLY A C 1
ATOM 2915 O O . GLY A 1 362 ? -10.723 7.742 9.643 1.00 98.44 362 GLY A O 1
ATOM 2916 N N . VAL A 1 363 ? -10.809 5.931 10.950 1.00 98.56 363 VAL A N 1
ATOM 2917 C CA . VAL A 1 363 ? -9.550 6.193 11.659 1.00 98.56 363 VAL A CA 1
ATOM 2918 C C . VAL A 1 363 ? -8.767 4.899 11.826 1.00 98.56 363 VAL A C 1
ATOM 2920 O O . VAL A 1 363 ? -9.239 3.968 12.474 1.00 98.56 363 VAL A O 1
ATOM 2923 N N . ILE A 1 364 ? -7.537 4.866 11.321 1.00 98.56 364 ILE A N 1
ATOM 2924 C CA . ILE A 1 364 ? -6.549 3.842 11.666 1.00 98.56 364 ILE A CA 1
ATOM 2925 C C . ILE A 1 364 ? -5.756 4.337 12.876 1.00 98.56 364 ILE A C 1
ATOM 2927 O O . ILE A 1 364 ? -5.149 5.406 12.826 1.00 98.56 364 ILE A O 1
ATOM 2931 N N . ILE A 1 365 ? -5.744 3.577 13.966 1.00 97.38 365 ILE A N 1
ATOM 2932 C CA . ILE A 1 365 ? -4.932 3.867 15.148 1.00 97.38 365 ILE A CA 1
ATOM 2933 C C . ILE A 1 365 ? -3.777 2.872 15.218 1.00 97.38 365 ILE A C 1
ATOM 2935 O O . ILE A 1 365 ? -3.995 1.672 15.395 1.00 97.38 365 ILE A O 1
ATOM 2939 N N . GLU A 1 366 ? -2.546 3.378 15.160 1.00 97.50 366 GLU A N 1
ATOM 2940 C CA . GLU A 1 366 ? -1.356 2.588 15.469 1.00 97.50 366 GLU A CA 1
ATOM 2941 C C . GLU A 1 366 ? -1.176 2.513 16.991 1.00 97.50 366 GLU A C 1
ATOM 2943 O O . GLU A 1 366 ? -0.681 3.443 17.641 1.00 97.50 366 GLU A O 1
ATOM 2948 N N . CYS A 1 367 ? -1.597 1.391 17.565 1.00 94.69 367 CYS A N 1
ATOM 2949 C CA . CYS A 1 367 ? -1.553 1.091 18.990 1.00 94.69 367 CYS A CA 1
ATOM 2950 C C . CYS A 1 367 ? -0.222 0.467 19.434 1.00 94.69 367 CYS A C 1
ATOM 2952 O O . CYS A 1 367 ? 0.617 0.056 18.632 1.00 94.69 367 CYS A O 1
ATOM 2954 N N . TYR A 1 368 ? -0.022 0.358 20.748 1.00 93.50 368 TYR A N 1
ATOM 2955 C CA . TYR A 1 368 ? 1.172 -0.268 21.316 1.00 93.50 368 TYR A CA 1
ATOM 2956 C C . TYR A 1 368 ? 1.077 -1.796 21.318 1.00 93.50 368 TYR A C 1
ATOM 2958 O O . TYR A 1 368 ? 0.057 -2.357 21.723 1.00 93.50 368 TYR A O 1
ATOM 2966 N N . GLY A 1 369 ? 2.173 -2.485 20.989 1.00 90.50 369 GLY A N 1
ATOM 2967 C CA . GLY A 1 369 ? 2.284 -3.941 21.137 1.00 90.50 369 GLY A CA 1
ATOM 2968 C C . GLY A 1 369 ? 1.138 -4.687 20.449 1.00 90.50 369 GLY A C 1
ATOM 2969 O O . GLY A 1 369 ? 0.824 -4.408 19.298 1.00 90.50 369 GLY A O 1
ATOM 2970 N N . ALA A 1 370 ? 0.467 -5.586 21.168 1.00 88.69 370 ALA A N 1
ATOM 2971 C CA . ALA A 1 370 ? -0.641 -6.396 20.647 1.00 88.69 370 ALA A CA 1
ATOM 2972 C C . ALA A 1 370 ? -1.977 -5.632 20.447 1.00 88.69 370 ALA A C 1
ATOM 2974 O O . ALA A 1 370 ? -3.034 -6.253 20.420 1.00 88.69 370 ALA A O 1
ATOM 2975 N N . GLY A 1 371 ? -1.959 -4.297 20.330 1.00 89.12 371 GLY A N 1
ATOM 2976 C CA . GLY A 1 371 ? -3.168 -3.473 20.158 1.00 89.12 371 GLY A CA 1
ATOM 2977 C C . GLY A 1 371 ? -3.620 -2.716 21.412 1.00 89.12 371 GLY A C 1
ATOM 2978 O O . GLY A 1 371 ? -4.796 -2.395 21.554 1.00 89.12 371 GLY A O 1
ATOM 2979 N N . ASN A 1 372 ? -2.702 -2.416 22.332 1.00 90.50 372 ASN A N 1
ATOM 2980 C CA . ASN A 1 372 ? -2.995 -1.673 23.556 1.00 90.50 372 ASN A CA 1
ATOM 2981 C C . ASN A 1 372 ? -3.084 -0.160 23.306 1.00 90.50 372 ASN A C 1
ATOM 2983 O O . ASN A 1 372 ? -2.213 0.427 22.661 1.00 90.50 372 ASN A O 1
ATOM 2987 N N . ALA A 1 373 ? -4.084 0.480 23.909 1.00 90.94 373 ALA A N 1
ATOM 2988 C CA . ALA A 1 373 ? -4.294 1.926 23.887 1.00 90.94 373 ALA A CA 1
ATOM 2989 C C . ALA A 1 373 ? -4.636 2.448 25.297 1.00 90.94 373 ALA A C 1
ATOM 2991 O O . ALA A 1 373 ? -4.923 1.643 26.190 1.00 90.94 373 ALA A O 1
ATOM 2992 N N . PRO A 1 374 ? -4.631 3.777 25.520 1.00 89.50 374 PRO A N 1
ATOM 2993 C CA . PRO A 1 374 ? -5.182 4.365 26.735 1.00 89.50 374 PRO A CA 1
ATOM 2994 C C . PRO A 1 374 ? -6.626 3.911 26.988 1.00 89.50 374 PRO A C 1
ATOM 2996 O O . PRO A 1 374 ? -7.445 3.869 26.076 1.00 89.50 374 PRO A O 1
ATOM 2999 N N . THR A 1 375 ? -6.956 3.611 28.243 1.00 85.00 375 THR A N 1
ATOM 3000 C CA . THR A 1 375 ? -8.307 3.191 28.665 1.00 85.00 375 THR A CA 1
ATOM 3001 C C . THR A 1 375 ? -8.974 4.217 29.571 1.00 85.00 375 THR A C 1
ATOM 3003 O O . THR A 1 375 ? -9.827 3.872 30.389 1.00 85.00 375 THR A O 1
ATOM 3006 N N . SER A 1 376 ? -8.560 5.485 29.488 1.00 91.19 376 SER A N 1
ATOM 3007 C CA . SER A 1 376 ? -9.247 6.545 30.219 1.00 91.19 376 SER A CA 1
ATOM 3008 C C . SER A 1 376 ? -10.692 6.646 29.732 1.00 91.19 376 SER A C 1
ATOM 3010 O O . SER A 1 376 ? -10.983 6.463 28.546 1.00 91.19 376 SER A O 1
ATOM 3012 N N . GLU A 1 377 ? -11.612 6.956 30.644 1.00 90.62 377 GLU A N 1
ATOM 3013 C CA . GLU A 1 377 ? -13.031 7.081 30.306 1.00 90.62 377 GLU A CA 1
ATOM 3014 C C . GLU A 1 377 ? -13.252 8.120 29.200 1.00 90.62 377 GLU A C 1
ATOM 3016 O O . GLU A 1 377 ? -14.025 7.894 28.270 1.00 90.62 377 GLU A O 1
ATOM 3021 N N . LYS A 1 378 ? -12.500 9.227 29.234 1.00 91.06 378 LYS A N 1
ATOM 3022 C CA . LYS A 1 378 ? -12.529 10.250 28.185 1.00 91.06 378 LYS A CA 1
ATOM 3023 C C . LYS A 1 378 ? -12.148 9.679 26.812 1.00 91.06 378 LYS A C 1
ATOM 3025 O O . LYS A 1 378 ? -12.850 9.929 25.833 1.00 91.06 378 LYS A O 1
ATOM 3030 N N . PHE A 1 379 ? -11.073 8.895 26.729 1.00 92.88 379 PHE A N 1
ATOM 3031 C CA . PHE A 1 379 ? -10.621 8.302 25.470 1.00 92.88 379 PHE A CA 1
ATOM 3032 C C . PHE A 1 379 ? -11.646 7.300 24.918 1.00 92.88 379 PHE A C 1
ATOM 3034 O O . PHE A 1 379 ? -12.112 7.444 23.786 1.00 92.88 379 PHE A O 1
ATOM 3041 N N . LEU A 1 380 ? -12.071 6.338 25.742 1.00 94.00 380 LEU A N 1
ATOM 3042 C CA . LEU A 1 380 ? -13.019 5.299 25.326 1.00 94.00 380 LEU A CA 1
ATOM 3043 C C . LEU A 1 380 ? -14.399 5.876 24.986 1.00 94.00 380 LEU A C 1
ATOM 3045 O O . LEU A 1 380 ? -15.017 5.462 24.007 1.00 94.00 380 LEU A O 1
ATOM 3049 N N . SER A 1 381 ? -14.884 6.857 25.754 1.00 94.50 381 SER A N 1
ATOM 3050 C CA . SER A 1 381 ? -16.164 7.517 25.470 1.00 94.50 381 SER A CA 1
ATOM 3051 C C . SER A 1 381 ? -16.124 8.341 24.183 1.00 94.50 381 SER A C 1
ATOM 3053 O O . SER A 1 381 ? -17.127 8.380 23.473 1.00 94.50 381 SER A O 1
ATOM 3055 N N . THR A 1 382 ? -14.981 8.946 23.844 1.00 95.31 382 THR A N 1
ATOM 3056 C CA . THR A 1 382 ? -14.794 9.662 22.573 1.00 95.31 382 THR A CA 1
ATOM 3057 C C . THR A 1 382 ? -14.938 8.710 21.391 1.00 95.31 382 THR A C 1
ATOM 3059 O O . THR A 1 382 ? -15.752 8.956 20.502 1.00 95.31 382 THR A O 1
ATOM 3062 N N . ILE A 1 383 ? -14.227 7.580 21.424 1.00 95.75 383 ILE A N 1
ATOM 3063 C CA . ILE A 1 383 ? -14.316 6.547 20.383 1.00 95.75 383 ILE A CA 1
ATOM 3064 C C . ILE A 1 383 ? -15.733 5.971 20.316 1.00 95.75 383 ILE A C 1
ATOM 3066 O O . ILE A 1 383 ? -16.304 5.859 19.238 1.00 95.75 383 ILE A O 1
ATOM 3070 N N . LYS A 1 384 ? -16.359 5.690 21.463 1.00 96.62 384 LYS A N 1
ATOM 3071 C CA . LYS A 1 384 ? -17.733 5.174 21.504 1.00 96.62 384 LYS A CA 1
ATOM 3072 C C . LYS A 1 384 ? -18.745 6.145 20.895 1.00 96.62 384 LYS A C 1
ATOM 3074 O O . LYS A 1 384 ? -19.666 5.715 20.204 1.00 96.62 384 LYS A O 1
ATOM 3079 N N . LYS A 1 385 ? -18.595 7.453 21.132 1.00 96.38 385 LYS A N 1
ATOM 3080 C CA . LYS A 1 385 ? -19.418 8.492 20.489 1.00 96.38 385 LYS A CA 1
ATOM 3081 C C . LYS A 1 385 ? -19.163 8.551 18.982 1.00 96.38 385 LYS A C 1
ATOM 3083 O O . LYS A 1 385 ? -20.121 8.654 18.224 1.00 96.38 385 LYS A O 1
ATOM 3088 N N . ALA A 1 386 ? -17.906 8.442 18.555 1.00 96.31 386 ALA A N 1
ATOM 3089 C CA . ALA A 1 386 ? -17.540 8.390 17.142 1.00 96.31 386 ALA A CA 1
ATOM 3090 C C . ALA A 1 386 ? -18.130 7.157 16.440 1.00 96.31 386 ALA A C 1
ATOM 3092 O O . ALA A 1 386 ? -18.777 7.298 15.407 1.00 96.31 386 ALA A O 1
ATOM 3093 N N . SER A 1 387 ? -18.036 5.973 17.050 1.00 96.94 387 SER A N 1
ATOM 3094 C CA . SER A 1 387 ? -18.640 4.756 16.504 1.00 96.94 387 SER A CA 1
ATOM 3095 C C . SER A 1 387 ? -20.161 4.866 16.384 1.00 96.94 387 SER A C 1
ATOM 3097 O O . SER A 1 387 ? -20.723 4.308 15.449 1.00 96.94 387 SER A O 1
ATOM 3099 N N . LYS A 1 388 ? -20.847 5.571 17.297 1.00 96.25 388 LYS A N 1
ATOM 3100 C CA . LYS A 1 388 ? -22.297 5.830 17.182 1.00 96.25 388 LYS A CA 1
ATOM 3101 C C . LYS A 1 388 ? -22.656 6.771 16.029 1.00 96.25 388 LYS A C 1
ATOM 3103 O O . LYS A 1 388 ? -23.789 6.742 15.570 1.00 96.25 388 LYS A O 1
ATOM 3108 N N . ARG A 1 389 ? -21.711 7.602 15.579 1.00 96.00 389 ARG A N 1
ATOM 3109 C CA . ARG A 1 389 ? -21.847 8.456 14.389 1.00 96.00 389 ARG A CA 1
ATOM 3110 C C . ARG A 1 389 ? -21.519 7.723 13.083 1.00 96.00 389 ARG A C 1
ATOM 3112 O O . ARG A 1 389 ? -21.571 8.351 12.037 1.00 96.00 389 ARG A O 1
ATOM 3119 N N . GLY A 1 390 ? -21.159 6.439 13.141 1.00 96.50 390 GLY A N 1
ATOM 3120 C CA . GLY A 1 390 ? -20.761 5.652 11.971 1.00 96.50 390 GLY A CA 1
ATOM 3121 C C . GLY A 1 390 ? -19.260 5.668 11.668 1.00 96.50 390 GLY A C 1
ATOM 3122 O O . GLY A 1 390 ? -18.840 5.023 10.718 1.00 96.50 390 GLY A O 1
ATOM 3123 N N . ILE A 1 391 ? -18.430 6.334 12.483 1.00 98.44 391 ILE A N 1
ATOM 3124 C CA . ILE A 1 391 ? -16.977 6.377 12.258 1.00 98.44 391 ILE A CA 1
ATOM 3125 C C . ILE A 1 391 ? -16.354 5.027 12.622 1.00 98.44 391 ILE A C 1
ATOM 3127 O O . ILE A 1 391 ? -16.520 4.541 13.747 1.00 98.44 391 ILE A O 1
ATOM 3131 N N . ILE A 1 392 ? -15.600 4.433 11.697 1.00 98.38 392 ILE A N 1
ATOM 3132 C CA . ILE A 1 392 ? -14.933 3.146 11.917 1.00 98.38 392 ILE A CA 1
ATOM 3133 C C . ILE A 1 392 ? -13.516 3.370 12.443 1.00 98.38 392 ILE A C 1
ATOM 3135 O O . ILE A 1 392 ? -12.668 3.942 11.761 1.00 98.38 392 ILE A O 1
ATOM 3139 N N . THR A 1 393 ? -13.237 2.868 13.647 1.00 98.19 393 THR A N 1
ATOM 3140 C CA . THR A 1 393 ? -11.891 2.881 14.234 1.00 98.19 393 THR A CA 1
ATOM 3141 C C . THR A 1 393 ? -11.233 1.513 14.083 1.00 98.19 393 THR A C 1
ATOM 3143 O O . THR A 1 393 ? -11.671 0.534 14.690 1.00 98.19 393 THR A O 1
ATOM 3146 N N . VAL A 1 394 ? -10.158 1.450 13.305 1.00 98.19 394 VAL A N 1
ATOM 3147 C CA . VAL A 1 394 ? -9.366 0.242 13.054 1.00 98.19 394 VAL A CA 1
ATOM 3148 C C . VAL A 1 394 ? -8.073 0.298 13.859 1.00 98.19 394 VAL A C 1
ATOM 3150 O O . VAL A 1 394 ? -7.406 1.329 13.902 1.00 98.19 394 VAL A O 1
ATOM 3153 N N . ILE A 1 395 ? -7.706 -0.810 14.494 1.00 97.19 395 ILE A N 1
ATOM 3154 C CA . ILE A 1 395 ? -6.517 -0.933 15.334 1.00 97.19 395 ILE A CA 1
ATOM 3155 C C . ILE A 1 395 ? -5.448 -1.743 14.608 1.00 97.19 395 ILE A C 1
ATOM 3157 O O . ILE A 1 395 ? -5.644 -2.929 14.332 1.00 97.19 395 ILE A O 1
ATOM 3161 N N . VAL A 1 396 ? -4.302 -1.105 14.379 1.00 96.88 396 VAL A N 1
ATOM 3162 C CA . VAL A 1 396 ? -3.051 -1.732 13.925 1.00 96.88 396 VAL A CA 1
ATOM 3163 C C . VAL A 1 396 ? -1.981 -1.594 15.009 1.00 96.88 396 VAL A C 1
ATOM 3165 O O . VAL A 1 396 ? -2.154 -0.852 15.980 1.00 96.88 396 VAL A O 1
ATOM 3168 N N . SER A 1 397 ? -0.867 -2.311 14.880 1.00 95.62 397 SER A N 1
ATOM 3169 C CA . SER A 1 397 ? 0.265 -2.183 15.802 1.00 95.62 397 SER A CA 1
ATOM 3170 C C . SER A 1 397 ? 1.314 -1.205 15.274 1.00 95.62 397 SER A C 1
ATOM 3172 O O . SER A 1 397 ? 1.612 -1.186 14.087 1.00 95.62 397 SER A O 1
ATOM 3174 N N . GLN A 1 398 ? 1.950 -0.450 16.171 1.00 95.94 398 GLN A N 1
ATOM 3175 C CA . GLN A 1 398 ? 3.205 0.254 15.874 1.00 95.94 398 GLN A CA 1
ATOM 3176 C C . GLN A 1 398 ? 4.397 -0.700 15.726 1.00 95.94 398 GLN A C 1
ATOM 3178 O O . GLN A 1 398 ? 5.455 -0.306 15.232 1.00 95.94 398 GLN A O 1
ATOM 3183 N N . CYS A 1 399 ? 4.280 -1.929 16.235 1.00 94.00 399 CYS A N 1
ATOM 3184 C CA . CYS A 1 399 ? 5.313 -2.938 16.084 1.00 94.00 399 CYS A CA 1
ATOM 3185 C C . CYS A 1 399 ? 5.286 -3.479 14.653 1.00 94.00 399 CYS A C 1
ATOM 3187 O O . CYS A 1 399 ? 4.244 -3.873 14.148 1.00 94.00 399 CYS A O 1
ATOM 3189 N N . VAL A 1 400 ? 6.463 -3.566 14.033 1.00 88.25 400 VAL A N 1
ATOM 3190 C CA . VAL A 1 400 ? 6.619 -4.071 12.658 1.00 88.25 400 VAL A CA 1
ATOM 3191 C C . VAL A 1 400 ? 6.286 -5.562 12.501 1.00 88.25 400 VAL A C 1
ATOM 3193 O O . VAL A 1 400 ? 6.099 -6.041 11.389 1.00 88.25 400 VAL A O 1
ATOM 3196 N N . THR A 1 401 ? 6.227 -6.305 13.605 1.00 86.62 401 THR A N 1
ATOM 3197 C CA . THR A 1 401 ? 5.904 -7.736 13.664 1.00 86.62 401 THR A CA 1
ATOM 3198 C C . THR A 1 401 ? 4.961 -8.007 14.829 1.00 86.62 401 THR A C 1
ATOM 3200 O O . THR A 1 401 ? 5.110 -7.384 15.885 1.00 86.62 401 THR A O 1
ATOM 3203 N N . GLY A 1 402 ? 4.103 -9.014 14.686 1.00 84.25 402 GLY A N 1
ATOM 3204 C CA . GLY A 1 402 ? 3.143 -9.447 15.695 1.00 84.25 402 GLY A CA 1
ATOM 3205 C C . GLY A 1 402 ? 1.703 -9.131 15.298 1.00 84.25 402 GLY A C 1
ATOM 3206 O O . GLY A 1 402 ? 1.442 -8.296 14.437 1.00 84.25 402 GLY A O 1
ATOM 3207 N N . ASN A 1 403 ? 0.763 -9.795 15.961 1.00 85.94 403 ASN A N 1
ATOM 3208 C CA . ASN A 1 403 ? -0.663 -9.630 15.707 1.00 85.94 403 ASN A CA 1
ATOM 3209 C C . ASN A 1 403 ? -1.295 -8.666 16.709 1.00 85.94 403 ASN A C 1
ATOM 3211 O O . ASN A 1 403 ? -0.993 -8.706 17.907 1.00 85.94 403 ASN A O 1
ATOM 3215 N N . VAL A 1 404 ? -2.219 -7.838 16.226 1.00 87.19 404 VAL A N 1
ATOM 3216 C CA . VAL A 1 404 ? -3.227 -7.220 17.086 1.00 87.19 404 VAL A CA 1
ATOM 3217 C C . VAL A 1 404 ? -4.175 -8.310 17.572 1.00 87.19 404 VAL A C 1
ATOM 3219 O O . VAL A 1 404 ? -4.846 -8.960 16.773 1.00 87.19 404 VAL A O 1
ATOM 3222 N N . ASP A 1 405 ? -4.244 -8.476 18.888 1.00 85.06 405 ASP A N 1
ATOM 3223 C CA . ASP A 1 405 ? -5.189 -9.363 19.553 1.00 85.06 405 ASP A CA 1
ATOM 3224 C C . ASP A 1 405 ? -5.882 -8.598 20.681 1.00 85.06 405 ASP A C 1
ATOM 3226 O O . ASP A 1 405 ? -5.361 -8.417 21.786 1.00 85.06 405 ASP A O 1
ATOM 3230 N N . LEU A 1 406 ? -7.096 -8.141 20.379 1.00 83.00 406 LEU A N 1
ATOM 3231 C CA . LEU A 1 406 ? -7.906 -7.379 21.321 1.00 83.00 406 LEU A CA 1
ATOM 3232 C C . LEU A 1 406 ? -8.602 -8.266 22.367 1.00 83.00 406 LEU A C 1
ATOM 3234 O O . LEU A 1 406 ? -9.191 -7.725 23.301 1.00 83.00 406 LEU A O 1
ATOM 3238 N N . SER A 1 407 ? -8.522 -9.597 22.250 1.00 74.19 407 SER A N 1
ATOM 3239 C CA . SER A 1 407 ? -9.147 -10.534 23.192 1.00 74.19 407 SER A CA 1
ATOM 3240 C C . SER A 1 407 ? -8.276 -10.818 24.424 1.00 74.19 407 SER A C 1
ATOM 3242 O O . SER A 1 407 ? -8.806 -10.992 25.523 1.00 74.19 407 SER A O 1
ATOM 3244 N N . THR A 1 408 ? -6.944 -10.786 24.270 1.00 62.91 408 THR A N 1
ATOM 3245 C CA . THR A 1 408 ? -5.986 -11.199 25.314 1.00 62.91 408 THR A CA 1
ATOM 3246 C C . THR A 1 408 ? -5.929 -10.253 26.522 1.00 62.91 408 THR A C 1
ATOM 3248 O O . THR A 1 408 ? -5.760 -10.703 27.657 1.00 62.91 408 THR A O 1
ATOM 3251 N N . TYR A 1 409 ? -6.068 -8.936 26.327 1.00 62.56 409 TYR A N 1
ATOM 3252 C CA . TYR A 1 409 ? -5.920 -7.947 27.405 1.00 62.56 409 TYR A CA 1
ATOM 3253 C C . TYR A 1 409 ? -7.225 -7.194 27.694 1.00 62.56 409 TYR A C 1
ATOM 3255 O O . TYR A 1 409 ? -8.011 -6.898 26.795 1.00 62.56 409 TYR A O 1
ATOM 3263 N N . LYS A 1 410 ? -7.434 -6.798 28.962 1.00 69.00 410 LYS A N 1
ATOM 3264 C CA . LYS A 1 410 ? -8.582 -5.966 29.384 1.00 69.00 410 LYS A CA 1
ATOM 3265 C C . LYS A 1 410 ? -8.704 -4.685 28.544 1.00 69.00 410 LYS A C 1
ATOM 3267 O O . LYS A 1 410 ? -9.796 -4.324 28.125 1.00 69.00 410 LYS A O 1
ATOM 3272 N N . THR A 1 411 ? -7.568 -4.051 28.269 1.00 71.56 411 THR A N 1
ATOM 3273 C CA . THR A 1 411 ? -7.426 -2.858 27.421 1.00 71.56 411 THR A CA 1
ATOM 3274 C C . THR A 1 411 ? -7.978 -3.070 26.010 1.00 71.56 411 THR A C 1
ATOM 3276 O O . THR A 1 411 ? -8.671 -2.198 25.495 1.00 71.56 411 THR A O 1
ATOM 3279 N N . GLY A 1 412 ? -7.728 -4.235 25.404 1.00 77.12 412 GLY A N 1
ATOM 3280 C CA . GLY A 1 412 ? -8.265 -4.603 24.093 1.00 77.12 412 GLY A CA 1
ATOM 3281 C C . GLY A 1 412 ? -9.782 -4.796 24.117 1.00 77.12 412 GLY A C 1
ATOM 3282 O O . GLY A 1 412 ? -10.490 -4.226 23.288 1.00 77.12 412 GLY A O 1
ATOM 3283 N N . ASN A 1 413 ? -10.300 -5.496 25.129 1.00 82.56 413 ASN A N 1
ATOM 3284 C CA . ASN A 1 413 ? -11.742 -5.689 25.300 1.00 82.56 413 ASN A CA 1
ATOM 3285 C C . ASN A 1 413 ? -12.498 -4.362 25.476 1.00 82.56 413 ASN A C 1
ATOM 3287 O O . ASN A 1 413 ? -13.611 -4.208 24.971 1.00 82.56 413 ASN A O 1
ATOM 3291 N N . ASP A 1 414 ? -11.904 -3.389 26.167 1.00 89.56 414 ASP A N 1
ATOM 3292 C CA . ASP A 1 414 ? -12.500 -2.062 26.332 1.00 89.56 414 ASP A CA 1
ATOM 3293 C C . ASP A 1 414 ? -12.550 -1.281 25.003 1.00 89.56 414 ASP A C 1
ATOM 3295 O O . ASP A 1 414 ? -13.539 -0.592 24.740 1.00 89.56 414 ASP A O 1
ATOM 3299 N N . LEU A 1 415 ? -11.556 -1.447 24.119 1.00 92.44 415 LEU A N 1
ATOM 3300 C CA . LEU A 1 415 ? -11.580 -0.890 22.757 1.00 92.44 415 LEU A CA 1
ATOM 3301 C C . LEU A 1 415 ? -12.671 -1.530 21.893 1.00 92.44 415 LEU A C 1
ATOM 3303 O O . LEU A 1 415 ? -13.409 -0.818 21.213 1.00 92.44 415 LEU A O 1
ATOM 3307 N N . VAL A 1 416 ? -12.822 -2.856 21.953 1.00 91.62 416 VAL A N 1
ATOM 3308 C CA . VAL A 1 416 ? -13.896 -3.566 21.234 1.00 91.62 416 VAL A CA 1
ATOM 3309 C C . VAL A 1 416 ? -15.267 -3.078 21.708 1.00 91.62 416 VAL A C 1
ATOM 3311 O O . VAL A 1 416 ? -16.121 -2.739 20.892 1.00 91.62 416 VAL A O 1
ATOM 3314 N N . LYS A 1 417 ? -15.466 -2.923 23.025 1.00 92.06 417 LYS A N 1
ATOM 3315 C CA . LYS A 1 417 ? -16.700 -2.348 23.599 1.00 92.06 417 LYS A CA 1
ATOM 3316 C C . LYS A 1 417 ? -16.933 -0.886 23.206 1.00 92.06 417 LYS A C 1
ATOM 3318 O O . LYS A 1 417 ? -18.080 -0.430 23.214 1.00 92.06 417 LYS A O 1
ATOM 3323 N N . ALA A 1 418 ? -15.872 -0.138 22.904 1.00 94.19 418 ALA A N 1
ATOM 3324 C CA . ALA A 1 418 ? -15.965 1.214 22.360 1.00 94.19 418 ALA A CA 1
ATOM 3325 C C . ALA A 1 418 ? -16.290 1.230 20.853 1.00 94.19 418 ALA A C 1
ATOM 3327 O O . ALA A 1 418 ? -16.640 2.285 20.331 1.00 94.19 418 ALA A O 1
ATOM 3328 N N . GLY A 1 419 ? -16.245 0.080 20.174 1.00 93.75 419 GLY A N 1
ATOM 3329 C CA . GLY A 1 419 ? -16.598 -0.074 18.762 1.00 93.75 419 GLY A CA 1
ATOM 3330 C C . GLY A 1 419 ? -15.407 -0.184 17.808 1.00 93.75 419 GLY A C 1
ATOM 3331 O O . GLY A 1 419 ? -15.627 -0.111 16.597 1.00 93.75 419 GLY A O 1
ATOM 3332 N N . CYS A 1 420 ? -14.183 -0.352 18.327 1.00 95.94 420 CYS A N 1
ATOM 3333 C CA . CYS A 1 420 ? -12.977 -0.561 17.524 1.00 95.94 420 CYS A CA 1
ATOM 3334 C C . CYS A 1 420 ? -12.913 -1.962 16.904 1.00 95.94 420 CYS A C 1
ATOM 3336 O O . CYS A 1 420 ? -13.414 -2.931 17.474 1.00 95.94 420 CYS A O 1
ATOM 3338 N N . VAL A 1 421 ? -12.186 -2.074 15.791 1.00 95.06 421 VAL A N 1
ATOM 3339 C CA . VAL A 1 421 ? -11.922 -3.333 15.084 1.00 95.06 421 VAL A CA 1
ATOM 3340 C C . VAL A 1 421 ? -10.418 -3.581 15.000 1.00 95.06 421 VAL A C 1
ATOM 3342 O O . VAL A 1 421 ? -9.685 -2.735 14.501 1.00 95.06 421 VAL A O 1
ATOM 3345 N N . GLY A 1 422 ? -9.942 -4.730 15.478 1.00 94.44 422 GLY A N 1
ATOM 3346 C CA . GLY A 1 422 ? -8.552 -5.161 15.282 1.00 94.44 422 GLY A CA 1
ATOM 3347 C C . GLY A 1 422 ? -8.377 -5.887 13.951 1.00 94.44 422 GLY A C 1
ATOM 3348 O O . GLY A 1 422 ? -9.276 -6.615 13.541 1.00 94.44 422 GLY A O 1
ATOM 3349 N N . VAL A 1 423 ? -7.234 -5.700 13.288 1.00 94.12 423 VAL A N 1
ATOM 3350 C CA . VAL A 1 423 ? -6.950 -6.280 11.956 1.00 94.12 423 VAL A CA 1
ATOM 3351 C C . VAL A 1 423 ? -5.661 -7.110 11.920 1.00 94.12 423 VAL A C 1
ATOM 3353 O O . VAL A 1 423 ? -4.918 -7.093 10.942 1.00 94.12 423 VAL A O 1
ATOM 3356 N N . PHE A 1 424 ? -5.398 -7.845 13.003 1.00 92.69 424 PHE A N 1
ATOM 3357 C CA . PHE A 1 424 ? -4.311 -8.827 13.106 1.00 92.69 424 PHE A CA 1
ATOM 3358 C C . PHE A 1 424 ? -2.935 -8.285 12.674 1.00 92.69 424 PHE A C 1
ATOM 3360 O O . PHE A 1 424 ? -2.391 -7.410 13.353 1.00 92.69 424 PHE A O 1
ATOM 3367 N N . ASP A 1 425 ? -2.370 -8.825 11.589 1.00 94.06 425 ASP A N 1
ATOM 3368 C CA . ASP A 1 425 ? -1.040 -8.547 11.044 1.00 94.06 425 ASP A CA 1
ATOM 3369 C C . ASP A 1 425 ? -1.024 -7.591 9.840 1.00 94.06 425 ASP A C 1
ATOM 3371 O O . ASP A 1 425 ? 0.016 -7.467 9.180 1.00 94.06 425 ASP A O 1
ATOM 3375 N N . MET A 1 426 ? -2.133 -6.907 9.536 1.00 96.38 426 MET A N 1
ATOM 3376 C CA . MET A 1 426 ? -2.142 -5.916 8.455 1.00 96.38 426 MET A CA 1
ATOM 3377 C C . MET A 1 426 ? -1.131 -4.800 8.711 1.00 96.38 426 MET A C 1
ATOM 3379 O O . MET A 1 426 ? -0.979 -4.307 9.832 1.00 96.38 426 MET A O 1
ATOM 3383 N N . THR A 1 427 ? -0.477 -4.352 7.640 1.00 97.69 427 THR A N 1
ATOM 3384 C CA . THR A 1 427 ? 0.331 -3.132 7.687 1.00 97.69 427 THR A CA 1
ATOM 3385 C C . THR A 1 427 ? -0.572 -1.897 7.757 1.00 97.69 427 THR A C 1
ATOM 3387 O O . THR A 1 427 ? -1.743 -1.949 7.365 1.00 97.69 427 THR A O 1
ATOM 3390 N N . THR A 1 428 ? -0.041 -0.763 8.221 1.00 98.19 428 THR A N 1
ATOM 3391 C CA . THR A 1 428 ? -0.786 0.506 8.253 1.00 98.19 428 THR A CA 1
ATOM 3392 C C . THR A 1 428 ? -1.251 0.918 6.854 1.00 98.19 428 THR A C 1
ATOM 3394 O O . THR A 1 428 ? -2.401 1.322 6.687 1.00 98.19 428 THR A O 1
ATOM 3397 N N . GLU A 1 429 ? -0.395 0.762 5.840 1.00 98.56 429 GLU A N 1
ATOM 3398 C CA . GLU A 1 429 ? -0.691 1.085 4.437 1.00 98.56 429 GLU A CA 1
ATOM 3399 C C . GLU A 1 429 ? -1.903 0.302 3.922 1.00 98.56 429 GLU A C 1
ATOM 3401 O O . GLU A 1 429 ? -2.794 0.836 3.255 1.00 98.56 429 GLU A O 1
ATOM 3406 N N . THR A 1 430 ? -1.957 -0.972 4.294 1.00 98.56 430 THR A N 1
ATOM 3407 C CA . THR A 1 430 ? -3.018 -1.900 3.917 1.00 98.56 430 THR A CA 1
ATOM 3408 C C . THR A 1 430 ? -4.310 -1.615 4.660 1.00 98.56 430 THR A C 1
ATOM 3410 O O . THR A 1 430 ? -5.356 -1.503 4.031 1.00 98.56 430 THR A O 1
ATOM 3413 N N . ALA A 1 431 ? -4.261 -1.470 5.987 1.00 98.56 431 ALA A N 1
ATOM 3414 C CA . ALA A 1 431 ? -5.451 -1.195 6.787 1.00 98.56 431 ALA A CA 1
ATOM 3415 C C . ALA A 1 431 ? -6.112 0.126 6.365 1.00 98.56 431 ALA A C 1
ATOM 3417 O O . ALA A 1 431 ? -7.336 0.197 6.257 1.00 98.56 431 ALA A O 1
ATOM 3418 N N . PHE A 1 432 ? -5.294 1.143 6.070 1.00 98.88 432 PHE A N 1
ATOM 3419 C CA . PHE A 1 432 ? -5.739 2.428 5.545 1.00 98.88 432 PHE A CA 1
ATOM 3420 C C . PHE A 1 432 ? -6.466 2.269 4.207 1.00 98.88 432 PHE A C 1
ATOM 3422 O O . PHE A 1 432 ? -7.649 2.586 4.104 1.00 98.88 432 PHE A O 1
ATOM 3429 N N . THR A 1 433 ? -5.794 1.704 3.203 1.00 98.81 433 THR A N 1
ATOM 3430 C CA . THR A 1 433 ? -6.363 1.556 1.852 1.00 98.81 433 THR A CA 1
ATOM 3431 C C . THR A 1 433 ? -7.556 0.596 1.806 1.00 98.81 433 THR A C 1
ATOM 3433 O O . THR A 1 433 ? -8.508 0.843 1.066 1.00 98.81 433 THR A O 1
ATOM 3436 N N . LYS A 1 434 ? -7.569 -0.453 2.639 1.00 98.81 434 LYS A N 1
ATOM 3437 C CA . LYS A 1 434 ? -8.709 -1.369 2.781 1.00 98.81 434 LYS A CA 1
ATOM 3438 C C . LYS A 1 434 ? -9.935 -0.669 3.357 1.00 98.81 434 LYS A C 1
ATOM 3440 O O . LYS A 1 434 ? -11.037 -0.875 2.855 1.00 98.81 434 LYS A O 1
ATOM 3445 N N . LEU A 1 435 ? -9.762 0.155 4.392 1.00 98.88 435 LEU A N 1
ATOM 3446 C CA . LEU A 1 435 ? -10.878 0.886 4.988 1.00 98.88 435 LEU A CA 1
ATOM 3447 C C . LEU A 1 435 ? -11.466 1.896 3.996 1.00 98.88 435 LEU A C 1
ATOM 3449 O O . LEU A 1 435 ? -12.683 1.935 3.838 1.00 98.88 435 LEU A O 1
ATOM 3453 N N . MET A 1 436 ? -10.612 2.637 3.278 1.00 98.81 436 MET A N 1
ATOM 3454 C CA . MET A 1 436 ? -11.048 3.540 2.205 1.00 98.81 436 MET A CA 1
ATOM 3455 C C . MET A 1 436 ? -11.856 2.794 1.131 1.00 98.81 436 MET A C 1
ATOM 3457 O O . MET A 1 436 ? -12.916 3.256 0.715 1.00 98.81 436 MET A O 1
ATOM 3461 N N . PHE A 1 437 ? -11.376 1.621 0.702 1.00 98.81 437 PHE A N 1
ATOM 3462 C CA . PHE A 1 437 ? -12.064 0.775 -0.275 1.00 98.81 437 PHE A CA 1
ATOM 3463 C C . PHE A 1 437 ? -13.439 0.312 0.220 1.00 98.81 437 PHE A C 1
ATOM 3465 O O . PHE A 1 437 ? -14.431 0.427 -0.496 1.00 98.81 437 PHE A O 1
ATOM 3472 N N . LEU A 1 438 ? -13.509 -0.225 1.441 1.00 98.69 438 LEU A N 1
ATOM 3473 C CA . LEU A 1 438 ? -14.749 -0.786 1.973 1.00 98.69 438 LEU A CA 1
ATOM 3474 C C . LEU A 1 438 ? -15.811 0.283 2.242 1.00 98.69 438 LEU A C 1
ATOM 3476 O O . LEU A 1 438 ? -16.979 0.017 1.976 1.00 98.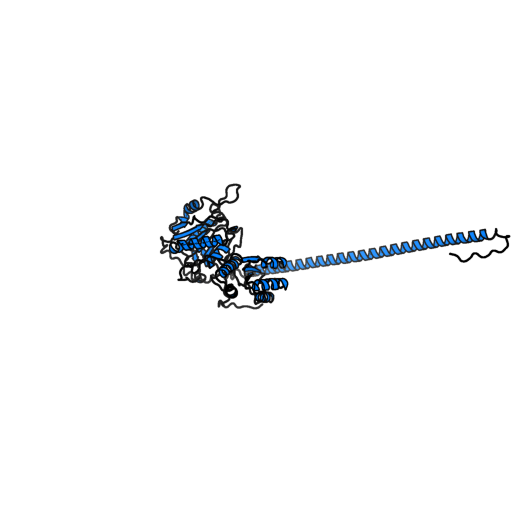69 438 LEU A O 1
ATOM 3480 N N . LEU A 1 439 ? -15.408 1.466 2.715 1.00 98.56 439 LEU A N 1
ATOM 3481 C CA . LEU A 1 439 ? -16.309 2.603 2.934 1.00 98.56 439 LEU A CA 1
ATOM 3482 C C . LEU A 1 439 ? -16.894 3.161 1.631 1.00 98.56 439 LEU A C 1
ATOM 3484 O O . LEU A 1 439 ? -18.018 3.636 1.645 1.00 98.56 439 LEU A O 1
ATOM 3488 N N . ALA A 1 440 ? -16.174 3.081 0.507 1.00 98.19 440 ALA A N 1
ATOM 3489 C CA . ALA A 1 440 ? -16.747 3.444 -0.793 1.00 98.19 440 ALA A CA 1
ATOM 3490 C C . ALA A 1 440 ? -17.636 2.343 -1.386 1.00 98.19 440 ALA A C 1
ATOM 3492 O O . ALA A 1 440 ? -18.529 2.622 -2.177 1.00 98.19 440 ALA A O 1
ATOM 3493 N N . LYS A 1 441 ? -17.375 1.076 -1.043 1.00 97.50 441 LYS A N 1
ATOM 3494 C CA . LYS A 1 441 ? -18.084 -0.066 -1.634 1.00 97.50 441 LYS A CA 1
ATOM 3495 C C . LYS A 1 441 ? -19.398 -0.402 -0.925 1.00 97.50 441 LYS A C 1
ATOM 3497 O O . LYS A 1 441 ? -20.271 -1.008 -1.545 1.00 97.50 441 LYS A O 1
ATOM 3502 N N . TYR A 1 442 ? -19.524 -0.082 0.359 1.00 97.75 442 TYR A N 1
ATOM 3503 C CA . TYR A 1 442 ? -20.662 -0.484 1.182 1.00 97.75 442 TYR A CA 1
ATOM 3504 C C . TYR A 1 442 ? -21.110 0.649 2.107 1.00 97.75 442 TYR A C 1
ATOM 3506 O O . TYR A 1 442 ? -20.277 1.355 2.661 1.00 97.75 442 TYR A O 1
ATOM 3514 N N . ASP A 1 443 ? -22.417 0.737 2.355 1.00 96.00 443 ASP A N 1
ATOM 3515 C CA . ASP A 1 443 ? -22.991 1.687 3.322 1.00 96.00 443 ASP A CA 1
ATOM 3516 C C . ASP A 1 443 ? -23.164 1.077 4.728 1.00 96.00 443 ASP A C 1
ATOM 3518 O O . ASP A 1 443 ? -23.258 1.787 5.731 1.00 96.00 443 ASP A O 1
ATOM 3522 N N . ASP A 1 444 ? -23.220 -0.258 4.828 1.00 97.19 444 ASP A N 1
ATOM 3523 C CA . ASP A 1 444 ? -23.417 -0.964 6.098 1.00 97.19 444 ASP A CA 1
ATOM 3524 C C . ASP A 1 444 ? -22.117 -0.998 6.918 1.00 97.19 444 ASP A C 1
ATOM 3526 O O . ASP A 1 444 ? -21.219 -1.819 6.705 1.00 97.19 444 ASP A O 1
ATOM 3530 N N . ILE A 1 445 ? -22.050 -0.113 7.913 1.00 96.62 445 ILE A N 1
ATOM 3531 C CA . ILE A 1 445 ? -20.924 0.021 8.841 1.00 96.62 445 ILE A CA 1
ATOM 3532 C C . ILE A 1 445 ? -20.616 -1.282 9.590 1.00 96.62 445 ILE A C 1
ATOM 3534 O O . ILE A 1 445 ? -19.442 -1.618 9.772 1.00 96.62 445 ILE A O 1
ATOM 3538 N N . ASP A 1 446 ? -21.628 -2.033 10.025 1.00 95.06 446 ASP A N 1
ATOM 3539 C CA . ASP A 1 446 ? -21.404 -3.280 10.762 1.00 95.06 446 ASP A CA 1
ATOM 3540 C C . ASP A 1 446 ? -20.867 -4.374 9.838 1.00 95.06 446 ASP A C 1
ATOM 3542 O O . ASP A 1 446 ? -20.020 -5.180 10.243 1.00 95.06 446 ASP A O 1
ATOM 3546 N N . PHE A 1 447 ? -21.300 -4.378 8.576 1.00 96.94 447 PHE A N 1
ATOM 3547 C CA . PHE A 1 447 ? -20.727 -5.246 7.555 1.00 96.94 447 PHE A CA 1
ATOM 3548 C C . PHE A 1 447 ? -19.264 -4.894 7.255 1.00 96.94 447 PHE A C 1
ATOM 3550 O O . PHE A 1 447 ? -18.413 -5.787 7.260 1.00 96.94 447 PHE A O 1
ATOM 3557 N N . ILE A 1 448 ? -18.928 -3.609 7.102 1.00 98.12 448 ILE A N 1
ATOM 3558 C CA . ILE A 1 448 ? -17.537 -3.168 6.900 1.00 98.12 448 ILE A CA 1
ATOM 3559 C C . ILE A 1 448 ? -16.659 -3.590 8.079 1.00 98.12 448 ILE A C 1
ATOM 3561 O O . ILE A 1 448 ? -15.581 -4.155 7.877 1.00 98.12 448 ILE A O 1
ATOM 3565 N N . LYS A 1 449 ? -17.125 -3.383 9.317 1.00 95.94 449 LYS A N 1
ATOM 3566 C CA . LYS A 1 449 ? -16.401 -3.802 10.527 1.00 95.94 449 LYS A CA 1
ATOM 3567 C C . LYS A 1 449 ? -16.115 -5.304 10.547 1.00 95.94 449 LYS A C 1
ATOM 3569 O O . LYS A 1 449 ? -15.042 -5.699 10.995 1.00 95.94 449 LYS A O 1
ATOM 3574 N N . LYS A 1 450 ? -17.035 -6.134 10.041 1.00 94.38 450 LYS A N 1
ATOM 3575 C CA . LYS A 1 450 ? -16.832 -7.587 9.898 1.00 94.38 450 LYS A CA 1
ATOM 3576 C C . LYS A 1 450 ? -15.854 -7.942 8.779 1.00 94.38 450 LYS A C 1
ATOM 3578 O O . LYS A 1 450 ? -15.109 -8.902 8.933 1.00 94.38 450 LYS A O 1
ATOM 3583 N N . LEU A 1 451 ? -15.829 -7.183 7.682 1.00 96.31 451 LEU A N 1
ATOM 3584 C CA . LEU A 1 451 ? -14.914 -7.413 6.556 1.00 96.31 451 LEU A CA 1
ATOM 3585 C C . LEU A 1 451 ? -13.480 -6.946 6.820 1.00 96.31 451 LEU A C 1
ATOM 3587 O O . LEU A 1 451 ? -12.543 -7.523 6.269 1.00 96.31 451 LEU A O 1
ATOM 3591 N N . MET A 1 452 ? -13.284 -5.918 7.649 1.00 96.81 452 MET A N 1
ATOM 3592 C CA . MET A 1 452 ? -11.955 -5.397 7.979 1.00 96.81 452 MET A CA 1
ATOM 3593 C C . MET A 1 452 ? -10.957 -6.484 8.424 1.00 96.81 452 MET A C 1
ATOM 3595 O O . MET A 1 452 ? -9.871 -6.506 7.852 1.00 96.81 452 MET A O 1
ATOM 3599 N N . PRO A 1 453 ? -11.276 -7.409 9.350 1.00 93.94 453 PRO A N 1
ATOM 3600 C CA . PRO A 1 453 ? -10.352 -8.471 9.763 1.00 93.94 453 PRO A CA 1
ATOM 3601 C C . PRO A 1 453 ? -10.281 -9.686 8.818 1.00 93.94 453 PRO A C 1
ATOM 3603 O O . PRO A 1 453 ? -9.476 -10.573 9.074 1.00 93.94 453 PRO A O 1
ATOM 3606 N N . ILE A 1 454 ? -11.109 -9.764 7.767 1.00 94.19 454 ILE A N 1
ATOM 3607 C CA . ILE A 1 454 ? -11.172 -10.918 6.847 1.00 94.19 454 ILE A CA 1
ATOM 3608 C C . ILE A 1 454 ? -10.274 -10.678 5.637 1.00 94.19 454 ILE A C 1
ATOM 3610 O O . ILE A 1 454 ? -10.443 -9.660 4.965 1.00 94.19 454 ILE A O 1
ATOM 3614 N N . SER A 1 455 ? -9.386 -11.616 5.303 1.00 95.38 455 SER A N 1
ATOM 3615 C CA . SER A 1 455 ? -8.498 -11.491 4.141 1.00 95.38 455 SER A CA 1
ATOM 3616 C C . SER A 1 455 ? -9.283 -11.447 2.820 1.00 95.38 455 SER A C 1
ATOM 3618 O O . SER A 1 455 ? -9.943 -12.414 2.440 1.00 95.38 455 SER A O 1
ATOM 3620 N N . LEU A 1 456 ? -9.224 -10.323 2.095 1.00 95.25 456 LEU A N 1
ATOM 3621 C CA . LEU A 1 456 ? -9.876 -10.164 0.781 1.00 95.25 456 LEU A CA 1
ATOM 3622 C C . LEU A 1 456 ? -8.912 -10.394 -0.384 1.00 95.25 456 LEU A C 1
ATOM 3624 O O . LEU A 1 456 ? -9.327 -10.775 -1.482 1.00 95.25 456 LEU A O 1
ATOM 3628 N N . ARG A 1 457 ? -7.637 -10.071 -0.169 1.00 96.19 457 ARG A N 1
ATOM 3629 C CA . ARG A 1 457 ? -6.552 -10.016 -1.157 1.00 96.19 457 ARG A CA 1
ATOM 3630 C C . ARG A 1 457 ? -5.237 -10.533 -0.560 1.00 96.19 457 ARG A C 1
ATOM 3632 O O . ARG A 1 457 ? -4.161 -10.156 -1.018 1.00 96.19 457 ARG A O 1
ATOM 3639 N N . GLY A 1 458 ? -5.309 -11.388 0.463 1.00 95.12 458 GLY A N 1
ATOM 3640 C CA . GLY A 1 458 ? -4.138 -11.993 1.101 1.00 95.12 458 GLY A CA 1
ATOM 3641 C C . GLY A 1 458 ? -3.396 -11.063 2.063 1.00 95.12 458 GLY A C 1
ATOM 3642 O O . GLY A 1 458 ? -2.224 -11.321 2.353 1.00 95.12 458 GLY A O 1
ATOM 3643 N N . GLU A 1 459 ? -4.049 -9.999 2.526 1.00 96.00 459 GLU A N 1
ATOM 3644 C CA . GLU A 1 459 ? -3.474 -8.863 3.251 1.00 96.00 459 GLU A CA 1
ATOM 3645 C C . GLU A 1 459 ? -3.359 -9.066 4.773 1.00 96.00 459 GLU A C 1
ATOM 3647 O O . GLU A 1 459 ? -2.564 -8.404 5.437 1.00 96.00 459 GLU A O 1
ATOM 3652 N N . CYS A 1 460 ? -4.098 -10.032 5.319 1.00 92.50 460 CYS A N 1
ATOM 3653 C CA . CYS A 1 460 ? -3.907 -10.555 6.670 1.00 92.50 460 CYS A CA 1
ATOM 3654 C C . CYS A 1 460 ? -3.869 -12.078 6.659 1.00 92.50 460 CYS A C 1
ATOM 3656 O O . CYS A 1 460 ? -4.309 -12.731 5.702 1.00 92.50 460 CYS A O 1
ATOM 3658 N N . SER A 1 461 ? -3.249 -12.634 7.693 1.00 87.44 461 SER A N 1
ATOM 3659 C CA . SER A 1 461 ? -3.231 -14.070 7.933 1.00 87.44 461 SER A CA 1
ATOM 3660 C C . SER A 1 461 ? -4.506 -14.390 8.695 1.00 87.44 461 SER A C 1
ATOM 3662 O O . SER A 1 461 ? -4.666 -13.949 9.832 1.00 87.44 461 SER A O 1
ATOM 3664 N N . ASP A 1 462 ? -5.446 -15.087 8.056 1.00 62.44 462 ASP A N 1
ATOM 3665 C CA . ASP A 1 462 ? -6.662 -15.497 8.750 1.00 62.44 462 ASP A CA 1
ATOM 3666 C C . ASP A 1 462 ? -6.273 -16.371 9.949 1.00 62.44 462 ASP A C 1
ATOM 3668 O O . ASP A 1 462 ? -5.416 -17.247 9.846 1.00 62.44 462 ASP A O 1
ATOM 3672 N N . ASN A 1 463 ? -6.954 -16.180 11.080 1.00 45.06 463 ASN A N 1
ATOM 3673 C CA . ASN A 1 463 ? -6.858 -17.049 12.258 1.00 45.06 463 ASN A CA 1
ATOM 3674 C C . ASN A 1 463 ? -7.412 -18.472 11.998 1.00 45.06 463 ASN A C 1
ATOM 3676 O O . ASN A 1 463 ? -7.660 -19.228 12.936 1.00 45.06 463 ASN A O 1
ATOM 3680 N N . LEU A 1 464 ? -7.641 -18.837 10.733 1.00 39.47 464 LEU A N 1
ATOM 3681 C CA . LEU A 1 464 ? -7.937 -20.195 10.309 1.00 39.47 464 LEU A CA 1
ATOM 3682 C C . LEU A 1 464 ? -6.657 -21.002 10.473 1.00 39.47 464 LEU A C 1
ATOM 3684 O O . LEU A 1 464 ? -5.815 -20.999 9.580 1.00 39.47 464 LEU A O 1
ATOM 3688 N N . GLU A 1 465 ? -6.523 -21.609 11.654 1.00 32.84 465 GLU A N 1
ATOM 3689 C CA . GLU A 1 465 ? -5.663 -22.744 11.986 1.00 32.84 465 GLU A CA 1
ATOM 3690 C C . GLU A 1 465 ? -4.855 -23.237 10.784 1.00 32.84 465 GLU A C 1
ATOM 3692 O O . GLU A 1 465 ? -5.229 -24.178 10.079 1.00 32.84 465 GLU A O 1
ATOM 3697 N N . THR A 1 466 ? -3.708 -22.603 10.535 1.00 31.70 466 THR A N 1
ATOM 3698 C CA . THR A 1 466 ? -2.665 -23.297 9.805 1.00 31.70 466 THR A CA 1
ATOM 3699 C C . THR A 1 466 ? -2.253 -24.429 10.725 1.00 31.70 466 THR A C 1
ATOM 3701 O O . THR A 1 466 ? -1.600 -24.231 11.749 1.00 31.70 466 THR A O 1
ATOM 3704 N N . SER A 1 467 ? -2.700 -25.626 10.359 1.00 31.45 467 SER A N 1
ATOM 3705 C CA . SER A 1 467 ? -2.377 -26.941 10.910 1.00 31.45 467 SER A CA 1
ATOM 3706 C C . SER A 1 467 ? -0.886 -27.291 10.790 1.00 31.45 467 SER A C 1
ATOM 3708 O O . SER A 1 467 ? -0.496 -28.422 10.520 1.00 31.45 467 SER A O 1
ATOM 3710 N N . SER A 1 468 ? -0.011 -26.317 11.002 1.00 36.25 468 SER A N 1
ATOM 3711 C CA . SER A 1 468 ? 1.310 -26.564 11.543 1.00 36.25 468 SER A CA 1
ATOM 3712 C C . SER A 1 468 ? 1.133 -26.881 13.022 1.00 36.25 468 SER A C 1
ATOM 3714 O O . SER A 1 468 ? 0.681 -26.028 13.780 1.00 36.25 468 SER A O 1
ATOM 3716 N N . GLU A 1 469 ? 1.479 -28.103 13.425 1.00 34.22 469 GLU A N 1
ATOM 3717 C CA . GLU A 1 469 ? 1.653 -28.510 14.821 1.00 34.22 469 GLU A CA 1
ATOM 3718 C C . GLU A 1 469 ? 2.682 -27.591 15.503 1.00 34.22 469 GLU A C 1
ATOM 3720 O O . GLU A 1 469 ? 3.873 -27.889 15.603 1.00 34.22 469 GLU A O 1
ATOM 3725 N N . VAL A 1 470 ? 2.245 -26.412 15.937 1.00 38.59 470 VAL A N 1
ATOM 3726 C CA . VAL A 1 470 ? 3.053 -25.532 16.767 1.00 38.59 470 VAL A CA 1
ATOM 3727 C C . VAL A 1 470 ? 2.883 -26.034 18.190 1.00 38.59 470 VAL A C 1
ATOM 3729 O O . VAL A 1 470 ? 1.871 -25.782 18.841 1.00 38.59 470 VAL A O 1
ATOM 3732 N N . PHE A 1 471 ? 3.885 -26.759 18.686 1.00 34.66 471 PHE A N 1
ATOM 3733 C CA . PHE A 1 471 ? 3.999 -27.046 20.111 1.00 34.66 471 PHE A CA 1
ATOM 3734 C C . PHE A 1 471 ? 4.186 -25.722 20.857 1.00 34.66 471 PHE A C 1
ATOM 3736 O O . PHE A 1 471 ? 5.288 -25.174 20.929 1.00 34.66 471 PHE A O 1
ATOM 3743 N N . VAL A 1 472 ? 3.096 -25.192 21.407 1.00 44.66 472 VAL A N 1
ATOM 3744 C CA . VAL A 1 472 ? 3.145 -24.058 22.327 1.00 44.66 472 VAL A CA 1
ATOM 3745 C C . VAL A 1 472 ? 3.667 -24.581 23.661 1.00 44.66 472 VAL A C 1
ATOM 3747 O O . VAL A 1 472 ? 2.930 -25.144 24.467 1.00 44.66 472 VAL A O 1
ATOM 3750 N N . VAL A 1 473 ? 4.970 -24.435 23.887 1.00 37.62 473 VAL A N 1
ATOM 3751 C CA . VAL A 1 473 ? 5.567 -24.679 25.201 1.00 37.62 473 VAL A CA 1
ATOM 3752 C C . VAL A 1 473 ? 5.303 -23.439 26.052 1.00 37.62 473 VAL A C 1
ATOM 3754 O O . VAL A 1 473 ? 5.884 -22.381 25.809 1.00 37.62 473 VAL A O 1
ATOM 3757 N N . TYR A 1 474 ? 4.396 -23.553 27.022 1.00 41.66 474 TYR A N 1
ATOM 3758 C CA . TYR A 1 474 ? 4.206 -22.524 28.044 1.00 41.66 474 TYR A CA 1
ATOM 3759 C C . TYR A 1 474 ? 5.504 -22.353 28.854 1.00 41.66 474 TYR A C 1
ATOM 3761 O O . TYR A 1 474 ? 6.165 -23.342 29.175 1.00 41.66 474 TYR A O 1
ATOM 3769 N N . ASN A 1 475 ? 5.873 -21.101 29.152 1.00 40.50 475 ASN A N 1
ATOM 3770 C CA . ASN A 1 475 ? 6.972 -20.784 30.074 1.00 40.50 475 ASN A CA 1
ATOM 3771 C C . ASN A 1 475 ? 6.618 -21.116 31.521 1.00 40.50 475 ASN A C 1
ATOM 3773 O O . ASN A 1 475 ? 5.459 -20.835 31.907 1.00 40.50 475 ASN A O 1
#

Radius of gyration: 42.42 Å; chains: 1; bounding box: 58×103×138 Å

InterPro domains:
  IPR006033 Type I L-asparaginase family [TIGR00519] (130-460)
  IPR006034 Asparaginase/glutaminase-like [PIRSF001220] (130-458)
  IPR006034 Asparaginase/glutaminase-like [PR00139] (132-143)
  IPR006034 Asparaginase/glutaminase-like [PR00139] (209-227)
  IPR006034 Asparaginase/glutaminase-like [PR00139] (386-404)
  IPR006034 Asparaginase/glutaminase-like [PS51732] (130-455)
  IPR006034 Asparaginase/glutaminase-like [PTHR11707] (130-463)
  IPR006034 Asparaginase/glutaminase-like [SM00870] (131-449)
  IPR027473 L-asparaginase, C-terminal [G3DSA:3.40.50.40] (334-468)
  IPR027474 L-asparaginase, N-terminal [PF00710] (131-318)
  IPR027475 Asparaginase/glutaminase, active site 2 [PS00917] (210-220)
  IPR036152 Asparaginase/glutaminase-like superfamily [SSF53774] (130-460)
  IPR037152 L-asparaginase, N-terminal domain superfamily [G3DSA:3.40.50.1170] (128-333)
  IPR040919 Asparaginase/glutaminase, C-terminal [PF17763] (338-452)
  IPR041725 Type I (cytosolic) L-asparaginase [cd08963] (130-450)

Foldseek 3Di:
DDDDDDDDDDDDDDDDPPVVVVVVVVVVVVVVVVVVVVVVVVVVVVVVVVVVVVVVVVVVVVVVVVVVVVVVVVVVVVVVVVVVVVVVVVVVVVVVVVVVVCPVPDPDVPPPPVQPLVDPPPPPDPPQAAEEEEEEQAAQQQWDDDPPDDTDGDPCSVVVVVPDVLCVDSNFHHYDYDPPH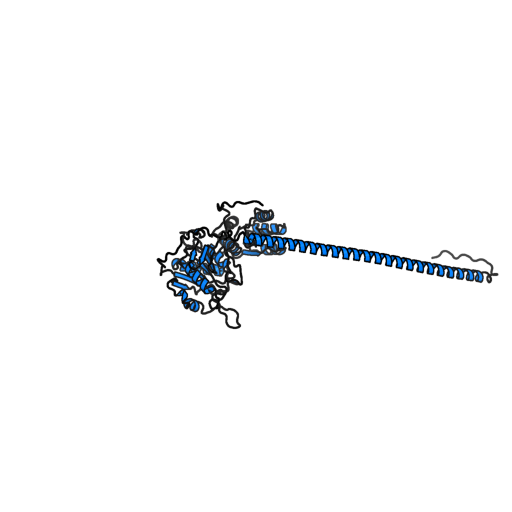DHDAQVPDDLVNLLVVLVVCVVCVPVHQFYEYEHHDQCQLLSLLLSQLQWPLQQFEYEYEYWLHYNPDPPTQSVVQVSLRRNCRGRVRQSARWYRFPFFTAGSQQKDQDDSPDSCGIDRAEADTQFGRDPHTGGRPVRGDDRRPDDIHGDNFFAPLEEEAEDDPPCLVVLLVSLPDPRRQEYEYAAEDLQADDPPPSNLVSLLVSVVVNYEYETDHPDLDWFNDLPPDPRSVSNVVSVYAYQTNGDPSNLRSLLRSLVVVDPDSVVSSVCSNPDPRSNHDPPPDPPPPDPPDDD